Protein AF-A9G7A7-F1 (afdb_monomer)

Sequence (532 aa):
MKRAGTRGVRSRGRRFSVGLVAALFGLILPATGWAEDPDTDLDGVVDPLDNCVQTQNPDQADADGDKVGDACDDCSSVRNQDQRDSDSDGVGDACDNCPVAMNPDQSDAEADGTGDACDDDDDNDGVLDADDDCPFTANADQVDSDGDGTGDVCEAGDDDGDGIDNDVDNCRDVPNSLQQDRDDDKIGDLCDNCPATRNPNQEDSDGNGIGDFCEPDIDTDGDGLRNGEDNCPVDQNPGQENADGDSLGDACDPDSDDDGVVDVEDNCAVVSNLFQEDTDGDGTGDACEDDDDNDGVVDAEDNCPHVPNQDQTDGDGDGRGDACDLGADVDGDRDGIPDESDNCPHVPNPDQTDADDNGVGNACEDVDGDGLSDAADNCDEQYNPDQADSDGDGQGDACEEDDDNDGVPDEQDNCTSVPNADQADNDEDDQGDACDVDDADDDNDGVPDGDDNCPLAANADQGDGDADGVGDACDDSGGAGSSGGGSTEPEVSSGLVCAMQRGERGGALVGLVALLAGALGLGARRRRDHAA

Foldseek 3Di:
DDDDDDDDDDDDDDDDDDDDDDDDDDDDDDDDDDPDAPQQCPLPDHCVRALDSNFRDVPQDQPCPLSRGPRLALDSNFRDVPSDQQCPLSHHCRQALDSNFRDVPNDQLCPPSRHPRPDQQSNPLPDGCVQALDSSFRDVVQDQLCPPSHHQRRDPQQRNPLPDGVVQQLDSSHNDVVSDQQCPLSRHCRRALDRNFRDVPQDDPVPPSHGLRPDQQHQQCPLPHGNVRALDSNFRDVPQDQLCPDSHHLRPDQQRNPLPQGLVRALDRRFRDVVQDQLCPPSHGPRPDQQRNPLPAGCVRALDSRFRDVVNDDPPPPSHGPRPPPFPVQQQCPLPAGCVRALDSNFRDVPSDDPPPPSHGQRADQQCPLPDRLVGALDSNFRDVPQDQLCPPSRGPRPDQQRNPLPQGCVRALDRRFRDVVQDQQCPPSHHPRPPPPQQQRNPLPAGLVRALDSRFRDVVNDDPPPPSHHPRPDPPPDDDDDDDDDDDDDDDDDDDDDDDDDDDDDDDDDDDDDDDDDDDDDDDDDDDDDD

Secondary structure (DSSP, 8-state):
---------------------------------PPPPP-SS-SSS-TTT-TTTTS--TT---SSSSSS-TTT-TTTTS--TT---SS-SSS-TTT-SSTTS--TT---SS-SSS-TTT-SSTT-SSS-TTT-SSTTS--TT---SS-SSS-TTTSSS-TT-SSS-TTT-TTTTS--TT---SSSSSS-TTT-SSTTS--TT---SS-SSS-GGG-TTS-SS-SSS-TTT-SSTTS--TT---SS-SSS-TTT-SSTT-SSS-TTT-TTTTS--TT---SS-SSS-TTT-S-TT-SSS-TTT-SSTTS--TT---SSSSSS-TTT-SSTT--SS-SSS-TTT-SSTTS--TT---SS-SSS-TTT--SS-SSS-GGG-TTTTS--TT---SS-SSS-GGG-SSTT-SSS-GGG-TTTTS--TT---SS-SSS-TTT--S-S-TT-SSS-TTT-SSTTS--TT---SS-SSS-TTT-TT------------------PPPPP--------------------------------

InterPro domains:
  IPR003367 Thrombospondin, type 3-like repeat [PF02412] (37-60)
  IPR003367 Thrombospondin, type 3-like repeat [PF02412] (61-106)
  IPR003367 Thrombospondin, type 3-like repeat [PF02412] (108-142)
  IPR003367 Thrombospondin, type 3-like repeat [PF02412] (144-177)
  IPR003367 Thrombospondin, type 3-like repeat [PF02412] (203-240)
  IPR003367 Thrombospondin, type 3-like repeat [PF02412] (243-276)
  IPR003367 Thrombospondin, type 3-like repeat [PF02412] (277-312)
  IPR003367 Thrombospondin, type 3-like repeat [PF02412] (313-352)
  IPR003367 Thrombospondin, type 3-like repeat [PF02412] (353-387)
  IPR003367 Thrombospondin, type 3-like repeat [PF02412] (388-423)
  IPR003367 Thrombospondin, type 3-like repeat [PF02412] (424-462)
  IPR017897 Thrombospondin, type 3 repeat [PS51234] (107-142)
  IPR017897 Thrombospondin, type 3 repeat [PS51234] (143-179)
  IPR017897 Thrombospondin, type 3 repeat [PS51234] (277-312)
  IPR017897 Thrombospondin, type 3 repeat [PS51234] (313-352)
  IPR017897 Thrombospondin, type 3 repeat [PS51234] (388-423)
  IPR017897 Thrombospondin, type 3 repeat [PS51234] (424-462)
  IPR028974 TSP type-3 repeat [G3DSA:4.10.1080.10] (31-78)
  IPR028974 TSP type-3 repeat [G3DSA:4.10.1080.10] (79-156)
  IPR028974 TSP type-3 repeat [G3DSA:4.10.1080.10] (157-217)

Solvent-accessible surface area (backbone atoms only — not comparable to full-atom values): 33281 Å² total; per-residue (Å²): 132,92,83,86,90,84,87,87,86,88,84,88,88,84,88,88,87,85,87,86,88,84,87,87,84,89,77,92,83,79,91,76,87,68,78,78,72,60,47,78,51,71,45,84,50,37,46,96,78,37,42,34,58,78,40,71,48,74,81,63,50,44,79,52,68,53,66,48,12,50,78,70,36,42,33,54,76,37,72,50,80,79,68,49,48,76,54,70,50,68,46,12,47,77,67,36,45,34,53,74,36,72,49,74,82,65,52,38,73,66,68,83,65,54,12,51,73,68,46,68,36,35,38,70,51,81,51,39,44,92,80,37,38,32,45,69,48,68,54,75,80,65,55,43,55,55,68,83,66,52,12,45,89,69,39,93,50,37,33,21,68,53,84,52,46,44,94,76,37,38,34,46,66,45,71,51,80,79,68,49,50,76,50,76,42,67,46,12,52,90,67,35,43,35,58,73,42,70,50,75,79,65,53,45,91,84,71,80,73,54,14,43,82,65,34,48,88,37,48,65,51,68,52,81,51,30,31,69,78,37,50,36,46,75,38,73,47,80,79,66,52,45,66,61,67,68,80,50,13,47,76,66,35,66,40,23,31,70,51,83,53,40,40,94,78,34,40,34,42,66,40,70,50,76,81,64,54,43,69,62,68,84,63,57,14,44,77,70,52,63,38,36,31,70,52,82,50,42,40,95,77,35,43,35,44,77,37,71,45,76,80,64,51,47,89,87,70,85,70,53,13,58,77,65,51,85,46,79,90,47,44,71,52,73,45,85,51,35,41,93,78,33,41,35,49,76,42,70,48,76,78,64,52,47,92,82,73,80,70,53,13,60,77,61,34,42,79,48,68,49,83,49,31,41,91,75,37,47,34,42,82,38,69,46,76,79,64,51,43,58,62,68,84,63,58,12,44,79,68,50,66,38,30,29,70,49,83,50,41,42,96,76,34,44,33,48,62,41,69,48,70,81,64,54,43,69,61,70,81,74,51,12,62,79,62,47,80,84,64,60,32,49,30,64,49,83,48,41,38,95,79,35,44,36,40,83,36,68,46,72,81,64,50,46,89,85,69,82,70,50,13,61,75,66,46,92,78,79,82,84,88,88,85,87,82,88,78,91,84,84,88,86,84,84,80,85,85,84,79,91,79,92,84,87,83,84,84,84,86,89,86,84,88,83,89,80,81,88,83,92,78,92,79,85,90,77,89,78,90,80,91,131

Radius of gyration: 64.4 Å; Cα contacts (8 Å, |Δi|>4): 773; chains: 1; bounding box: 176×83×149 Å

Mean predicted aligned error: 20.49 Å

Structure (mmCIF, N/CA/C/O backbone):
data_AF-A9G7A7-F1
#
_entry.id   AF-A9G7A7-F1
#
loop_
_atom_site.group_PDB
_atom_site.id
_atom_site.type_symbol
_atom_site.label_atom_id
_atom_site.label_alt_id
_atom_site.label_comp_id
_atom_site.label_asym_id
_atom_site.label_entity_id
_atom_site.label_seq_id
_atom_site.pdbx_PDB_ins_code
_atom_site.Cartn_x
_atom_site.Cartn_y
_atom_site.Cartn_z
_atom_site.occupancy
_atom_site.B_iso_or_equiv
_atom_site.auth_seq_id
_atom_site.auth_comp_id
_atom_site.auth_asym_id
_atom_site.auth_atom_id
_atom_site.pdbx_PDB_model_num
ATOM 1 N N . MET A 1 1 ? 37.923 11.122 10.919 1.00 37.16 1 MET A N 1
ATOM 2 C CA . MET A 1 1 ? 39.212 10.827 11.597 1.00 37.16 1 MET A CA 1
ATOM 3 C C . MET A 1 1 ? 40.303 10.598 10.545 1.00 37.16 1 MET A C 1
ATOM 5 O O . MET A 1 1 ? 40.044 9.805 9.665 1.00 37.16 1 MET A O 1
ATOM 9 N N . LYS A 1 2 ? 41.458 11.297 10.661 1.00 37.88 2 LYS A N 1
ATOM 10 C CA . LYS A 1 2 ? 42.868 10.945 10.280 1.00 37.88 2 LYS A CA 1
ATOM 11 C C . LYS A 1 2 ? 43.111 10.127 8.979 1.00 37.88 2 LYS A C 1
ATOM 13 O O . LYS A 1 2 ? 42.539 9.068 8.843 1.00 37.88 2 LYS A O 1
ATOM 18 N N . ARG A 1 3 ? 44.073 10.385 8.073 1.00 36.00 3 ARG A N 1
ATOM 19 C CA . ARG A 1 3 ? 45.387 11.090 8.043 1.00 36.00 3 ARG A CA 1
ATOM 20 C C . ARG A 1 3 ? 45.903 11.003 6.577 1.00 36.00 3 ARG A C 1
ATOM 22 O O . ARG A 1 3 ? 45.710 9.973 5.958 1.00 36.00 3 ARG A O 1
ATOM 29 N N . ALA A 1 4 ? 46.412 12.060 5.937 1.00 41.25 4 ALA A N 1
ATOM 30 C CA . ALA A 1 4 ? 47.794 12.590 5.934 1.00 41.25 4 ALA A CA 1
ATOM 31 C C . ALA A 1 4 ? 48.849 11.854 5.052 1.00 41.25 4 ALA A C 1
ATOM 33 O O . ALA A 1 4 ? 49.384 10.832 5.456 1.00 41.25 4 ALA A O 1
ATOM 34 N N . GLY A 1 5 ? 49.173 12.496 3.911 1.00 40.12 5 GLY A N 1
ATOM 35 C CA . GLY A 1 5 ? 50.436 12.690 3.150 1.00 40.12 5 GLY A CA 1
ATOM 36 C C . GLY A 1 5 ? 51.686 11.792 3.264 1.00 40.12 5 GLY A C 1
ATOM 37 O O . GLY A 1 5 ? 52.027 11.305 4.332 1.00 40.12 5 GLY A O 1
ATOM 38 N N . THR A 1 6 ? 52.511 11.762 2.195 1.00 41.09 6 THR A N 1
ATOM 39 C CA . THR A 1 6 ? 53.853 12.417 2.140 1.00 41.09 6 THR A CA 1
ATOM 40 C C . THR A 1 6 ? 54.710 12.123 0.880 1.00 41.09 6 THR A C 1
ATOM 42 O O . THR A 1 6 ? 54.843 10.987 0.460 1.00 41.09 6 THR A O 1
ATOM 45 N N . ARG A 1 7 ? 55.423 13.185 0.442 1.00 38.09 7 ARG A N 1
ATOM 46 C CA . ARG A 1 7 ? 56.841 13.297 -0.017 1.00 38.09 7 ARG A CA 1
ATOM 47 C C . ARG A 1 7 ? 57.323 12.720 -1.363 1.00 38.09 7 ARG A C 1
ATOM 49 O O . ARG A 1 7 ? 57.300 11.527 -1.610 1.00 38.09 7 ARG A O 1
ATOM 56 N N . GLY A 1 8 ? 57.973 13.607 -2.133 1.00 38.53 8 GLY A N 1
ATOM 57 C CA . GLY A 1 8 ? 58.814 13.287 -3.293 1.00 38.53 8 GLY A CA 1
ATOM 58 C C . GLY A 1 8 ? 60.313 13.133 -2.999 1.00 38.53 8 GLY A C 1
ATOM 59 O O . GLY A 1 8 ? 60.751 13.310 -1.863 1.00 38.53 8 GLY A O 1
ATOM 60 N N . VAL A 1 9 ? 61.105 12.866 -4.050 1.00 39.09 9 VAL A N 1
ATOM 61 C CA . VAL A 1 9 ? 62.584 12.887 -4.058 1.00 39.09 9 VAL A CA 1
ATOM 62 C C . VAL A 1 9 ? 63.126 13.282 -5.448 1.00 39.09 9 VAL A C 1
ATOM 64 O O . VAL A 1 9 ? 62.677 12.782 -6.472 1.00 39.09 9 VAL A O 1
ATOM 67 N N . ARG A 1 10 ? 64.133 14.171 -5.457 1.00 43.34 10 ARG A N 1
ATOM 68 C CA . ARG A 1 10 ? 65.015 14.560 -6.582 1.00 43.34 10 ARG A CA 1
ATOM 69 C C . ARG A 1 10 ? 66.198 13.594 -6.747 1.00 43.34 10 ARG A C 1
ATOM 71 O O . ARG A 1 10 ? 66.772 13.192 -5.740 1.00 43.34 10 ARG A O 1
ATOM 78 N N . SER A 1 11 ? 66.741 13.452 -7.962 1.00 37.03 11 SER A N 1
ATOM 79 C CA . SER A 1 11 ? 68.189 13.228 -8.202 1.00 37.03 11 SER A CA 1
ATOM 80 C C . SER A 1 11 ? 68.502 13.394 -9.706 1.00 37.03 11 SER A C 1
ATOM 82 O O . SER A 1 11 ? 67.853 12.760 -10.520 1.00 37.03 11 SER A O 1
ATOM 84 N N . ARG A 1 12 ? 69.266 14.411 -10.140 1.00 39.00 12 ARG A N 1
ATOM 85 C CA . ARG A 1 12 ? 70.746 14.552 -10.247 1.00 39.00 12 ARG A CA 1
ATOM 86 C C . ARG A 1 12 ? 71.280 14.163 -11.636 1.00 39.00 12 ARG A C 1
ATOM 88 O O . ARG A 1 12 ? 71.160 13.028 -12.064 1.00 39.00 12 ARG A O 1
ATOM 95 N N . GLY A 1 13 ? 71.912 15.135 -12.301 1.00 37.91 13 GLY A N 1
ATOM 96 C CA . GLY A 1 13 ? 72.458 15.006 -13.653 1.00 37.91 13 GLY A CA 1
ATOM 97 C C . GLY A 1 13 ? 73.910 14.542 -13.736 1.00 37.91 13 GLY A C 1
ATOM 98 O O . GLY A 1 13 ? 74.531 14.196 -12.731 1.00 37.91 13 GLY A O 1
ATOM 99 N N . ARG A 1 14 ? 74.475 14.624 -14.948 1.00 41.78 14 ARG A N 1
ATOM 100 C CA . ARG A 1 14 ? 75.923 14.652 -15.196 1.00 41.78 14 ARG A CA 1
ATOM 101 C C . ARG A 1 14 ? 76.238 15.201 -16.592 1.00 41.78 14 ARG A C 1
ATOM 103 O O . ARG A 1 14 ? 75.685 14.754 -17.584 1.00 41.78 14 ARG A O 1
ATOM 110 N N . ARG A 1 15 ? 77.149 16.176 -16.623 1.00 47.66 15 ARG A N 1
ATOM 111 C CA . ARG A 1 15 ? 77.821 16.723 -17.809 1.00 47.66 15 ARG A CA 1
ATOM 112 C C . ARG A 1 15 ? 79.039 15.861 -18.153 1.00 47.66 15 ARG A C 1
ATOM 114 O O . ARG A 1 15 ? 79.706 15.399 -17.229 1.00 47.66 15 ARG A O 1
ATOM 121 N N . PHE A 1 16 ? 79.410 15.797 -19.430 1.00 37.59 16 PHE A N 1
ATOM 122 C CA . PHE A 1 16 ? 80.803 15.642 -19.858 1.00 37.59 16 PHE A CA 1
ATOM 123 C C . PHE A 1 16 ? 81.076 16.538 -21.071 1.00 37.59 16 PHE A C 1
ATOM 125 O O . PHE A 1 16 ? 80.348 16.510 -22.056 1.00 37.59 16 PHE A O 1
ATOM 132 N N . SER A 1 17 ? 82.131 17.344 -20.960 1.00 44.31 17 SER A N 1
ATOM 133 C CA . SER A 1 17 ? 82.772 18.081 -22.049 1.00 44.31 17 SER A CA 1
ATOM 134 C C . SER A 1 17 ? 84.096 17.397 -22.370 1.00 44.31 17 SER A C 1
ATOM 136 O O . SER A 1 17 ? 84.823 17.054 -21.440 1.00 44.31 17 SER A O 1
ATOM 138 N N . VAL A 1 18 ? 84.458 17.304 -23.649 1.00 40.56 18 VAL A N 1
ATOM 139 C CA . VAL A 1 18 ? 85.856 17.244 -24.102 1.00 40.56 18 VAL A CA 1
ATOM 140 C C . VAL A 1 18 ? 85.944 18.050 -25.396 1.00 40.56 18 VAL A C 1
ATOM 142 O O . VAL A 1 18 ? 85.195 17.799 -26.332 1.00 40.56 18 VAL A O 1
ATOM 145 N N . GLY A 1 19 ? 86.839 19.034 -25.429 1.00 41.56 19 GLY A N 1
ATOM 146 C CA . GLY A 1 19 ? 87.266 19.697 -26.658 1.00 41.56 19 GLY A CA 1
ATOM 147 C C . GLY A 1 19 ? 88.646 19.202 -27.085 1.00 41.56 19 GLY A C 1
ATOM 148 O O . GLY A 1 19 ? 89.433 18.784 -26.236 1.00 41.56 19 GLY A O 1
ATOM 149 N N . LEU A 1 20 ? 88.970 19.318 -28.374 1.00 37.56 20 LEU A N 1
ATOM 150 C CA . LEU A 1 20 ? 90.342 19.542 -28.830 1.00 37.56 20 LEU A CA 1
ATOM 151 C C . LEU A 1 20 ? 90.365 20.179 -30.232 1.00 37.56 20 LEU A C 1
ATOM 153 O O . LEU A 1 20 ? 89.534 19.908 -31.089 1.00 37.56 20 LEU A O 1
ATOM 157 N N . VAL A 1 21 ? 91.352 21.050 -30.392 1.00 39.84 21 VAL A N 1
ATOM 158 C CA . VAL A 1 21 ? 91.722 21.951 -31.488 1.00 39.84 21 VAL A CA 1
ATOM 159 C C . VAL A 1 21 ? 92.526 21.225 -32.582 1.00 39.84 21 VAL A C 1
ATOM 161 O O . VAL A 1 21 ? 93.357 20.401 -32.217 1.00 39.84 21 VAL A O 1
ATOM 164 N N . ALA A 1 22 ? 92.382 21.601 -33.870 1.00 36.06 22 ALA A N 1
ATOM 165 C CA . ALA A 1 22 ? 93.492 22.009 -34.771 1.00 36.06 22 ALA A CA 1
ATOM 166 C C . ALA A 1 22 ? 93.123 22.087 -36.277 1.00 36.06 22 ALA A C 1
ATOM 168 O O . ALA A 1 22 ? 92.940 21.084 -36.950 1.00 36.06 22 ALA A O 1
ATOM 169 N N . ALA A 1 23 ? 93.082 23.327 -36.773 1.00 41.34 23 ALA A N 1
ATOM 170 C CA . ALA A 1 23 ? 93.715 23.895 -37.973 1.00 41.34 23 ALA A CA 1
ATOM 171 C C . ALA A 1 23 ? 94.016 23.079 -39.269 1.00 41.34 23 ALA A C 1
ATOM 173 O O . ALA A 1 23 ? 94.855 22.186 -39.281 1.00 41.34 23 ALA A O 1
ATOM 174 N N . LEU A 1 24 ? 93.568 23.705 -40.375 1.00 42.84 24 LEU A N 1
ATOM 175 C CA . LEU A 1 24 ? 94.319 24.136 -41.579 1.00 42.84 24 LEU A CA 1
ATOM 176 C C . LEU A 1 24 ? 94.363 23.276 -42.868 1.00 42.84 24 LEU A C 1
ATOM 178 O O . LEU A 1 24 ? 94.696 22.100 -42.875 1.00 42.84 24 LEU A O 1
ATOM 182 N N . PHE A 1 25 ? 94.222 24.043 -43.962 1.00 37.62 25 PHE A N 1
ATOM 183 C CA . PHE A 1 25 ? 94.523 23.829 -45.386 1.00 37.62 25 PHE A CA 1
ATOM 184 C C . PHE A 1 25 ? 93.470 23.174 -46.286 1.00 37.62 25 PHE A C 1
ATOM 186 O O . PHE A 1 25 ? 93.179 21.987 -46.221 1.00 37.62 25 PHE A O 1
ATOM 193 N N . GLY A 1 26 ? 92.958 24.009 -47.196 1.00 51.47 26 GLY A N 1
ATOM 194 C CA . GLY A 1 26 ? 92.097 23.612 -48.292 1.00 51.47 26 GLY A CA 1
ATOM 195 C C . GLY A 1 26 ? 92.834 22.890 -49.414 1.00 51.47 26 GLY A C 1
ATOM 196 O O . GLY A 1 26 ? 94.027 23.084 -49.644 1.00 51.47 26 GLY A O 1
ATOM 197 N N . LEU A 1 27 ? 92.046 22.121 -50.154 1.00 42.12 27 LEU A N 1
ATOM 198 C CA . LEU A 1 27 ? 92.321 21.666 -51.504 1.00 42.12 27 LEU A CA 1
ATOM 199 C C . LEU A 1 27 ? 90.985 21.692 -52.248 1.00 42.12 27 LEU A C 1
ATOM 201 O O . LEU A 1 27 ? 90.073 20.926 -51.961 1.00 42.12 27 LEU A O 1
ATOM 205 N N . ILE A 1 28 ? 90.876 22.645 -53.167 1.00 56.97 28 ILE A N 1
ATOM 206 C CA . ILE A 1 28 ? 89.882 22.654 -54.236 1.00 56.97 28 ILE A CA 1
ATOM 207 C C . ILE A 1 28 ? 90.177 21.451 -55.138 1.00 56.97 28 ILE A C 1
ATOM 209 O O . ILE A 1 28 ? 91.345 21.278 -55.488 1.00 56.97 28 ILE A O 1
ATOM 213 N N . LEU A 1 29 ? 89.139 20.677 -55.494 1.00 47.09 29 LEU A N 1
ATOM 214 C CA . LEU A 1 29 ? 88.867 19.974 -56.773 1.00 47.09 29 LEU A CA 1
ATOM 215 C C . LEU A 1 29 ? 87.827 18.845 -56.544 1.00 47.09 29 LEU A C 1
ATOM 217 O O . LEU A 1 29 ? 87.878 18.200 -55.503 1.00 47.09 29 LEU A O 1
ATOM 221 N N . PRO A 1 30 ? 87.031 18.445 -57.553 1.00 47.94 30 PRO A N 1
ATOM 222 C CA . PRO A 1 30 ? 86.064 19.204 -58.339 1.00 47.94 30 PRO A CA 1
ATOM 223 C C . PRO A 1 30 ? 84.618 18.717 -58.076 1.00 47.94 30 PRO A C 1
ATOM 225 O O . PRO A 1 30 ? 84.386 17.642 -57.530 1.00 47.94 30 PRO A O 1
ATOM 228 N N . ALA A 1 31 ? 83.644 19.513 -58.516 1.00 50.88 31 ALA A N 1
ATOM 229 C CA . ALA A 1 31 ? 82.236 19.141 -58.567 1.00 50.88 31 ALA A CA 1
ATOM 230 C C . ALA A 1 31 ? 82.031 17.811 -59.317 1.00 50.88 31 ALA A C 1
ATOM 232 O O . ALA A 1 31 ? 82.325 17.711 -60.509 1.00 50.88 31 ALA A O 1
ATOM 233 N N . THR A 1 32 ? 81.487 16.815 -58.620 1.00 51.06 32 THR A N 1
ATOM 234 C CA . THR A 1 32 ? 80.625 15.817 -59.256 1.00 51.06 32 THR A CA 1
ATOM 235 C C . THR A 1 32 ? 79.211 16.270 -58.942 1.00 51.06 32 THR A C 1
ATOM 237 O O . THR A 1 32 ? 78.838 16.359 -57.777 1.00 51.06 32 THR A O 1
ATOM 240 N N . GLY A 1 33 ? 78.494 16.714 -59.973 1.00 49.09 33 GLY A N 1
ATOM 241 C CA . GLY A 1 33 ? 77.092 17.074 -59.849 1.00 49.09 33 GLY A CA 1
ATOM 242 C C . GLY A 1 33 ? 76.301 15.819 -59.522 1.00 49.09 33 GLY A C 1
ATOM 243 O O . GLY A 1 33 ? 76.188 14.932 -60.362 1.00 49.09 33 GLY A O 1
ATOM 244 N N . TRP A 1 34 ? 75.798 15.760 -58.301 1.00 52.44 34 TRP A N 1
ATOM 245 C CA . TRP A 1 34 ? 74.571 15.051 -57.996 1.00 52.44 34 TRP A CA 1
ATOM 246 C C . TRP A 1 34 ? 73.518 16.151 -58.051 1.00 52.44 34 TRP A C 1
ATOM 248 O O . TRP A 1 34 ? 73.702 17.195 -57.422 1.00 52.44 34 TRP A O 1
ATOM 258 N N . ALA A 1 35 ? 72.518 16.004 -58.918 1.00 61.16 35 ALA A N 1
ATOM 259 C CA . ALA A 1 35 ? 71.314 16.802 -58.754 1.00 61.16 35 ALA A CA 1
ATOM 260 C C . ALA A 1 35 ? 70.812 16.515 -57.332 1.00 61.16 35 ALA A C 1
ATOM 262 O O . ALA A 1 35 ? 70.832 15.355 -56.927 1.00 61.16 35 ALA A O 1
ATOM 263 N N . GLU A 1 36 ? 70.490 17.548 -56.558 1.00 75.19 36 GLU A N 1
ATOM 264 C CA . GLU A 1 36 ? 69.713 17.329 -55.338 1.00 75.19 36 GLU A CA 1
ATOM 265 C C . GLU A 1 36 ? 68.404 16.678 -55.795 1.00 75.19 36 GLU A C 1
ATOM 267 O O . GLU A 1 36 ? 67.795 17.160 -56.759 1.00 75.19 36 GLU A O 1
ATOM 272 N N . ASP A 1 37 ? 68.069 15.522 -55.215 1.00 87.31 37 ASP A N 1
ATOM 273 C CA . ASP A 1 37 ? 66.802 14.862 -55.515 1.00 87.31 37 ASP A CA 1
ATOM 274 C C . ASP A 1 37 ? 65.674 15.853 -55.165 1.00 87.31 37 ASP A C 1
ATOM 276 O O . ASP A 1 37 ? 65.782 16.544 -54.146 1.00 87.31 37 ASP A O 1
ATOM 280 N N . PRO A 1 38 ? 64.669 16.022 -56.043 1.00 92.69 38 PRO A N 1
ATOM 281 C CA . PRO A 1 38 ? 63.567 16.943 -55.794 1.00 92.69 38 PRO A CA 1
ATOM 282 C C . PRO A 1 38 ? 62.806 16.553 -54.522 1.00 92.69 38 PRO A C 1
ATOM 284 O O . PRO A 1 38 ? 62.767 15.384 -54.157 1.00 92.69 38 PRO A O 1
ATOM 287 N N . ASP A 1 39 ? 62.247 17.564 -53.870 1.00 93.62 39 ASP A N 1
ATOM 288 C CA . ASP A 1 39 ? 61.327 17.476 -52.737 1.00 93.62 39 ASP A CA 1
ATOM 289 C C . ASP A 1 39 ? 60.124 18.329 -53.165 1.00 93.62 39 ASP A C 1
ATOM 291 O O . ASP A 1 39 ? 60.232 19.558 -53.304 1.00 93.62 39 ASP A O 1
ATOM 295 N N . THR A 1 40 ? 59.060 17.654 -53.598 1.00 96.19 40 THR A N 1
ATOM 296 C CA . THR A 1 40 ? 57.941 18.279 -54.309 1.00 96.19 40 THR A CA 1
ATOM 297 C C . THR A 1 40 ? 57.012 19.048 -53.376 1.00 96.19 40 THR A C 1
ATOM 299 O O . THR A 1 40 ? 56.524 20.119 -53.759 1.00 96.19 40 THR A O 1
ATOM 302 N N . ASP A 1 41 ? 56.789 18.555 -52.164 1.00 94.00 41 ASP A N 1
ATOM 303 C CA . ASP A 1 41 ? 55.855 19.132 -51.199 1.00 94.00 41 ASP A CA 1
ATOM 304 C C . ASP A 1 41 ? 56.541 19.946 -50.083 1.00 94.00 41 ASP A C 1
ATOM 306 O O . ASP A 1 41 ? 55.871 20.717 -49.387 1.00 94.00 41 ASP A O 1
ATOM 310 N N . LEU A 1 42 ? 57.876 19.914 -50.019 1.00 95.38 42 LEU A N 1
ATOM 311 C CA . LEU A 1 42 ? 58.745 20.675 -49.119 1.00 95.38 42 LEU A CA 1
ATOM 312 C C . LEU A 1 42 ? 58.633 20.264 -47.649 1.00 95.38 42 LEU A C 1
ATOM 314 O O . LEU A 1 42 ? 58.745 21.119 -46.756 1.00 95.38 42 LEU A O 1
ATOM 318 N N . ASP A 1 43 ? 58.425 18.978 -47.392 1.00 95.50 43 ASP A N 1
ATOM 319 C CA . ASP A 1 43 ? 58.319 18.414 -46.048 1.00 95.50 43 ASP A CA 1
ATOM 320 C C . ASP A 1 43 ? 59.687 18.031 -45.430 1.00 95.50 43 ASP A C 1
ATOM 322 O O . ASP A 1 43 ? 59.822 17.894 -44.207 1.00 95.50 43 ASP A O 1
ATOM 326 N N . GLY A 1 44 ? 60.744 17.989 -46.250 1.00 94.50 44 GLY A N 1
ATOM 327 C CA . GLY A 1 44 ? 62.108 17.647 -45.850 1.00 94.50 44 GLY A CA 1
ATOM 328 C C . GLY A 1 44 ? 62.556 16.227 -46.214 1.00 94.50 44 GLY A C 1
ATOM 329 O O . GLY A 1 44 ? 63.690 15.862 -45.863 1.00 94.50 44 GLY A O 1
ATOM 330 N N . VAL A 1 45 ? 61.730 15.455 -46.919 1.00 94.75 45 VAL A N 1
ATOM 331 C CA . VAL A 1 45 ? 62.024 14.142 -47.502 1.00 94.75 45 VAL A CA 1
ATOM 332 C C . VAL A 1 45 ? 62.034 14.272 -49.030 1.00 94.75 45 VAL A C 1
ATOM 334 O O . VAL A 1 45 ? 61.287 15.027 -49.625 1.00 94.75 45 VAL A O 1
ATOM 337 N N . VAL A 1 46 ? 62.981 13.611 -49.699 1.00 95.31 46 VAL A N 1
ATOM 338 C CA . VAL A 1 46 ? 63.115 13.716 -51.166 1.00 95.31 46 VAL A CA 1
ATOM 339 C C . VAL A 1 46 ? 62.184 12.728 -51.864 1.00 95.31 46 VAL A C 1
ATOM 341 O O . VAL A 1 46 ? 62.085 11.595 -51.399 1.00 95.31 46 VAL A O 1
ATOM 344 N N . ASP A 1 47 ? 61.628 13.086 -53.029 1.00 94.12 47 ASP A N 1
ATOM 345 C CA . ASP A 1 47 ? 60.620 12.304 -53.771 1.00 94.12 47 ASP A CA 1
ATOM 346 C C . ASP A 1 47 ? 60.915 10.781 -53.856 1.00 94.12 47 ASP A C 1
ATOM 348 O O . ASP A 1 47 ? 59.988 9.983 -53.755 1.00 94.12 47 ASP A O 1
ATOM 352 N N . PRO A 1 48 ? 62.167 10.291 -54.054 1.00 94.38 48 PRO A N 1
ATOM 353 C CA . PRO A 1 48 ? 62.436 8.846 -54.117 1.00 94.38 48 PRO A CA 1
ATOM 354 C C . PRO A 1 48 ? 62.346 8.094 -52.777 1.00 94.38 48 PRO A C 1
ATOM 356 O O . PRO A 1 48 ? 62.396 6.861 -52.777 1.00 94.38 48 PRO A O 1
ATOM 359 N N . LEU A 1 49 ? 62.346 8.816 -51.656 1.00 94.25 49 LEU A N 1
ATOM 360 C CA . LEU A 1 49 ? 62.236 8.296 -50.290 1.00 94.25 49 LEU A CA 1
ATOM 361 C C . LEU A 1 49 ? 60.930 8.719 -49.608 1.00 94.25 49 LEU A C 1
ATOM 363 O O . LEU A 1 49 ? 60.711 8.281 -48.484 1.00 94.25 49 LEU A O 1
ATOM 367 N N . ASP A 1 50 ? 60.133 9.547 -50.277 1.00 96.00 50 ASP A N 1
ATOM 368 C CA . ASP A 1 50 ? 58.896 10.126 -49.779 1.00 96.00 50 ASP A CA 1
ATOM 369 C C . ASP A 1 50 ? 57.702 9.207 -50.090 1.00 96.00 50 ASP A C 1
ATOM 371 O O . ASP A 1 50 ? 57.440 8.886 -51.255 1.00 96.00 50 ASP A O 1
ATOM 375 N N . ASN A 1 51 ? 57.008 8.738 -49.051 1.00 95.56 51 ASN A N 1
ATOM 376 C CA . ASN A 1 51 ? 55.812 7.903 -49.173 1.00 95.56 51 ASN A CA 1
ATOM 377 C C . ASN A 1 51 ? 54.524 8.711 -49.436 1.00 95.56 51 ASN A C 1
ATOM 379 O O . ASN A 1 51 ? 53.493 8.099 -49.708 1.00 95.56 51 ASN A O 1
ATOM 383 N N . CYS A 1 52 ? 54.599 10.048 -49.459 1.00 96.12 52 CYS A N 1
ATOM 384 C CA . CYS A 1 52 ? 53.530 10.963 -49.856 1.00 96.12 52 CYS A CA 1
ATOM 385 C C . CYS A 1 52 ? 54.050 12.163 -50.667 1.00 96.12 52 CYS A C 1
ATOM 387 O O . CYS A 1 52 ? 53.844 13.305 -50.293 1.00 96.12 52 CYS A O 1
ATOM 389 N N . VAL A 1 53 ? 54.575 11.918 -51.874 1.00 95.62 53 VAL A N 1
ATOM 390 C CA . VAL A 1 53 ? 55.227 12.905 -52.782 1.00 95.62 53 VAL A CA 1
ATOM 391 C C . VAL A 1 53 ? 54.478 14.241 -53.026 1.00 95.62 53 VAL A C 1
ATOM 393 O O . VAL A 1 53 ? 55.025 15.167 -53.625 1.00 95.62 53 VAL A O 1
ATOM 396 N N . GLN A 1 54 ? 53.194 14.357 -52.682 1.00 95.94 54 GLN A N 1
ATOM 397 C CA . GLN A 1 54 ? 52.398 15.584 -52.848 1.00 95.94 54 GLN A CA 1
ATOM 398 C C . GLN A 1 54 ? 51.845 16.155 -51.530 1.00 95.94 54 GLN A C 1
ATOM 400 O O . GLN A 1 54 ? 51.229 17.227 -51.568 1.00 95.94 54 GLN A O 1
ATOM 405 N N . THR A 1 55 ? 52.027 15.473 -50.397 1.00 95.94 55 THR A N 1
ATOM 406 C CA . THR A 1 55 ? 51.365 15.778 -49.125 1.00 95.94 55 THR A CA 1
ATOM 407 C C . THR A 1 55 ? 52.360 15.736 -47.976 1.00 95.94 55 THR A C 1
ATOM 409 O O . THR A 1 55 ? 52.772 14.663 -47.558 1.00 95.94 55 THR A O 1
ATOM 412 N N . GLN A 1 56 ? 52.621 16.908 -47.388 1.00 96.94 56 GLN A N 1
ATOM 413 C CA . GLN A 1 56 ? 53.665 17.064 -46.377 1.00 96.94 56 GLN A CA 1
ATOM 414 C C . GLN A 1 56 ? 53.491 16.120 -45.186 1.00 96.94 56 GLN A C 1
ATOM 416 O O . GLN A 1 56 ? 52.572 16.303 -44.379 1.00 96.94 56 GLN A O 1
ATOM 421 N N . ASN A 1 57 ? 54.437 15.204 -45.002 1.00 96.38 57 ASN A N 1
ATOM 422 C CA . ASN A 1 57 ? 54.488 14.278 -43.876 1.00 96.38 57 ASN A CA 1
ATOM 423 C C . ASN A 1 57 ? 55.947 13.997 -43.448 1.00 96.38 57 ASN A C 1
ATOM 425 O O . ASN A 1 57 ? 56.472 12.895 -43.626 1.00 96.38 57 ASN A O 1
ATOM 429 N N . PRO A 1 58 ? 56.612 14.963 -42.777 1.00 96.56 58 PRO A N 1
ATOM 430 C CA . PRO A 1 58 ? 58.045 14.877 -42.469 1.00 96.56 58 PRO A CA 1
ATOM 431 C C . PRO A 1 58 ? 58.470 13.673 -41.609 1.00 96.56 58 PRO A C 1
ATOM 433 O O . PRO A 1 58 ? 59.664 13.397 -41.460 1.00 96.56 58 PRO A O 1
ATOM 436 N N . ASP A 1 59 ? 57.520 13.021 -40.938 1.00 96.62 59 ASP A N 1
ATOM 437 C CA . ASP A 1 59 ? 57.732 11.825 -40.125 1.00 96.62 59 ASP A CA 1
ATOM 438 C C . ASP A 1 59 ? 57.600 10.514 -40.910 1.00 96.62 59 ASP A C 1
ATOM 440 O O . ASP A 1 59 ? 58.075 9.489 -40.412 1.00 96.62 59 ASP A O 1
ATOM 444 N N . GLN A 1 60 ? 57.041 10.564 -42.125 1.00 96.19 60 GLN A N 1
ATOM 445 C CA . GLN A 1 60 ? 56.895 9.444 -43.056 1.00 96.19 60 GLN A CA 1
ATOM 446 C C . GLN A 1 60 ? 56.223 8.240 -42.392 1.00 96.19 60 GLN A C 1
ATOM 448 O O . GLN A 1 60 ? 56.657 7.096 -42.555 1.00 96.19 60 GLN A O 1
ATOM 453 N N . ALA A 1 61 ? 55.203 8.511 -41.573 1.00 97.19 61 ALA A N 1
ATOM 454 C CA . ALA A 1 61 ? 54.393 7.466 -40.966 1.00 97.19 61 ALA A CA 1
ATOM 455 C C . ALA A 1 61 ? 53.713 6.621 -42.063 1.00 97.19 61 ALA A C 1
ATOM 457 O O . ALA A 1 61 ? 53.333 7.153 -43.101 1.00 97.19 61 ALA A O 1
ATOM 458 N N . ASP A 1 62 ? 53.671 5.308 -41.846 1.00 95.69 62 ASP A N 1
ATOM 459 C CA . ASP A 1 62 ? 53.114 4.267 -42.726 1.00 95.69 62 ASP A CA 1
ATOM 460 C C . ASP A 1 62 ? 52.738 3.108 -41.791 1.00 95.69 62 ASP A C 1
ATOM 462 O O . ASP A 1 62 ? 53.577 2.266 -41.424 1.00 95.69 62 ASP A O 1
ATOM 466 N N . ALA A 1 63 ? 51.533 3.186 -41.234 1.00 96.56 63 ALA A N 1
ATOM 467 C CA . ALA A 1 63 ? 51.092 2.340 -40.134 1.00 96.56 63 ALA A CA 1
ATOM 468 C C . ALA A 1 63 ? 50.869 0.887 -40.571 1.00 96.56 63 ALA A C 1
ATOM 470 O O . ALA A 1 63 ? 51.178 -0.043 -39.810 1.00 96.56 63 ALA A O 1
ATOM 471 N N . ASP A 1 64 ? 50.385 0.672 -41.790 1.00 94.94 64 ASP A N 1
ATOM 472 C CA . ASP A 1 64 ? 50.052 -0.651 -42.303 1.00 94.94 64 ASP A CA 1
ATOM 473 C C . ASP A 1 64 ? 51.200 -1.309 -43.101 1.00 94.94 64 ASP A C 1
ATOM 475 O O . ASP A 1 64 ? 51.240 -2.543 -43.248 1.00 94.94 64 ASP A O 1
ATOM 479 N N . GLY A 1 65 ? 52.211 -0.534 -43.504 1.00 95.06 65 GLY A N 1
ATOM 480 C CA . GLY A 1 65 ? 53.431 -0.951 -44.181 1.00 95.06 65 GLY A CA 1
ATOM 481 C C . GLY A 1 65 ? 53.247 -1.250 -45.667 1.00 95.06 65 GLY A C 1
ATOM 482 O O . GLY A 1 65 ? 53.902 -2.188 -46.173 1.00 95.06 65 GLY A O 1
ATOM 483 N N . ASP A 1 66 ? 52.333 -0.566 -46.344 1.00 95.12 66 ASP A N 1
ATOM 484 C CA . ASP A 1 66 ? 52.060 -0.730 -47.767 1.00 95.12 66 ASP A CA 1
ATOM 485 C C . ASP A 1 66 ? 52.916 0.171 -48.678 1.00 95.12 66 ASP A C 1
ATOM 487 O O . ASP A 1 66 ? 53.103 -0.196 -49.846 1.00 95.12 66 ASP A O 1
ATOM 491 N N . LYS A 1 67 ? 53.601 1.174 -48.101 1.00 93.94 67 LYS A N 1
ATOM 492 C CA . LYS A 1 67 ? 54.475 2.197 -48.721 1.00 93.94 67 LYS A CA 1
ATOM 493 C C . LYS A 1 67 ? 53.776 3.469 -49.209 1.00 93.94 67 LYS A C 1
ATOM 495 O O . LYS A 1 67 ? 54.445 4.272 -49.869 1.00 93.94 67 LYS A O 1
ATOM 500 N N . VAL A 1 68 ? 52.504 3.653 -48.914 1.00 96.12 68 VAL A N 1
ATOM 501 C CA . VAL A 1 68 ? 51.821 4.943 -48.936 1.00 96.12 68 VAL A CA 1
ATOM 502 C C . VAL A 1 68 ? 51.867 5.491 -47.508 1.00 96.12 68 VAL A C 1
ATOM 504 O O . VAL A 1 68 ? 51.883 4.732 -46.545 1.00 96.12 68 VAL A O 1
ATOM 507 N N . GLY A 1 69 ? 52.082 6.795 -47.343 1.00 96.44 69 GLY A N 1
ATOM 508 C CA . GLY A 1 69 ? 52.162 7.377 -46.003 1.00 96.44 69 GLY A CA 1
ATOM 509 C C . GLY A 1 69 ? 50.787 7.711 -45.437 1.00 96.44 69 GLY A C 1
ATOM 510 O O . GLY A 1 69 ? 49.936 8.185 -46.179 1.00 96.44 69 GLY A O 1
ATOM 511 N N . ASP A 1 70 ? 50.611 7.606 -44.115 1.00 95.38 70 ASP A N 1
ATOM 512 C CA . ASP A 1 70 ? 49.333 7.856 -43.411 1.00 95.38 70 ASP A CA 1
ATOM 513 C C . ASP A 1 70 ? 48.671 9.204 -43.786 1.00 95.38 70 ASP A C 1
ATOM 515 O O . ASP A 1 70 ? 47.466 9.384 -43.654 1.00 95.38 70 ASP A O 1
ATOM 519 N N . ALA A 1 71 ? 49.462 10.193 -44.222 1.00 95.44 71 ALA A N 1
ATOM 520 C CA . ALA A 1 71 ? 48.986 11.523 -44.606 1.00 95.44 71 ALA A CA 1
ATOM 521 C C . ALA A 1 71 ? 48.297 11.580 -45.981 1.00 95.44 71 ALA A C 1
ATOM 523 O O . ALA A 1 71 ? 47.613 12.561 -46.279 1.00 95.44 71 ALA A O 1
ATOM 524 N N . CYS A 1 72 ? 48.523 10.585 -46.832 1.00 94.81 72 CYS A N 1
ATOM 525 C CA . CYS A 1 72 ? 47.962 10.479 -48.174 1.00 94.81 72 CYS A CA 1
ATOM 526 C C . CYS A 1 72 ? 47.371 9.092 -48.459 1.00 94.81 72 CYS A C 1
ATOM 528 O O . CYS A 1 72 ? 47.113 8.798 -49.623 1.00 94.81 72 CYS A O 1
ATOM 530 N N . ASP A 1 73 ? 47.198 8.284 -47.414 1.00 96.56 73 ASP A N 1
ATOM 531 C CA . ASP A 1 73 ? 46.662 6.932 -47.466 1.00 96.56 73 ASP A CA 1
ATOM 532 C C . ASP A 1 73 ? 45.146 6.953 -47.224 1.00 96.56 73 ASP A C 1
ATOM 534 O O . ASP A 1 73 ? 44.691 7.387 -46.159 1.00 96.56 73 ASP A O 1
ATOM 538 N N . ASP A 1 74 ? 44.374 6.510 -48.215 1.00 95.62 74 ASP A N 1
ATOM 539 C CA . ASP A 1 74 ? 42.914 6.356 -48.138 1.00 95.62 74 ASP A CA 1
ATOM 540 C C . ASP A 1 74 ? 42.486 5.137 -47.291 1.00 95.62 74 ASP A C 1
ATOM 542 O O . ASP A 1 74 ? 41.322 5.032 -46.906 1.00 95.62 74 ASP A O 1
ATOM 546 N N . CYS A 1 75 ? 43.431 4.269 -46.906 1.00 95.56 75 CYS A N 1
ATOM 547 C CA . CYS A 1 75 ? 43.237 3.156 -45.982 1.00 95.56 75 CYS A CA 1
ATOM 548 C C . CYS A 1 75 ? 44.409 2.991 -45.006 1.00 95.56 75 CYS A C 1
ATOM 550 O O . CYS A 1 75 ? 45.012 1.928 -44.922 1.00 95.56 75 CYS A O 1
ATOM 552 N N . SER A 1 76 ? 44.628 3.978 -44.130 1.00 94.00 76 SER A N 1
ATOM 553 C CA . SER A 1 76 ? 45.730 4.013 -43.135 1.00 94.00 76 SER A CA 1
ATOM 554 C C . SER A 1 76 ? 45.954 2.774 -42.236 1.00 94.00 76 SER A C 1
ATOM 556 O O . SER A 1 76 ? 46.923 2.714 -41.477 1.00 94.00 76 SER A O 1
ATOM 558 N N . SER A 1 77 ? 45.054 1.786 -42.245 1.00 93.88 77 SER A N 1
ATOM 559 C CA . SER A 1 77 ? 45.193 0.531 -41.495 1.00 93.88 77 SER A CA 1
ATOM 560 C C . SER A 1 77 ? 45.125 -0.742 -42.352 1.00 93.88 77 SER A C 1
ATOM 562 O O . SER A 1 77 ? 45.353 -1.838 -41.821 1.00 93.88 77 SER A O 1
ATOM 564 N N . VAL A 1 78 ? 44.847 -0.629 -43.657 1.00 95.56 78 VAL A N 1
ATOM 565 C CA . VAL A 1 78 ? 44.622 -1.753 -44.573 1.00 95.56 78 VAL A CA 1
ATOM 566 C C . VAL A 1 78 ? 45.387 -1.555 -45.879 1.00 95.56 78 VAL A C 1
ATOM 568 O O . VAL A 1 78 ? 45.000 -0.777 -46.736 1.00 95.56 78 VAL A O 1
ATOM 571 N N . ARG A 1 79 ? 46.398 -2.408 -46.081 1.00 95.81 79 ARG A N 1
ATOM 572 C CA . ARG A 1 79 ? 47.353 -2.279 -47.191 1.00 95.81 79 ARG A CA 1
ATOM 573 C C . ARG A 1 79 ? 46.688 -2.213 -48.564 1.00 95.81 79 ARG A C 1
ATOM 575 O O . ARG A 1 79 ? 46.197 -3.244 -49.044 1.00 95.81 79 ARG A O 1
ATOM 582 N N . ASN A 1 80 ? 46.845 -1.097 -49.267 1.00 94.69 80 ASN A N 1
ATOM 583 C CA . ASN A 1 80 ? 46.283 -0.866 -50.595 1.00 94.69 80 ASN A CA 1
ATOM 584 C C . ASN A 1 80 ? 47.138 0.099 -51.451 1.00 94.69 80 ASN A C 1
ATOM 586 O O . ASN A 1 80 ? 46.768 1.215 -51.797 1.00 94.69 80 ASN A O 1
ATOM 590 N N . GLN A 1 81 ? 48.268 -0.408 -51.946 1.00 93.69 81 GLN A N 1
ATOM 591 C CA . GLN A 1 81 ? 49.206 0.368 -52.776 1.00 93.69 81 GLN A CA 1
ATOM 592 C C . GLN A 1 81 ? 48.610 1.045 -54.021 1.00 93.69 81 GLN A C 1
ATOM 594 O O . GLN A 1 81 ? 49.273 1.903 -54.608 1.00 93.69 81 GLN A O 1
ATOM 599 N N . ASP A 1 82 ? 47.456 0.592 -54.521 1.00 94.25 82 ASP A N 1
ATOM 600 C CA . ASP A 1 82 ? 46.802 1.216 -55.668 1.00 94.25 82 ASP A CA 1
ATOM 601 C C . ASP A 1 82 ? 45.912 2.408 -55.307 1.00 94.25 82 ASP A C 1
ATOM 603 O O . ASP A 1 82 ? 45.539 3.108 -56.252 1.00 94.25 82 ASP A O 1
ATOM 607 N N . GLN A 1 83 ? 45.660 2.658 -54.010 1.00 95.12 83 GLN A N 1
ATOM 608 C CA . GLN A 1 83 ? 44.933 3.823 -53.471 1.00 95.12 83 GLN A CA 1
ATOM 609 C C . GLN A 1 83 ? 43.670 4.088 -54.288 1.00 95.12 83 GLN A C 1
ATOM 611 O O . GLN A 1 83 ? 43.482 5.139 -54.912 1.00 95.12 83 GLN A O 1
ATOM 616 N N . ARG A 1 84 ? 42.925 2.997 -54.492 1.00 97.00 84 ARG A N 1
ATOM 617 C CA . ARG A 1 84 ? 41.711 3.022 -55.284 1.00 97.00 84 ARG A CA 1
ATOM 618 C C . ARG A 1 84 ? 40.580 3.418 -54.363 1.00 97.00 84 ARG A C 1
ATOM 620 O O . ARG A 1 84 ? 40.319 2.708 -53.407 1.00 97.00 84 ARG A O 1
ATOM 627 N N . ASP A 1 85 ? 39.892 4.458 -54.787 1.00 96.44 85 ASP A N 1
ATOM 628 C CA . ASP A 1 85 ? 38.675 4.984 -54.196 1.00 96.44 85 ASP A CA 1
ATOM 629 C C . ASP A 1 85 ? 37.674 5.163 -55.358 1.00 96.44 85 ASP A C 1
ATOM 631 O O . ASP A 1 85 ? 37.818 6.042 -56.225 1.00 96.44 85 ASP A O 1
ATOM 635 N N . SER A 1 86 ? 36.775 4.189 -55.503 1.00 97.06 86 SER A N 1
ATOM 636 C CA . SER A 1 86 ? 35.907 4.011 -56.672 1.00 97.06 86 SER A CA 1
ATOM 637 C C . SER A 1 86 ? 34.737 4.990 -56.708 1.00 97.06 86 SER A C 1
ATOM 639 O O . SER A 1 86 ? 34.266 5.318 -57.809 1.00 97.06 86 SER A O 1
ATOM 641 N N . ASP A 1 87 ? 34.288 5.480 -55.559 1.00 96.31 87 ASP A N 1
ATOM 642 C CA . ASP A 1 87 ? 33.193 6.439 -55.442 1.00 96.31 87 ASP A CA 1
ATOM 643 C C . ASP A 1 87 ? 33.639 7.836 -54.988 1.00 96.31 87 ASP A C 1
ATOM 645 O O . ASP A 1 87 ? 32.878 8.787 -55.161 1.00 96.31 87 ASP A O 1
ATOM 649 N N . SER A 1 88 ? 34.910 8.012 -54.625 1.00 96.69 88 SER A N 1
ATOM 650 C CA . SER A 1 88 ? 35.537 9.287 -54.266 1.00 96.69 88 SER A CA 1
ATOM 651 C C . SER A 1 88 ? 35.019 9.894 -52.964 1.00 96.69 88 SER A C 1
ATOM 653 O O . SER A 1 88 ? 34.846 11.121 -52.886 1.00 96.69 88 SER A O 1
ATOM 655 N N . ASP A 1 89 ? 34.756 9.058 -51.968 1.00 96.12 89 ASP A N 1
ATOM 656 C CA . ASP A 1 89 ? 34.273 9.466 -50.651 1.00 96.12 89 ASP A CA 1
ATOM 657 C C . ASP A 1 89 ? 35.413 9.731 -49.635 1.00 96.12 89 ASP A C 1
ATOM 659 O O . ASP A 1 89 ? 35.224 10.461 -48.653 1.00 96.12 89 ASP A O 1
ATOM 663 N N . GLY A 1 90 ? 36.633 9.286 -49.957 1.00 94.81 90 GLY A N 1
ATOM 664 C CA . GLY A 1 90 ? 37.843 9.458 -49.155 1.00 94.81 90 GLY A CA 1
ATOM 665 C C . GLY A 1 90 ? 38.265 8.230 -48.343 1.00 94.81 90 GLY A C 1
ATOM 666 O O . GLY A 1 90 ? 39.295 8.319 -47.667 1.00 94.81 90 GLY A O 1
ATOM 667 N N . VAL A 1 91 ? 37.521 7.126 -48.415 1.00 96.75 91 VAL A N 1
ATOM 668 C CA . VAL A 1 91 ? 37.872 5.800 -47.898 1.00 96.75 91 VAL A CA 1
ATOM 669 C C . VAL A 1 91 ? 38.249 4.910 -49.087 1.00 96.75 91 VAL A C 1
ATOM 671 O O . VAL A 1 91 ? 37.567 4.871 -50.103 1.00 96.75 91 VAL A O 1
ATOM 674 N N . GLY A 1 92 ? 39.386 4.219 -49.021 1.00 97.06 92 GLY A N 1
ATOM 675 C CA . GLY A 1 92 ? 39.810 3.367 -50.136 1.00 97.06 92 GLY A CA 1
ATOM 676 C C . GLY A 1 92 ? 39.000 2.066 -50.223 1.00 97.06 92 GLY A C 1
ATOM 677 O O . GLY A 1 92 ? 38.725 1.439 -49.203 1.00 97.06 92 GLY A O 1
ATOM 678 N N . ASP A 1 93 ? 38.767 1.547 -51.437 1.00 96.44 93 ASP A N 1
ATOM 679 C CA . ASP A 1 93 ? 38.042 0.293 -51.747 1.00 96.44 93 ASP A CA 1
ATOM 680 C C . ASP A 1 93 ? 38.485 -0.925 -50.898 1.00 96.44 93 ASP A C 1
ATOM 682 O O . ASP A 1 93 ? 37.806 -1.949 -50.848 1.00 96.44 93 ASP A O 1
ATOM 686 N N . ALA A 1 94 ? 39.698 -0.894 -50.333 1.00 95.44 94 ALA A N 1
ATOM 687 C CA . ALA A 1 94 ? 40.259 -1.980 -49.531 1.00 95.44 94 ALA A CA 1
ATOM 688 C C . ALA A 1 94 ? 39.773 -1.993 -48.075 1.00 95.44 94 ALA A C 1
ATOM 690 O O . ALA A 1 94 ? 39.827 -3.049 -47.438 1.00 95.44 94 ALA A O 1
ATOM 691 N N . CYS A 1 95 ? 39.365 -0.839 -47.554 1.00 95.50 95 CYS A N 1
ATOM 692 C CA . CYS A 1 95 ? 38.839 -0.649 -46.207 1.00 95.50 95 CYS A CA 1
ATOM 693 C C . CYS A 1 95 ? 37.414 -0.085 -46.197 1.00 95.50 95 CYS A C 1
ATOM 695 O O . CYS A 1 95 ? 36.875 0.093 -45.112 1.00 95.50 95 CYS A O 1
ATOM 697 N N . ASP A 1 96 ? 36.844 0.152 -47.376 1.00 97.12 96 ASP A N 1
ATOM 698 C CA . ASP A 1 96 ? 35.486 0.621 -47.582 1.00 97.12 96 ASP A CA 1
ATOM 699 C C . ASP A 1 96 ? 34.471 -0.538 -47.510 1.00 97.12 96 ASP A C 1
ATOM 701 O O . ASP A 1 96 ? 34.577 -1.516 -48.264 1.00 97.12 96 ASP A O 1
ATOM 705 N N . ASN A 1 97 ? 33.506 -0.450 -46.591 1.00 96.38 97 ASN A N 1
ATOM 706 C CA . ASN A 1 97 ? 32.389 -1.395 -46.472 1.00 96.38 97 ASN A CA 1
ATOM 707 C C . ASN A 1 97 ? 31.284 -1.163 -47.525 1.00 96.38 97 ASN A C 1
ATOM 709 O O . ASN A 1 97 ? 30.463 -2.055 -47.741 1.00 96.38 97 ASN A O 1
ATOM 713 N N . CYS A 1 98 ? 31.339 -0.056 -48.273 1.00 97.38 98 CYS A N 1
ATOM 714 C CA . CYS A 1 98 ? 30.518 0.217 -49.449 1.00 97.38 98 CYS A CA 1
ATOM 715 C C . CYS A 1 98 ? 31.324 0.753 -50.651 1.00 97.38 98 CYS A C 1
ATOM 717 O O . CYS A 1 98 ? 31.045 1.846 -51.131 1.00 97.38 98 CYS A O 1
ATOM 719 N N . PRO A 1 99 ? 32.170 -0.078 -51.309 1.00 96.38 99 PRO A N 1
ATOM 720 C CA . PRO A 1 99 ? 33.146 0.330 -52.344 1.00 96.38 99 PRO A CA 1
ATOM 721 C C . PRO A 1 99 ? 32.636 1.071 -53.593 1.00 96.38 99 PRO A C 1
ATOM 723 O O . PRO A 1 99 ? 33.386 1.290 -54.545 1.00 96.38 99 PRO A O 1
ATOM 726 N N . VAL A 1 100 ? 31.332 1.291 -53.725 1.00 96.44 100 VAL A N 1
ATOM 727 C CA . VAL A 1 100 ? 30.707 1.964 -54.870 1.00 96.44 100 VAL A CA 1
ATOM 728 C C . VAL A 1 100 ? 29.614 2.954 -54.451 1.00 96.44 100 VAL A C 1
ATOM 730 O O . VAL A 1 100 ? 28.915 3.468 -55.337 1.00 96.44 100 VAL A O 1
ATOM 733 N N . ALA A 1 101 ? 29.430 3.194 -53.153 1.00 96.50 101 ALA A N 1
ATOM 734 C CA . ALA A 1 101 ? 28.411 4.065 -52.590 1.00 96.50 101 ALA A CA 1
ATOM 735 C C . ALA A 1 101 ? 29.005 4.915 -51.457 1.00 96.50 101 ALA A C 1
ATOM 737 O O . ALA A 1 101 ? 29.261 4.405 -50.381 1.00 96.50 101 ALA A O 1
ATOM 738 N N . MET A 1 102 ? 29.130 6.226 -51.708 1.00 97.38 102 MET A N 1
ATOM 739 C CA . MET A 1 102 ? 29.826 7.152 -50.810 1.00 97.38 102 MET A CA 1
ATOM 740 C C . MET A 1 102 ? 29.295 7.090 -49.368 1.00 97.38 102 MET A C 1
ATOM 742 O O . MET A 1 102 ? 28.174 7.550 -49.118 1.00 97.38 102 MET A O 1
ATOM 746 N N . ASN A 1 103 ? 30.130 6.658 -48.427 1.00 96.06 103 ASN A N 1
ATOM 747 C CA . ASN A 1 103 ? 29.857 6.617 -46.992 1.00 96.06 103 ASN A CA 1
ATOM 748 C C . ASN A 1 103 ? 31.141 6.857 -46.166 1.00 96.06 103 ASN A C 1
ATOM 750 O O . ASN A 1 103 ? 31.658 5.965 -45.487 1.00 96.06 103 ASN A O 1
ATOM 754 N N . PRO A 1 104 ? 31.646 8.108 -46.127 1.00 96.44 104 PRO A N 1
ATOM 755 C CA . PRO A 1 104 ? 32.899 8.420 -45.434 1.00 96.44 104 PRO A CA 1
ATOM 756 C C . PRO A 1 104 ? 32.896 8.120 -43.925 1.00 96.44 104 PRO A C 1
ATOM 758 O O . PRO A 1 104 ? 33.943 8.171 -43.278 1.00 96.44 104 PRO A O 1
ATOM 761 N N . ASP A 1 105 ? 31.718 7.926 -43.334 1.00 96.31 105 ASP A N 1
ATOM 762 C CA . ASP A 1 105 ? 31.503 7.559 -41.937 1.00 96.31 105 ASP A CA 1
ATOM 763 C C . ASP A 1 105 ? 31.603 6.051 -41.673 1.00 96.31 105 ASP A C 1
ATOM 765 O O . ASP A 1 105 ? 31.870 5.686 -40.527 1.00 96.31 105 ASP A O 1
ATOM 769 N N . GLN A 1 106 ? 31.478 5.215 -42.713 1.00 95.69 106 GLN A N 1
ATOM 770 C CA . GLN A 1 106 ? 31.624 3.755 -42.655 1.00 95.69 106 GLN A CA 1
ATOM 771 C C . GLN A 1 106 ? 30.711 3.117 -41.598 1.00 95.69 106 GLN A C 1
ATOM 773 O O . GLN A 1 106 ? 31.136 2.240 -40.842 1.00 95.69 106 GLN A O 1
ATOM 778 N N . SER A 1 107 ? 29.473 3.611 -41.513 1.00 95.81 107 SER A N 1
ATOM 779 C CA . SER A 1 107 ? 28.432 3.035 -40.657 1.00 95.81 107 SER A CA 1
ATOM 780 C C . SER A 1 107 ? 28.071 1.617 -41.142 1.00 95.81 107 SER A C 1
ATOM 782 O O . SER A 1 107 ? 28.225 1.322 -42.331 1.00 95.81 107 SER A O 1
ATOM 784 N N . ASP A 1 108 ? 27.763 0.740 -40.185 1.00 93.19 108 ASP A N 1
ATOM 785 C CA . ASP A 1 108 ? 27.558 -0.720 -40.302 1.00 93.19 108 ASP A CA 1
ATOM 786 C C . ASP A 1 108 ? 26.858 -1.145 -38.996 1.00 93.19 108 ASP A C 1
ATOM 788 O O . ASP A 1 108 ? 27.527 -1.440 -37.990 1.00 93.19 108 ASP A O 1
ATOM 792 N N . ALA A 1 109 ? 25.537 -0.956 -38.933 1.00 89.69 109 ALA A N 1
ATOM 793 C CA . ALA A 1 109 ? 24.752 -0.995 -37.692 1.00 89.69 109 ALA A CA 1
ATOM 794 C C . ALA A 1 109 ? 24.827 -2.357 -36.969 1.00 89.69 109 ALA A C 1
ATOM 796 O O . ALA A 1 109 ? 24.879 -2.426 -35.732 1.00 89.69 109 ALA A O 1
ATOM 797 N N . GLU A 1 110 ? 24.938 -3.435 -37.725 1.00 89.19 110 GLU A N 1
ATOM 798 C CA . GLU A 1 110 ? 24.988 -4.830 -37.302 1.00 89.19 110 GLU A CA 1
ATOM 799 C C . GLU A 1 110 ? 26.398 -5.460 -37.375 1.00 89.19 110 GLU A C 1
ATOM 801 O O . GLU A 1 110 ? 26.623 -6.566 -36.855 1.00 89.19 110 GLU A O 1
ATOM 806 N N . ALA A 1 111 ? 27.382 -4.728 -37.906 1.00 91.31 111 ALA A N 1
ATOM 807 C CA . ALA A 1 111 ? 28.798 -5.096 -37.986 1.00 91.31 111 ALA A CA 1
ATOM 808 C C . ALA A 1 111 ? 29.075 -6.358 -38.829 1.00 91.31 111 ALA A C 1
ATOM 810 O O . ALA A 1 111 ? 29.944 -7.176 -38.468 1.00 91.31 111 ALA A O 1
ATOM 811 N N . ASP A 1 112 ? 28.340 -6.545 -39.927 1.00 90.69 112 ASP A N 1
ATOM 812 C CA . ASP A 1 112 ? 28.483 -7.699 -40.826 1.00 90.69 112 ASP A CA 1
ATOM 813 C C . ASP A 1 112 ? 29.564 -7.496 -41.909 1.00 90.69 112 ASP A C 1
ATOM 815 O O . ASP A 1 112 ? 30.092 -8.474 -42.471 1.00 90.69 112 ASP A O 1
ATOM 819 N N . GLY A 1 113 ? 29.993 -6.244 -42.094 1.00 91.50 113 GLY A N 1
ATOM 820 C CA . GLY A 1 113 ? 31.001 -5.817 -43.057 1.00 91.50 113 GLY A CA 1
ATOM 821 C C . GLY A 1 113 ? 30.439 -5.264 -44.369 1.00 91.50 113 GLY A C 1
ATOM 822 O O . GLY A 1 113 ? 31.244 -4.893 -45.232 1.00 91.50 113 GLY A O 1
ATOM 823 N N . THR A 1 114 ? 29.121 -5.221 -44.527 1.00 94.94 114 THR A N 1
ATOM 824 C CA . THR A 1 114 ? 28.379 -4.390 -45.482 1.00 94.94 114 THR A CA 1
ATOM 825 C C . THR A 1 114 ? 28.006 -3.097 -44.759 1.00 94.94 114 THR A C 1
ATOM 827 O O . THR A 1 114 ? 27.710 -3.127 -43.577 1.00 94.94 114 THR A O 1
ATOM 830 N N . GLY A 1 115 ? 28.148 -1.938 -45.400 1.00 95.50 115 GLY A N 1
ATOM 831 C CA . GLY A 1 115 ? 27.780 -0.676 -44.751 1.00 95.50 115 GLY A CA 1
ATOM 832 C C . GLY A 1 115 ? 26.338 -0.271 -45.025 1.00 95.50 115 GLY A C 1
ATOM 833 O O . GLY A 1 115 ? 25.832 -0.545 -46.113 1.00 95.50 115 GLY A O 1
ATOM 834 N N . ASP A 1 116 ? 25.763 0.524 -44.123 1.00 94.69 116 ASP A N 1
ATOM 835 C CA . ASP A 1 116 ? 24.382 1.036 -44.201 1.00 94.69 116 ASP A CA 1
ATOM 836 C C . ASP A 1 116 ? 24.068 1.759 -45.537 1.00 94.69 116 ASP A C 1
ATOM 838 O O . ASP A 1 116 ? 22.948 1.896 -46.009 1.00 94.69 116 ASP A O 1
ATOM 842 N N . ALA A 1 117 ? 25.090 2.293 -46.214 1.00 94.81 117 ALA A N 1
ATOM 843 C CA . ALA A 1 117 ? 24.900 2.987 -47.490 1.00 94.81 117 ALA A CA 1
ATOM 844 C C . ALA A 1 117 ? 24.662 2.048 -48.689 1.00 94.81 117 ALA A C 1
ATOM 846 O O . ALA A 1 117 ? 24.358 2.520 -49.796 1.00 94.81 117 ALA A O 1
ATOM 847 N N . CYS A 1 118 ? 24.892 0.749 -48.511 1.00 94.56 118 CYS A N 1
ATOM 848 C CA . CYS A 1 118 ? 24.803 -0.265 -49.551 1.00 94.56 118 CYS A CA 1
ATOM 849 C C . CYS A 1 118 ? 24.197 -1.595 -49.084 1.00 94.56 118 CYS A C 1
ATOM 851 O O . CYS A 1 118 ? 24.213 -2.545 -49.882 1.00 94.56 118 CYS A O 1
ATOM 853 N N . ASP A 1 119 ? 23.666 -1.644 -47.866 1.00 94.81 119 ASP A N 1
ATOM 854 C CA . ASP A 1 119 ? 22.692 -2.640 -47.441 1.00 94.81 119 ASP A CA 1
ATOM 855 C C . ASP A 1 119 ? 21.261 -2.163 -47.776 1.00 94.81 119 ASP A C 1
ATOM 857 O O . ASP A 1 119 ? 21.048 -0.995 -48.098 1.00 94.81 119 ASP A O 1
ATOM 861 N N . ASP A 1 120 ? 20.318 -3.101 -47.879 1.00 94.75 120 ASP A N 1
ATOM 862 C CA . ASP A 1 120 ? 18.879 -2.814 -48.051 1.00 94.75 120 ASP A CA 1
ATOM 863 C C . ASP A 1 120 ? 18.080 -3.177 -46.763 1.00 94.75 120 ASP A C 1
ATOM 865 O O . ASP A 1 120 ? 16.845 -3.082 -46.771 1.00 94.75 120 ASP A O 1
ATOM 869 N N . ASP A 1 121 ? 18.768 -3.711 -45.746 1.00 94.62 121 ASP A N 1
ATOM 870 C CA . ASP A 1 121 ? 18.278 -4.202 -44.447 1.00 94.62 121 ASP A CA 1
ATOM 871 C C . ASP A 1 121 ? 19.405 -3.993 -43.417 1.00 94.62 121 ASP A C 1
ATOM 873 O O . ASP A 1 121 ? 20.154 -4.920 -43.089 1.00 94.62 121 ASP A O 1
ATOM 877 N N . ASP A 1 122 ? 19.573 -2.739 -42.994 1.00 94.75 122 ASP A N 1
ATOM 878 C CA . ASP A 1 122 ? 20.734 -2.261 -42.229 1.00 94.75 122 ASP A CA 1
ATOM 879 C C . ASP A 1 122 ? 20.863 -2.929 -40.839 1.00 94.75 122 ASP A C 1
ATOM 881 O O . ASP A 1 122 ? 21.931 -2.902 -40.231 1.00 94.75 122 ASP A O 1
ATOM 885 N N . ASP A 1 123 ? 19.814 -3.557 -40.297 1.00 93.44 123 ASP A N 1
ATOM 886 C CA . ASP A 1 123 ? 19.873 -4.269 -39.011 1.00 93.44 123 ASP A CA 1
ATOM 887 C C . ASP A 1 123 ? 19.632 -5.788 -39.091 1.00 93.44 123 ASP A C 1
ATOM 889 O O . ASP A 1 123 ? 19.787 -6.507 -38.087 1.00 93.44 123 ASP A O 1
ATOM 893 N N . ASN A 1 124 ? 19.364 -6.295 -40.298 1.00 93.62 1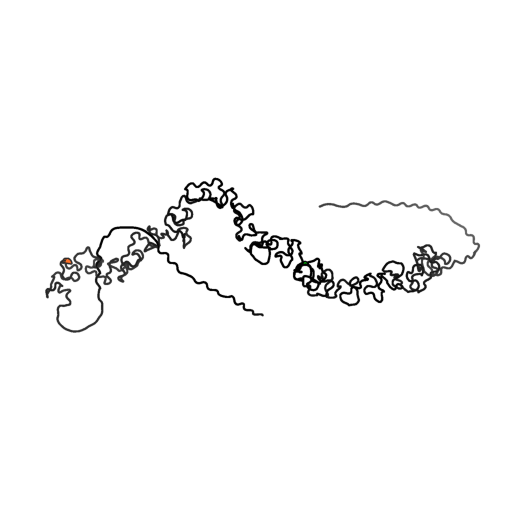24 ASN A N 1
ATOM 894 C CA . ASN A 1 124 ? 19.199 -7.704 -40.631 1.00 93.62 124 ASN A CA 1
ATOM 895 C C . ASN A 1 124 ? 18.084 -8.420 -39.841 1.00 93.62 124 ASN A C 1
ATOM 897 O O . ASN A 1 124 ? 18.167 -9.637 -39.574 1.00 93.62 124 ASN A O 1
ATOM 901 N N . ASP A 1 125 ? 17.025 -7.711 -39.456 1.00 94.31 125 ASP A N 1
ATOM 902 C CA . ASP A 1 125 ? 15.877 -8.289 -38.756 1.00 94.31 125 ASP A CA 1
ATOM 903 C C . ASP A 1 125 ? 14.865 -8.987 -39.691 1.00 94.31 125 ASP A C 1
ATOM 905 O O . ASP A 1 125 ? 14.048 -9.815 -39.252 1.00 94.31 125 ASP A O 1
ATOM 909 N N . GLY A 1 126 ? 15.008 -8.758 -41.000 1.00 94.81 126 GLY A N 1
ATOM 910 C CA . GLY A 1 126 ? 14.188 -9.326 -42.062 1.00 94.81 126 GLY A CA 1
ATOM 911 C C . GLY A 1 126 ? 13.105 -8.395 -42.615 1.00 94.81 126 GLY A C 1
ATOM 912 O O . GLY A 1 126 ? 12.332 -8.847 -43.480 1.00 94.81 126 GLY A O 1
ATOM 913 N N . VAL A 1 127 ? 13.041 -7.151 -42.150 1.00 95.75 127 VAL A N 1
ATOM 914 C CA . VAL A 1 127 ? 12.321 -6.020 -42.739 1.00 95.75 127 VAL A CA 1
ATOM 915 C C . VAL A 1 127 ? 13.326 -5.187 -43.550 1.00 95.75 127 VAL A C 1
ATOM 917 O O . VAL A 1 127 ? 14.502 -5.156 -43.255 1.00 95.75 127 VAL A O 1
ATOM 920 N N . LEU A 1 128 ? 12.909 -4.625 -44.689 1.00 96.06 128 LEU A N 1
ATOM 921 C CA . LEU A 1 128 ? 13.812 -3.796 -45.508 1.00 96.06 128 LEU A CA 1
ATOM 922 C C . LEU A 1 128 ? 13.676 -2.342 -45.065 1.00 96.06 128 LEU A C 1
ATOM 924 O O . LEU A 1 128 ? 12.532 -1.928 -44.883 1.00 96.06 128 LEU A O 1
ATOM 928 N N . ASP A 1 129 ? 14.739 -1.532 -45.095 1.00 94.19 129 ASP A N 1
ATOM 929 C CA . ASP A 1 129 ? 14.744 -0.140 -44.584 1.00 94.19 129 ASP A CA 1
ATOM 930 C C . ASP A 1 129 ? 13.602 0.742 -45.125 1.00 94.19 129 ASP A C 1
ATOM 932 O O . ASP A 1 129 ? 13.185 1.733 -44.532 1.00 94.19 129 ASP A O 1
ATOM 936 N N . ALA A 1 130 ? 13.109 0.433 -46.329 1.00 94.75 130 ALA A N 1
ATOM 937 C CA . ALA A 1 130 ? 12.021 1.168 -46.970 1.00 94.75 130 ALA A CA 1
ATOM 938 C C . ALA A 1 130 ? 10.635 0.911 -46.349 1.00 94.75 130 ALA A C 1
ATOM 940 O O . ALA A 1 130 ? 9.723 1.717 -46.566 1.00 94.75 130 ALA A O 1
ATOM 941 N N . ASP A 1 131 ? 10.476 -0.226 -45.678 1.00 96.25 131 ASP A N 1
ATOM 942 C CA . ASP A 1 131 ? 9.273 -0.680 -44.985 1.00 96.25 131 ASP A CA 1
ATOM 943 C C . ASP A 1 131 ? 9.510 -0.796 -43.460 1.00 96.25 131 ASP A C 1
ATOM 945 O O . ASP A 1 131 ? 8.587 -1.226 -42.774 1.00 96.25 131 ASP A O 1
ATOM 949 N N . ASP A 1 132 ? 10.701 -0.421 -42.974 1.00 96.50 132 ASP A N 1
ATOM 950 C CA . ASP A 1 132 ? 11.148 -0.535 -41.583 1.00 96.50 132 ASP A CA 1
ATOM 951 C C . ASP A 1 132 ? 10.894 0.757 -40.786 1.00 96.50 132 ASP A C 1
ATOM 953 O O . ASP A 1 132 ? 11.303 1.848 -41.205 1.00 96.50 132 ASP A O 1
ATOM 957 N N . ASP A 1 133 ? 10.197 0.642 -39.657 1.00 96.25 133 ASP A N 1
ATOM 958 C CA . ASP A 1 133 ? 9.948 1.733 -38.709 1.00 96.25 133 ASP A CA 1
ATOM 959 C C . ASP A 1 133 ? 11.144 2.008 -37.770 1.00 96.25 133 ASP A C 1
ATOM 961 O O . ASP A 1 133 ? 11.223 3.091 -37.178 1.00 96.25 133 ASP A O 1
ATOM 965 N N . CYS A 1 134 ? 12.126 1.103 -37.722 1.00 95.81 134 CYS A N 1
ATOM 966 C CA . CYS A 1 134 ? 13.401 1.235 -37.026 1.00 95.81 134 CYS A CA 1
ATOM 967 C C . CYS A 1 134 ? 14.592 0.709 -37.850 1.00 95.81 134 CYS A C 1
ATOM 969 O O . CYS A 1 134 ? 15.299 -0.173 -37.377 1.00 95.81 134 CYS A O 1
ATOM 971 N N . PRO A 1 135 ? 14.970 1.355 -38.974 1.00 95.00 135 PRO A N 1
ATOM 972 C CA . PRO A 1 135 ? 15.948 0.813 -39.934 1.00 95.00 135 PRO A CA 1
ATOM 973 C C . PRO A 1 135 ? 17.334 0.430 -39.390 1.00 95.00 135 PRO A C 1
ATOM 975 O O . PRO A 1 135 ? 18.102 -0.218 -40.072 1.00 95.00 135 PRO A O 1
ATOM 978 N N . PHE A 1 136 ? 17.713 0.887 -38.196 1.00 93.12 136 PHE A N 1
ATOM 979 C CA . PHE A 1 136 ? 19.025 0.605 -37.602 1.00 93.12 136 PHE A CA 1
ATOM 980 C C . PHE A 1 136 ? 18.913 -0.192 -36.295 1.00 93.12 136 PHE A C 1
ATOM 982 O O . PHE A 1 136 ? 19.860 -0.212 -35.496 1.00 93.12 136 PHE A O 1
ATOM 989 N N . THR A 1 137 ? 17.738 -0.720 -35.948 1.00 93.88 137 THR A N 1
ATOM 990 C CA . THR A 1 137 ? 17.487 -1.395 -34.670 1.00 93.88 137 THR A CA 1
ATOM 991 C C . THR A 1 137 ? 16.418 -2.475 -34.800 1.00 93.88 137 THR A C 1
ATOM 993 O O . THR A 1 137 ? 15.236 -2.205 -34.636 1.00 93.88 137 THR A O 1
ATOM 996 N N . ALA A 1 138 ? 16.897 -3.717 -34.896 1.00 94.69 138 ALA A N 1
ATOM 997 C CA . ALA A 1 138 ? 16.078 -4.891 -35.161 1.00 94.69 138 ALA A CA 1
ATOM 998 C C . ALA A 1 138 ? 14.804 -5.006 -34.301 1.00 94.69 138 ALA A C 1
ATOM 1000 O O . ALA A 1 138 ? 14.877 -5.211 -33.078 1.00 94.69 138 ALA A O 1
ATOM 1001 N N . ASN A 1 139 ? 13.651 -4.995 -34.963 1.00 94.44 139 ASN A N 1
ATOM 1002 C CA . ASN A 1 139 ? 12.297 -5.114 -34.428 1.00 94.44 139 ASN A CA 1
ATOM 1003 C C . ASN A 1 139 ? 11.324 -5.707 -35.481 1.00 94.44 139 ASN A C 1
ATOM 1005 O O . ASN A 1 139 ? 10.336 -5.103 -35.887 1.00 94.44 139 ASN A O 1
ATOM 1009 N N . ALA A 1 140 ? 11.554 -6.961 -35.880 1.00 96.19 140 ALA A N 1
ATOM 1010 C CA . ALA A 1 140 ? 10.799 -7.624 -36.953 1.00 96.19 140 ALA A CA 1
ATOM 1011 C C . ALA A 1 140 ? 9.259 -7.711 -36.770 1.00 96.19 140 ALA A C 1
ATOM 1013 O O . ALA A 1 140 ? 8.548 -8.183 -37.666 1.00 96.19 140 ALA A O 1
ATOM 1014 N N . ASP A 1 141 ? 8.731 -7.364 -35.595 1.00 96.12 141 ASP A N 1
ATOM 1015 C CA . ASP A 1 141 ? 7.303 -7.227 -35.310 1.00 96.12 141 ASP A CA 1
ATOM 1016 C C . ASP A 1 141 ? 6.713 -5.851 -35.664 1.00 96.12 141 ASP A C 1
ATOM 1018 O O . ASP A 1 141 ? 5.492 -5.793 -35.835 1.00 96.12 141 ASP A O 1
ATOM 1022 N N . GLN A 1 142 ? 7.552 -4.827 -35.867 1.00 96.25 142 GLN A N 1
ATOM 1023 C CA . GLN A 1 142 ? 7.207 -3.488 -36.372 1.00 96.25 142 GLN A CA 1
ATOM 1024 C C . GLN A 1 142 ? 6.056 -2.874 -35.568 1.00 96.25 142 GLN A C 1
ATOM 1026 O O . GLN A 1 142 ? 4.977 -2.561 -36.091 1.00 96.25 142 GLN A O 1
ATOM 1031 N N . VAL A 1 143 ? 6.238 -2.886 -34.244 1.00 96.56 143 VAL A N 1
ATOM 1032 C CA . VAL A 1 143 ? 5.301 -2.272 -33.306 1.00 96.56 143 VAL A CA 1
ATOM 1033 C C . VAL A 1 143 ? 5.562 -0.767 -33.300 1.00 96.56 143 VAL A C 1
ATOM 1035 O O . VAL A 1 143 ? 6.678 -0.339 -33.027 1.00 96.56 143 VAL A O 1
ATOM 1038 N N . ASP A 1 144 ? 4.505 -0.023 -33.615 1.00 95.69 144 ASP A N 1
ATOM 1039 C CA . ASP A 1 144 ? 4.424 1.437 -33.692 1.00 95.69 144 ASP A CA 1
ATOM 1040 C C . ASP A 1 144 ? 3.104 1.823 -33.002 1.00 95.69 144 ASP A C 1
ATOM 1042 O O . ASP A 1 144 ? 2.010 1.703 -33.585 1.00 95.69 144 ASP A O 1
ATOM 1046 N N . SER A 1 145 ? 3.193 2.117 -31.705 1.00 95.31 145 SER A N 1
ATOM 1047 C CA . SER A 1 145 ? 2.044 2.260 -30.806 1.00 95.31 145 SER A CA 1
ATOM 1048 C C . SER A 1 145 ? 1.275 3.569 -31.036 1.00 95.31 145 SER A C 1
ATOM 1050 O O . SER A 1 145 ? 0.036 3.582 -30.940 1.00 95.31 145 SER A O 1
ATOM 1052 N N . ASP A 1 146 ? 1.953 4.644 -31.443 1.00 94.50 146 ASP A N 1
ATOM 1053 C CA . ASP A 1 146 ? 1.345 5.947 -31.743 1.00 94.50 146 ASP A CA 1
ATOM 1054 C C . ASP A 1 146 ? 0.986 6.146 -33.239 1.00 94.50 146 ASP A C 1
ATOM 1056 O O . ASP A 1 146 ? 0.115 6.964 -33.594 1.00 94.50 146 ASP A O 1
ATOM 1060 N N . GLY A 1 147 ? 1.554 5.324 -34.122 1.00 94.69 147 GLY A N 1
ATOM 1061 C CA . GLY A 1 147 ? 1.310 5.320 -35.559 1.00 94.69 147 GLY A CA 1
ATOM 1062 C C . GLY A 1 147 ? 2.008 6.452 -36.316 1.00 94.69 147 GLY A C 1
ATOM 1063 O O . GLY A 1 147 ? 1.495 6.861 -37.378 1.00 94.69 147 GLY A O 1
ATOM 1064 N N . ASP A 1 148 ? 3.087 7.029 -35.782 1.00 94.25 148 ASP A N 1
ATOM 1065 C CA . ASP A 1 148 ? 3.833 8.124 -36.407 1.00 94.25 148 ASP A CA 1
ATOM 1066 C C . ASP A 1 148 ? 4.829 7.664 -37.486 1.00 94.25 148 ASP A C 1
ATOM 1068 O O . ASP A 1 148 ? 5.217 8.470 -38.353 1.00 94.25 148 ASP A O 1
ATOM 1072 N N . GLY A 1 149 ? 5.100 6.355 -37.533 1.00 93.50 149 GLY A N 1
ATOM 1073 C CA . GLY A 1 149 ? 6.016 5.702 -38.462 1.00 93.50 149 GLY A CA 1
ATOM 1074 C C . GLY A 1 149 ? 7.440 5.522 -37.930 1.00 93.50 149 GLY A C 1
ATOM 1075 O O . GLY A 1 149 ? 8.309 5.170 -38.731 1.00 93.50 149 GLY A O 1
ATOM 1076 N N . THR A 1 150 ? 7.675 5.788 -36.646 1.00 95.25 150 THR A N 1
ATOM 1077 C CA . THR A 1 150 ? 8.851 5.375 -35.867 1.00 95.25 150 THR A CA 1
ATOM 1078 C C . THR A 1 150 ? 8.447 4.196 -34.983 1.00 95.25 150 THR A C 1
ATOM 1080 O O . THR A 1 150 ? 7.421 4.269 -34.325 1.00 95.25 150 THR A O 1
ATOM 1083 N N . GLY A 1 151 ? 9.210 3.104 -34.960 1.00 95.94 151 GLY A N 1
ATOM 1084 C CA . GLY A 1 151 ? 8.852 1.954 -34.123 1.00 95.94 151 GLY A CA 1
ATOM 1085 C C . GLY A 1 151 ? 9.212 2.154 -32.647 1.00 95.94 151 GLY A C 1
ATOM 1086 O O . GLY A 1 151 ? 10.222 2.787 -32.323 1.00 95.94 151 GLY A O 1
ATOM 1087 N N . ASP A 1 152 ? 8.465 1.514 -31.744 1.00 95.75 152 ASP A N 1
ATOM 1088 C CA . ASP A 1 152 ? 8.606 1.623 -30.278 1.00 95.75 152 ASP A CA 1
ATOM 1089 C C . ASP A 1 152 ? 10.040 1.321 -29.790 1.00 95.75 152 ASP A C 1
ATOM 1091 O O . ASP A 1 152 ? 10.526 1.826 -28.777 1.00 95.75 152 ASP A O 1
ATOM 1095 N N . VAL A 1 153 ? 10.768 0.460 -30.509 1.00 94.44 153 VAL A N 1
ATOM 1096 C CA . VAL A 1 153 ? 12.130 0.044 -30.134 1.00 94.44 153 VAL A CA 1
ATOM 1097 C C . VAL A 1 153 ? 13.165 1.154 -30.372 1.00 94.44 153 VAL A C 1
ATOM 1099 O O . VAL A 1 153 ? 14.178 1.206 -29.661 1.00 94.44 153 VAL A O 1
ATOM 1102 N N . CYS A 1 154 ? 12.930 2.040 -31.342 1.00 93.19 154 CYS A N 1
ATOM 1103 C CA . CYS A 1 154 ? 13.812 3.158 -31.692 1.00 93.19 154 CYS A CA 1
ATOM 1104 C C . CYS A 1 154 ? 13.198 4.542 -31.411 1.00 93.19 154 CYS A C 1
ATOM 1106 O O . CYS A 1 154 ? 13.878 5.561 -31.595 1.00 93.19 154 CYS A O 1
ATOM 1108 N N . GLU A 1 155 ? 11.964 4.574 -30.914 1.00 92.88 155 GLU A N 1
ATOM 1109 C CA . GLU A 1 155 ? 11.273 5.736 -30.368 1.00 92.88 155 GLU A CA 1
ATOM 1110 C C . GLU A 1 155 ? 12.051 6.364 -29.200 1.00 92.88 155 GLU A C 1
ATOM 1112 O O . GLU A 1 155 ? 12.722 5.706 -28.393 1.00 92.88 155 GLU A O 1
ATOM 1117 N N . ALA A 1 156 ? 11.948 7.687 -29.071 1.00 84.75 156 ALA A N 1
ATOM 1118 C CA . ALA A 1 156 ? 12.584 8.430 -27.991 1.00 84.75 156 ALA A CA 1
ATOM 1119 C C . ALA A 1 156 ? 11.790 8.390 -26.667 1.00 84.75 156 ALA A C 1
ATOM 1121 O O . ALA A 1 156 ? 11.600 9.433 -26.042 1.00 84.75 156 ALA A O 1
ATOM 1122 N N . GLY A 1 157 ? 11.444 7.193 -26.190 1.00 89.50 157 GLY A N 1
ATOM 1123 C CA . GLY A 1 157 ? 11.004 6.941 -24.814 1.00 89.50 157 GLY A CA 1
ATOM 1124 C C . GLY A 1 157 ? 9.575 7.366 -24.464 1.00 89.50 157 GLY A C 1
ATOM 1125 O O . GLY A 1 157 ? 9.339 7.605 -23.282 1.00 89.50 157 GLY A O 1
ATOM 1126 N N . ASP A 1 158 ? 8.689 7.478 -25.451 1.00 94.75 158 ASP A N 1
ATOM 1127 C CA . ASP A 1 158 ? 7.250 7.789 -25.345 1.00 94.75 158 ASP A CA 1
ATOM 1128 C C . ASP A 1 158 ? 6.552 7.035 -26.491 1.00 94.75 158 ASP A C 1
ATOM 1130 O O . ASP A 1 158 ? 6.302 7.617 -27.542 1.00 94.75 158 ASP A O 1
ATOM 1134 N N . ASP A 1 159 ? 6.383 5.717 -26.326 1.00 95.62 159 ASP A N 1
ATOM 1135 C CA . ASP A 1 159 ? 6.008 4.781 -27.408 1.00 95.62 159 ASP A CA 1
ATOM 1136 C C . ASP A 1 159 ? 4.590 5.039 -27.942 1.00 95.62 159 ASP A C 1
ATOM 1138 O O . ASP A 1 159 ? 4.297 4.795 -29.109 1.00 95.62 159 ASP A O 1
ATOM 1142 N N . ASP A 1 160 ? 3.693 5.567 -27.109 1.00 95.31 160 ASP A N 1
ATOM 1143 C CA . ASP A 1 160 ? 2.300 5.815 -27.477 1.00 95.31 160 ASP A CA 1
ATOM 1144 C C . ASP A 1 160 ? 1.977 7.295 -27.787 1.00 95.31 160 ASP A C 1
ATOM 1146 O O . ASP A 1 160 ? 0.842 7.643 -28.152 1.00 95.31 160 ASP A O 1
ATOM 1150 N N . GLY A 1 161 ? 2.978 8.174 -27.691 1.00 94.75 161 GLY A N 1
ATOM 1151 C CA . GLY A 1 161 ? 2.898 9.579 -28.080 1.00 94.75 161 GLY A CA 1
ATOM 1152 C C . GLY A 1 161 ? 1.892 10.397 -27.265 1.00 94.75 161 GLY A C 1
ATOM 1153 O O . GLY A 1 161 ? 1.395 11.441 -27.731 1.00 94.75 161 GLY A O 1
ATOM 1154 N N . ASP A 1 162 ? 1.536 9.949 -26.061 1.00 95.81 162 ASP A N 1
ATOM 1155 C CA . ASP A 1 162 ? 0.555 10.617 -25.212 1.00 95.81 162 ASP A CA 1
ATOM 1156 C C . ASP A 1 162 ? 1.151 11.787 -24.396 1.00 95.81 162 ASP A C 1
ATOM 1158 O O . ASP A 1 162 ? 0.408 12.628 -23.849 1.00 95.81 162 ASP A O 1
ATOM 1162 N N . GLY A 1 163 ? 2.486 11.888 -24.399 1.00 94.69 163 GLY A N 1
ATOM 1163 C CA . GLY A 1 163 ? 3.283 12.902 -23.722 1.00 94.69 163 GLY A CA 1
ATOM 1164 C C . GLY A 1 163 ? 3.788 12.503 -22.334 1.00 94.69 163 GLY A C 1
ATOM 1165 O O . GLY A 1 163 ? 4.162 13.410 -21.568 1.00 94.69 163 GLY A O 1
ATOM 1166 N N . ILE A 1 164 ? 3.775 11.214 -21.994 1.00 95.69 164 ILE A N 1
ATOM 1167 C CA . ILE A 1 164 ? 4.289 10.638 -20.752 1.00 95.69 164 ILE A CA 1
ATOM 1168 C C . ILE A 1 164 ? 5.441 9.670 -21.078 1.00 95.69 164 ILE A C 1
ATOM 1170 O O . ILE A 1 164 ? 5.298 8.735 -21.841 1.00 95.69 164 ILE A O 1
ATOM 1174 N N . ASP A 1 165 ? 6.621 9.888 -20.481 1.00 95.62 165 ASP A N 1
ATOM 1175 C CA . ASP A 1 165 ? 7.783 9.030 -20.763 1.00 95.62 165 ASP A CA 1
ATOM 1176 C C . ASP A 1 165 ? 7.533 7.566 -20.304 1.00 95.62 165 ASP A C 1
ATOM 1178 O O . ASP A 1 165 ? 7.082 7.343 -19.176 1.00 95.62 165 ASP A O 1
ATOM 1182 N N . ASN A 1 166 ? 7.973 6.568 -21.080 1.00 94.62 166 ASN A N 1
ATOM 1183 C CA . ASN A 1 166 ? 7.805 5.120 -20.834 1.00 94.62 166 ASN A CA 1
ATOM 1184 C C . ASN A 1 166 ? 8.171 4.649 -19.412 1.00 94.62 166 ASN A C 1
ATOM 1186 O O . ASN A 1 166 ? 7.606 3.692 -18.892 1.00 94.62 166 ASN A O 1
ATOM 1190 N N . ASP A 1 167 ? 9.164 5.282 -18.776 1.00 94.50 167 ASP A N 1
ATOM 1191 C CA . ASP A 1 167 ? 9.624 4.924 -17.423 1.00 94.50 167 ASP A CA 1
ATOM 1192 C C . ASP A 1 167 ? 8.609 5.296 -16.323 1.00 94.50 167 ASP A C 1
ATOM 1194 O O . ASP A 1 167 ? 8.722 4.830 -15.181 1.00 94.50 167 ASP A O 1
ATOM 1198 N N . VAL A 1 168 ? 7.675 6.198 -16.630 1.00 95.75 168 VAL A N 1
ATOM 1199 C CA . VAL A 1 168 ? 6.626 6.670 -15.717 1.00 95.75 168 VAL A CA 1
ATOM 1200 C C . VAL A 1 168 ? 5.218 6.364 -16.216 1.00 95.75 168 VAL A C 1
ATOM 1202 O O . VAL A 1 168 ? 4.291 6.514 -15.421 1.00 95.75 168 VAL A O 1
ATOM 1205 N N . ASP A 1 169 ? 5.075 5.935 -17.468 1.00 97.06 169 ASP A N 1
ATOM 1206 C CA . ASP A 1 169 ? 3.805 5.566 -18.070 1.00 97.06 169 ASP A CA 1
ATOM 1207 C C . ASP A 1 169 ? 3.265 4.235 -17.516 1.00 97.06 169 ASP A C 1
ATOM 1209 O O . ASP A 1 169 ? 3.926 3.195 -17.587 1.00 97.06 169 ASP A O 1
ATOM 1213 N N . ASN A 1 170 ? 2.056 4.254 -16.949 1.00 97.06 170 ASN A N 1
ATOM 1214 C CA . ASN A 1 170 ? 1.366 3.047 -16.490 1.00 97.06 170 ASN A CA 1
ATOM 1215 C C . ASN A 1 170 ? 0.606 2.293 -17.603 1.00 97.06 170 ASN A C 1
ATOM 1217 O O . ASN A 1 170 ? 0.083 1.212 -17.343 1.00 97.06 170 ASN A O 1
ATOM 1221 N N . CYS A 1 171 ? 0.569 2.819 -18.825 1.00 96.88 171 CYS A N 1
ATOM 1222 C CA . CYS A 1 171 ? 0.116 2.173 -20.053 1.00 96.88 171 CYS A CA 1
ATOM 1223 C C . CYS A 1 171 ? 1.034 2.503 -21.235 1.00 96.88 171 CYS A C 1
ATOM 1225 O O . CYS A 1 171 ? 0.567 2.992 -22.248 1.00 96.88 171 CYS A O 1
ATOM 1227 N N . ARG A 1 172 ? 2.311 2.135 -21.127 1.00 95.12 172 ARG A N 1
ATOM 1228 C CA . ARG A 1 172 ? 3.370 2.384 -22.121 1.00 95.12 172 ARG A CA 1
ATOM 1229 C C . ARG A 1 172 ? 2.970 2.363 -23.611 1.00 95.12 172 ARG A C 1
ATOM 1231 O O . ARG A 1 172 ? 3.469 3.182 -24.364 1.00 95.12 172 ARG A O 1
ATOM 1238 N N . ASP A 1 173 ? 2.128 1.414 -24.020 1.00 94.81 173 ASP A N 1
ATOM 1239 C CA . ASP A 1 173 ? 1.774 1.182 -25.428 1.00 94.81 173 ASP A CA 1
ATOM 1240 C C . ASP A 1 173 ? 0.330 1.655 -25.759 1.00 94.81 173 ASP A C 1
ATOM 1242 O O . ASP A 1 173 ? -0.225 1.335 -26.816 1.00 94.81 173 ASP A O 1
ATOM 1246 N N . VAL A 1 174 ? -0.365 2.319 -24.823 1.00 95.88 174 VAL A N 1
ATOM 1247 C CA . VAL A 1 174 ? -1.787 2.690 -24.938 1.00 95.88 174 VAL A CA 1
ATOM 1248 C C . VAL A 1 174 ? -2.024 4.120 -24.433 1.00 95.88 174 VAL A C 1
ATOM 1250 O O . VAL A 1 174 ? -2.164 4.305 -23.221 1.00 95.88 174 VAL A O 1
ATOM 1253 N N . PRO A 1 175 ? -2.312 5.085 -25.338 1.00 96.75 175 PRO A N 1
ATOM 1254 C CA . PRO A 1 175 ? -2.368 6.504 -24.990 1.00 96.75 175 PRO A CA 1
ATOM 1255 C C . PRO A 1 175 ? -3.350 6.807 -23.863 1.00 96.75 175 PRO A C 1
ATOM 1257 O O . PRO A 1 175 ? -4.577 6.693 -24.035 1.00 96.75 175 PRO A O 1
ATOM 1260 N N . ASN A 1 176 ? -2.845 7.253 -22.717 1.00 96.31 176 ASN A N 1
ATOM 1261 C CA . ASN A 1 176 ? -3.627 7.421 -21.504 1.00 96.31 176 ASN A CA 1
ATOM 1262 C C . ASN A 1 176 ? -3.205 8.637 -20.659 1.00 96.31 176 ASN A C 1
ATOM 1264 O O . ASN A 1 176 ? -3.183 8.539 -19.438 1.00 96.31 176 ASN A O 1
ATOM 1268 N N . SER A 1 177 ? -3.062 9.831 -21.251 1.00 96.06 177 SER A N 1
ATOM 1269 C CA . SER A 1 177 ? -2.418 11.028 -20.647 1.00 96.06 177 SER A CA 1
ATOM 1270 C C . SER A 1 177 ? -2.928 11.510 -19.271 1.00 96.06 177 SER A C 1
ATOM 1272 O O . SER A 1 177 ? -2.426 12.484 -18.704 1.00 96.06 177 SER A O 1
ATOM 1274 N N . LEU A 1 178 ? -4.007 10.920 -18.752 1.00 96.38 178 LEU A N 1
ATOM 1275 C CA . LEU A 1 178 ? -4.500 11.109 -17.389 1.00 96.38 178 LEU A CA 1
ATOM 1276 C C . LEU A 1 178 ? -3.867 10.165 -16.355 1.00 96.38 178 LEU A C 1
ATOM 1278 O O . LEU A 1 178 ? -4.088 10.415 -15.170 1.00 96.38 178 LEU A O 1
ATOM 1282 N N . GLN A 1 179 ? -3.140 9.127 -16.781 1.00 97.06 179 GLN A N 1
ATOM 1283 C CA . GLN A 1 179 ? -2.435 8.140 -15.957 1.00 97.06 179 GLN A CA 1
ATOM 1284 C C . GLN A 1 179 ? -3.328 7.619 -14.822 1.00 97.06 179 GLN A C 1
ATOM 1286 O O . GLN A 1 179 ? -2.982 7.660 -13.643 1.00 97.06 179 GLN A O 1
ATOM 1291 N N . GLN A 1 180 ? -4.564 7.250 -15.180 1.00 97.62 180 GLN A N 1
ATOM 1292 C CA . GLN A 1 180 ? -5.536 6.724 -14.222 1.00 97.62 180 GLN A CA 1
ATOM 1293 C C . GLN A 1 180 ? -5.155 5.288 -13.873 1.00 97.62 180 GLN A C 1
ATOM 1295 O O . GLN A 1 180 ? -4.883 4.511 -14.779 1.00 97.62 180 GLN A O 1
ATOM 1300 N N . ASP A 1 181 ? -5.138 4.984 -12.582 1.00 97.38 181 ASP A N 1
ATOM 1301 C CA . ASP A 1 181 ? -4.861 3.673 -11.994 1.00 97.38 181 ASP A CA 1
ATOM 1302 C C . ASP A 1 181 ? -5.805 3.548 -10.794 1.00 97.38 181 ASP A C 1
ATOM 1304 O O . ASP A 1 181 ? -5.662 4.270 -9.801 1.00 97.38 181 ASP A O 1
ATOM 1308 N N . ARG A 1 182 ? -6.898 2.799 -10.948 1.00 96.69 182 ARG A N 1
ATOM 1309 C CA . ARG A 1 182 ? -7.977 2.768 -9.951 1.00 96.69 182 ARG A CA 1
ATOM 1310 C C . ARG A 1 182 ? -7.645 1.912 -8.739 1.00 96.69 182 ARG A C 1
ATOM 1312 O O . ARG A 1 182 ? -8.153 2.215 -7.656 1.00 96.69 182 ARG A O 1
ATOM 1319 N N . ASP A 1 183 ? -6.909 0.831 -8.931 1.00 94.19 183 ASP A N 1
ATOM 1320 C CA . ASP A 1 183 ? -6.628 -0.179 -7.912 1.00 94.19 183 ASP A CA 1
ATOM 1321 C C . ASP A 1 183 ? -5.153 -0.211 -7.472 1.00 94.19 183 ASP A C 1
ATOM 1323 O O . ASP A 1 183 ? -4.776 -1.033 -6.629 1.00 94.19 183 ASP A O 1
ATOM 1327 N N . ASP A 1 184 ? -4.350 0.744 -7.954 1.00 95.94 184 ASP A N 1
ATOM 1328 C CA . ASP A 1 184 ? -2.949 0.960 -7.594 1.00 95.94 184 ASP A CA 1
ATOM 1329 C C . ASP A 1 184 ? -2.084 -0.301 -7.840 1.00 95.94 184 ASP A C 1
ATOM 1331 O O . ASP A 1 184 ? -1.196 -0.684 -7.043 1.00 95.94 184 ASP A O 1
ATOM 1335 N N . ASP A 1 185 ? -2.349 -0.986 -8.953 1.00 95.50 185 ASP A N 1
ATOM 1336 C CA . ASP A 1 185 ? -1.602 -2.154 -9.422 1.00 95.50 185 ASP A CA 1
ATOM 1337 C C . ASP A 1 185 ? -0.427 -1.800 -10.354 1.00 95.50 185 ASP A C 1
ATOM 1339 O O . ASP A 1 185 ? 0.480 -2.625 -10.530 1.00 95.50 185 ASP A O 1
ATOM 1343 N N . LYS A 1 186 ? -0.350 -0.521 -10.760 1.00 95.94 186 LYS A N 1
ATOM 1344 C CA . LYS A 1 186 ? 0.632 0.108 -11.665 1.00 95.94 186 LYS A CA 1
ATOM 1345 C C . LYS A 1 186 ? 0.389 -0.130 -13.152 1.00 95.94 186 LYS A C 1
ATOM 1347 O O . LYS A 1 186 ? 1.251 0.249 -13.946 1.00 95.94 186 LYS A O 1
ATOM 1352 N N . ILE A 1 187 ? -0.736 -0.720 -13.517 1.00 97.56 187 ILE A N 1
ATOM 1353 C CA . ILE A 1 187 ? -1.238 -0.827 -14.878 1.00 97.56 187 ILE A CA 1
ATOM 1354 C C . ILE A 1 187 ? -2.409 0.153 -14.989 1.00 97.56 187 ILE A C 1
ATOM 1356 O O . ILE A 1 187 ? -3.298 0.199 -14.147 1.00 97.56 187 ILE A O 1
ATOM 1360 N N . GLY A 1 188 ? -2.388 1.038 -15.980 1.00 97.56 188 GLY A N 1
ATOM 1361 C CA . GLY A 1 188 ? -3.415 2.071 -16.082 1.00 97.56 188 GLY A CA 1
ATOM 1362 C C . GLY A 1 188 ? -4.766 1.529 -16.551 1.00 97.56 188 GLY A C 1
ATOM 1363 O O . GLY A 1 188 ? -4.835 0.613 -17.365 1.00 97.56 188 GLY A O 1
ATOM 1364 N N . ASP A 1 189 ? -5.858 2.190 -16.150 1.00 97.06 189 ASP A N 1
ATOM 1365 C CA . ASP A 1 189 ? -7.253 1.800 -16.440 1.00 97.06 189 ASP A CA 1
ATOM 1366 C C . ASP A 1 189 ? -7.537 1.497 -17.935 1.00 97.06 189 ASP A C 1
ATOM 1368 O O . ASP A 1 189 ? -8.532 0.840 -18.251 1.00 97.06 189 ASP A O 1
ATOM 1372 N N . LEU A 1 190 ? -6.748 2.046 -18.872 1.00 96.88 190 LEU A N 1
ATOM 1373 C CA . LEU A 1 190 ? -6.935 1.853 -20.318 1.00 96.88 190 LEU A CA 1
ATOM 1374 C C . LEU A 1 190 ? -6.268 0.590 -20.874 1.00 96.88 190 LEU A C 1
ATOM 1376 O O . LEU A 1 190 ? -6.720 0.095 -21.909 1.00 96.88 190 LEU A O 1
ATOM 1380 N N . CYS A 1 191 ? -5.227 0.095 -20.212 1.00 96.50 191 CYS A N 1
ATOM 1381 C CA . CYS A 1 191 ? -4.476 -1.100 -20.592 1.00 96.50 191 CYS A CA 1
ATOM 1382 C C . CYS A 1 191 ? -4.624 -2.241 -19.573 1.00 96.50 191 CYS A C 1
ATOM 1384 O O . CYS A 1 191 ? -4.114 -3.331 -19.811 1.00 96.50 191 CYS A O 1
ATOM 1386 N N . ASP A 1 192 ? -5.350 -2.003 -18.482 1.00 97.50 192 ASP A N 1
ATOM 1387 C CA . ASP A 1 192 ? -5.645 -2.980 -17.449 1.00 97.50 192 ASP A CA 1
ATOM 1388 C C . ASP A 1 192 ? -6.834 -3.884 -17.836 1.00 97.50 192 ASP A C 1
ATOM 1390 O O . ASP A 1 192 ? -7.940 -3.424 -18.150 1.00 97.50 192 ASP A O 1
ATOM 1394 N N . ASN A 1 193 ? -6.612 -5.198 -17.821 1.00 95.81 193 ASN A N 1
ATOM 1395 C CA . ASN A 1 193 ? -7.631 -6.217 -18.059 1.00 95.81 193 ASN A CA 1
ATOM 1396 C C . ASN A 1 193 ? -8.503 -6.522 -16.822 1.00 95.81 193 ASN A C 1
ATOM 1398 O O . ASN A 1 193 ? -9.501 -7.240 -16.956 1.00 95.81 193 ASN A O 1
ATOM 1402 N N . CYS A 1 194 ? -8.194 -5.927 -15.665 1.00 95.00 194 CYS A N 1
ATOM 1403 C CA . CYS A 1 194 ? -9.017 -5.866 -14.460 1.00 95.00 194 CYS A CA 1
ATOM 1404 C C . CYS A 1 194 ? -8.986 -4.477 -13.768 1.00 95.00 194 CYS A C 1
ATOM 1406 O O . CYS A 1 194 ? -8.607 -4.415 -12.608 1.00 95.00 194 CYS A O 1
ATOM 1408 N N . PRO A 1 195 ? -9.581 -3.407 -14.360 1.00 95.56 195 PRO A N 1
ATOM 1409 C CA . PRO A 1 195 ? -9.498 -1.989 -13.915 1.00 95.56 195 PRO A CA 1
ATOM 1410 C C . PRO A 1 195 ? -9.996 -1.614 -12.508 1.00 95.56 195 PRO A C 1
ATOM 1412 O O . PRO A 1 195 ? -10.322 -0.452 -12.245 1.00 95.56 195 PRO A O 1
ATOM 1415 N N . ALA A 1 196 ? -10.300 -2.581 -11.659 1.00 92.62 196 ALA A N 1
ATOM 1416 C CA . ALA A 1 196 ? -10.776 -2.390 -10.298 1.00 92.62 196 ALA A CA 1
ATOM 1417 C C . ALA A 1 196 ? -10.283 -3.501 -9.359 1.00 92.62 196 ALA A C 1
ATOM 1419 O O . ALA A 1 196 ? -10.781 -3.598 -8.235 1.00 92.62 196 ALA A O 1
ATOM 1420 N N . THR A 1 197 ? -9.407 -4.391 -9.818 1.00 90.62 197 THR A N 1
ATOM 1421 C CA . THR A 1 197 ? -8.924 -5.541 -9.063 1.00 90.62 197 THR A CA 1
ATOM 1422 C C . THR A 1 197 ? -7.450 -5.752 -9.350 1.00 90.62 197 THR A C 1
ATOM 1424 O O . THR A 1 197 ? -7.088 -6.309 -10.378 1.00 90.62 197 THR A O 1
ATOM 1427 N N . ARG A 1 198 ? -6.635 -5.402 -8.353 1.00 92.75 198 ARG A N 1
ATOM 1428 C CA . ARG A 1 198 ? -5.182 -5.373 -8.435 1.00 92.75 198 ARG A CA 1
ATOM 1429 C C . ARG A 1 198 ? -4.586 -6.659 -9.017 1.00 92.75 198 ARG A C 1
ATOM 1431 O O . ARG A 1 198 ? -4.552 -7.680 -8.325 1.00 92.75 198 ARG A O 1
ATOM 1438 N N . ASN A 1 199 ? -4.014 -6.600 -10.216 1.00 92.31 199 ASN A N 1
ATOM 1439 C CA . ASN A 1 199 ? -3.415 -7.754 -10.883 1.00 92.31 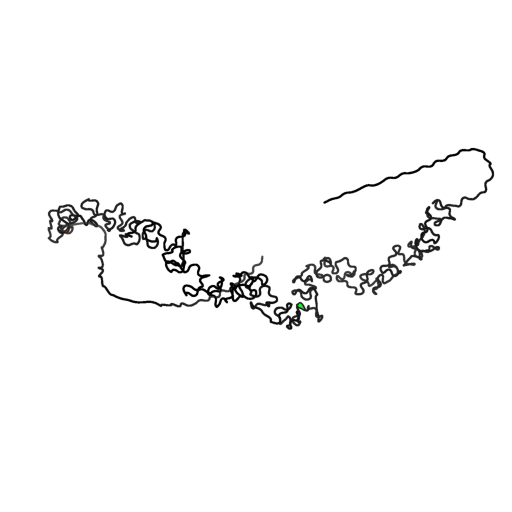199 ASN A CA 1
ATOM 1440 C C . ASN A 1 199 ? -2.195 -7.364 -11.751 1.00 92.31 199 ASN A C 1
ATOM 1442 O O . ASN A 1 199 ? -2.204 -7.547 -12.970 1.00 92.31 199 ASN A O 1
ATOM 1446 N N . PRO A 1 200 ? -1.048 -6.996 -11.138 1.00 94.50 200 PRO A N 1
ATOM 1447 C CA . PRO A 1 200 ? 0.098 -6.412 -11.853 1.00 94.50 200 PRO A CA 1
ATOM 1448 C C . PRO A 1 200 ? 0.736 -7.296 -12.940 1.00 94.50 200 PRO A C 1
ATOM 1450 O O . PRO A 1 200 ? 1.575 -6.834 -13.709 1.00 94.50 200 PRO A O 1
ATOM 1453 N N . ASN A 1 201 ? 0.409 -8.592 -12.963 1.00 94.19 201 ASN A N 1
ATOM 1454 C CA . ASN A 1 201 ? 0.903 -9.546 -13.956 1.00 94.19 201 ASN A CA 1
ATOM 1455 C C . ASN A 1 201 ? -0.025 -9.688 -15.177 1.00 94.19 201 ASN A C 1
ATOM 1457 O O . ASN A 1 201 ? 0.371 -10.357 -16.131 1.00 94.19 201 ASN A O 1
ATOM 1461 N N . GLN A 1 202 ? -1.233 -9.108 -15.135 1.00 95.06 202 GLN A N 1
ATOM 1462 C CA . GLN A 1 202 ? -2.213 -9.089 -16.228 1.00 95.06 202 GLN A CA 1
ATOM 1463 C C . GLN A 1 202 ? -2.500 -10.488 -16.813 1.00 95.06 202 GLN A C 1
ATOM 1465 O O . GLN A 1 202 ? -2.675 -10.659 -18.019 1.00 95.06 202 GLN A O 1
ATOM 1470 N N . GLU A 1 203 ? -2.523 -11.516 -15.956 1.00 94.25 203 GLU A N 1
ATOM 1471 C CA . GLU A 1 203 ? -2.783 -12.903 -16.359 1.00 94.25 203 GLU A CA 1
ATOM 1472 C C . GLU A 1 203 ? -4.205 -13.038 -16.935 1.00 94.25 203 GLU A C 1
ATOM 1474 O O . GLU A 1 203 ? -5.166 -12.576 -16.327 1.00 94.25 203 GLU A O 1
ATOM 1479 N N . ASP A 1 204 ? -4.318 -13.649 -18.118 1.00 92.62 204 ASP A N 1
ATOM 1480 C CA . ASP A 1 204 ? -5.571 -13.951 -18.828 1.00 92.62 204 ASP A CA 1
ATOM 1481 C C . ASP A 1 204 ? -5.425 -15.346 -19.460 1.00 92.62 204 ASP A C 1
ATOM 1483 O O . ASP A 1 204 ? -4.824 -15.534 -20.528 1.00 92.62 204 ASP A O 1
ATOM 1487 N N . SER A 1 205 ? -5.895 -16.362 -18.740 1.00 89.44 205 SER A N 1
ATOM 1488 C CA . SER A 1 205 ? -5.674 -17.772 -19.060 1.00 89.44 205 SER A CA 1
ATOM 1489 C C . SER A 1 205 ? -6.446 -18.251 -20.294 1.00 89.44 205 SER A C 1
ATOM 1491 O O . SER A 1 205 ? -6.025 -19.223 -20.942 1.00 89.44 205 SER A O 1
ATOM 1493 N N . ASP A 1 206 ? -7.572 -17.621 -20.633 1.00 87.12 206 ASP A N 1
ATOM 1494 C CA . ASP A 1 206 ? -8.416 -18.012 -21.768 1.00 87.12 206 ASP A CA 1
ATOM 1495 C C . ASP A 1 206 ? -8.312 -17.061 -22.981 1.00 87.12 206 ASP A C 1
ATOM 1497 O O . ASP A 1 206 ? -8.750 -17.422 -24.086 1.00 87.12 206 ASP A O 1
ATOM 1501 N N . GLY A 1 207 ? -7.631 -15.923 -22.809 1.00 90.50 207 GLY A N 1
ATOM 1502 C CA . GLY A 1 207 ? -7.318 -14.932 -23.833 1.00 90.50 207 GLY A CA 1
ATOM 1503 C C . GLY A 1 207 ? -8.530 -14.111 -24.266 1.00 90.50 207 GLY A C 1
ATOM 1504 O O . GLY A 1 207 ? -8.604 -13.715 -25.439 1.00 90.50 207 GLY A O 1
ATOM 1505 N N . ASN A 1 208 ? -9.531 -13.949 -23.397 1.00 90.81 208 ASN A N 1
ATOM 1506 C CA . ASN A 1 208 ? -10.771 -13.246 -23.718 1.00 90.81 208 ASN A CA 1
ATOM 1507 C C . ASN A 1 208 ? -10.708 -11.724 -23.460 1.00 90.81 208 ASN A C 1
ATOM 1509 O O . ASN A 1 208 ? -11.622 -11.010 -23.898 1.00 90.81 208 ASN A O 1
ATOM 1513 N N . GLY A 1 209 ? -9.624 -11.233 -22.848 1.00 90.94 209 GLY A N 1
ATOM 1514 C CA . GLY A 1 209 ? -9.383 -9.826 -22.524 1.00 90.94 209 GLY A CA 1
ATOM 1515 C C . GLY A 1 209 ? -9.915 -9.381 -21.157 1.00 90.94 209 GLY A C 1
ATOM 1516 O O . GLY A 1 209 ? -9.915 -8.181 -20.890 1.00 90.94 209 GLY A O 1
ATOM 1517 N N . ILE A 1 210 ? -10.396 -10.305 -20.324 1.00 92.12 210 ILE A N 1
ATOM 1518 C CA . ILE A 1 210 ? -10.721 -10.102 -18.906 1.00 92.12 210 ILE A CA 1
ATOM 1519 C C . ILE A 1 210 ? -9.662 -10.862 -18.108 1.00 92.12 210 ILE A C 1
ATOM 1521 O O . ILE A 1 210 ? -9.445 -12.040 -18.370 1.00 92.12 210 ILE A O 1
ATOM 1525 N N . GLY A 1 211 ? -8.992 -10.204 -17.163 1.00 93.31 211 GLY A N 1
ATOM 1526 C CA . GLY A 1 211 ? -7.950 -10.860 -16.374 1.00 93.31 211 GLY A CA 1
ATOM 1527 C C . GLY A 1 211 ? -8.503 -11.904 -15.399 1.00 93.31 211 GLY A C 1
ATOM 1528 O O . GLY A 1 211 ? -9.619 -11.779 -14.888 1.00 93.31 211 GLY A O 1
ATOM 1529 N N . ASP A 1 212 ? -7.681 -12.905 -15.083 1.00 89.62 212 ASP A N 1
ATOM 1530 C CA . ASP A 1 212 ? -8.038 -14.043 -14.224 1.00 89.62 212 ASP A CA 1
ATOM 1531 C C . ASP A 1 212 ? -8.549 -13.583 -12.839 1.00 89.62 212 ASP A C 1
ATOM 1533 O O . ASP A 1 212 ? -9.473 -14.168 -12.280 1.00 89.62 212 ASP A O 1
ATOM 1537 N N . PHE A 1 213 ? -8.000 -12.485 -12.304 1.00 88.69 213 PHE A N 1
ATOM 1538 C CA . PHE A 1 213 ? -8.345 -11.927 -10.986 1.00 88.69 213 PHE A CA 1
ATOM 1539 C C . PHE A 1 213 ? -9.766 -11.362 -10.884 1.00 88.69 213 PHE A C 1
ATOM 1541 O O . PHE A 1 213 ? -10.371 -11.412 -9.817 1.00 88.69 213 PHE A O 1
ATOM 1548 N N . CYS A 1 214 ? -10.311 -10.821 -11.971 1.00 88.38 214 CYS A N 1
ATOM 1549 C CA . CYS A 1 214 ? -11.662 -10.261 -12.002 1.00 88.38 214 CYS A CA 1
ATOM 1550 C C . CYS A 1 214 ? -12.646 -11.157 -12.765 1.00 88.38 214 CYS A C 1
ATOM 1552 O O . CYS A 1 214 ? -13.817 -10.796 -12.947 1.00 88.38 214 CYS A O 1
ATOM 1554 N N . GLU A 1 215 ? -12.199 -12.337 -13.201 1.00 91.25 215 GLU A N 1
ATOM 1555 C CA . GLU A 1 215 ? -13.043 -13.311 -13.868 1.00 91.25 215 GLU A CA 1
ATOM 1556 C C . GLU A 1 215 ? -13.787 -14.188 -12.839 1.00 91.25 215 GLU A C 1
ATOM 1558 O O . GLU A 1 215 ? -13.164 -14.888 -12.043 1.00 91.25 215 GLU A O 1
ATOM 1563 N N . PRO A 1 216 ? -15.135 -14.213 -12.836 1.00 88.56 216 PRO A N 1
ATOM 1564 C CA . PRO A 1 216 ? -15.909 -14.884 -11.784 1.00 88.56 216 PRO A CA 1
ATOM 1565 C C . PRO A 1 216 ? -15.898 -16.419 -11.860 1.00 88.56 216 PRO A C 1
ATOM 1567 O O . PRO A 1 216 ? -16.306 -17.080 -10.906 1.00 88.56 216 PRO A O 1
ATOM 1570 N N . ASP A 1 217 ? -15.524 -16.998 -13.003 1.00 89.44 217 ASP A N 1
ATOM 1571 C CA . ASP A 1 217 ? -15.566 -18.448 -13.242 1.00 89.44 217 ASP A CA 1
ATOM 1572 C C . ASP A 1 217 ? -14.220 -19.156 -12.983 1.00 89.44 217 ASP A C 1
ATOM 1574 O O . ASP A 1 217 ? -14.167 -20.394 -13.044 1.00 89.44 217 ASP A O 1
ATOM 1578 N N . ILE A 1 218 ? -13.170 -18.384 -12.687 1.00 86.88 218 ILE A N 1
ATOM 1579 C CA . ILE A 1 218 ? -11.832 -18.841 -12.293 1.00 86.88 218 ILE A CA 1
ATOM 1580 C C . ILE A 1 218 ? -11.757 -18.958 -10.765 1.00 86.88 218 ILE A C 1
ATOM 1582 O O . ILE A 1 218 ? -12.574 -18.387 -10.054 1.00 86.88 218 ILE A O 1
ATOM 1586 N N . ASP A 1 219 ? -10.843 -19.797 -10.293 1.00 90.00 219 ASP A N 1
ATOM 1587 C CA . ASP A 1 219 ? -10.490 -20.025 -8.887 1.00 90.00 219 ASP A CA 1
ATOM 1588 C C . ASP A 1 219 ? -9.056 -19.501 -8.743 1.00 90.00 219 ASP A C 1
ATOM 1590 O O . ASP A 1 219 ? -8.103 -20.193 -9.127 1.00 90.00 219 ASP A O 1
ATOM 1594 N N . THR A 1 220 ? -8.929 -18.220 -8.389 1.00 89.12 220 THR A N 1
ATOM 1595 C CA . THR A 1 220 ? -7.657 -17.489 -8.482 1.00 89.12 220 THR A CA 1
ATOM 1596 C C . THR A 1 220 ? -6.680 -17.899 -7.386 1.00 89.12 220 THR A C 1
ATOM 1598 O O . THR A 1 220 ? -5.479 -18.022 -7.648 1.00 89.12 220 THR A O 1
ATOM 1601 N N . ASP A 1 221 ? -7.164 -18.163 -6.177 1.00 89.25 221 ASP A N 1
ATOM 1602 C CA . ASP A 1 221 ? -6.327 -18.541 -5.041 1.00 89.25 221 ASP A CA 1
ATOM 1603 C C . ASP A 1 221 ? -6.146 -20.066 -4.890 1.00 89.25 221 ASP A C 1
ATOM 1605 O O . ASP A 1 221 ? -5.216 -20.523 -4.213 1.00 89.25 221 ASP A O 1
ATOM 1609 N N . GLY A 1 222 ? -6.946 -20.874 -5.589 1.00 92.81 222 GLY A N 1
ATOM 1610 C CA . GLY A 1 222 ? -6.861 -22.329 -5.610 1.00 92.81 222 GLY A CA 1
ATOM 1611 C C . GLY A 1 222 ? -7.433 -23.004 -4.364 1.00 92.81 222 GLY A C 1
ATOM 1612 O O . GLY A 1 222 ? -7.011 -24.131 -4.050 1.00 92.81 222 GLY A O 1
ATOM 1613 N N . ASP A 1 223 ? -8.327 -22.346 -3.631 1.00 95.00 223 ASP A N 1
ATOM 1614 C CA . ASP A 1 223 ? -8.932 -22.865 -2.402 1.00 95.00 223 ASP A CA 1
ATOM 1615 C C . ASP A 1 223 ? -10.046 -23.910 -2.674 1.00 95.00 223 ASP A C 1
ATOM 1617 O O . ASP A 1 223 ? -10.373 -24.751 -1.820 1.00 95.00 223 ASP A O 1
ATOM 1621 N N . GLY A 1 224 ? -10.526 -23.958 -3.923 1.00 94.31 224 GLY A N 1
ATOM 1622 C CA . GLY A 1 224 ? -11.551 -24.872 -4.418 1.00 94.31 224 GLY A CA 1
ATOM 1623 C C . GLY A 1 224 ? -12.921 -24.237 -4.665 1.00 94.31 224 GLY A C 1
ATOM 1624 O O . GLY A 1 224 ? -13.836 -24.963 -5.091 1.00 94.31 224 GLY A O 1
ATOM 1625 N N . LEU A 1 225 ? -13.069 -22.937 -4.424 1.00 93.69 225 LEU A N 1
ATOM 1626 C CA . LEU A 1 225 ? -14.206 -22.101 -4.788 1.00 93.69 225 LEU A CA 1
ATOM 1627 C C . LEU A 1 225 ? -13.834 -21.216 -5.982 1.00 93.69 225 LEU A C 1
ATOM 1629 O O . LEU A 1 225 ? -12.677 -20.984 -6.288 1.00 93.69 225 LEU A O 1
ATOM 1633 N N . ARG A 1 226 ? -14.830 -20.806 -6.766 1.00 92.75 226 ARG A N 1
ATOM 1634 C CA . ARG A 1 226 ? -14.592 -19.852 -7.862 1.00 92.75 226 ARG A CA 1
ATOM 1635 C C . ARG A 1 226 ? -14.738 -18.450 -7.307 1.00 92.75 226 ARG A C 1
ATOM 1637 O O . ARG A 1 226 ? -15.617 -18.259 -6.477 1.00 92.75 226 ARG A O 1
ATOM 1644 N N . ASN A 1 227 ? -14.058 -17.471 -7.889 1.00 89.19 227 ASN A N 1
ATOM 1645 C CA . ASN A 1 227 ? -14.118 -16.060 -7.504 1.00 89.19 227 ASN A CA 1
ATOM 1646 C C . ASN A 1 227 ? -15.563 -15.538 -7.343 1.00 89.19 227 ASN A C 1
ATOM 1648 O O . ASN A 1 227 ? -15.852 -14.730 -6.473 1.00 89.19 227 ASN A O 1
ATOM 1652 N N . GLY A 1 228 ? -16.514 -15.995 -8.170 1.00 89.88 228 GLY A N 1
ATOM 1653 C CA . GLY A 1 228 ? -17.929 -15.607 -8.059 1.00 89.88 228 GLY A CA 1
ATOM 1654 C C . GLY A 1 228 ? -18.736 -16.284 -6.935 1.00 89.88 228 GLY A C 1
ATOM 1655 O O . GLY A 1 228 ? -19.895 -15.919 -6.725 1.00 89.88 228 GLY A O 1
ATOM 1656 N N . GLU A 1 229 ? -18.178 -17.293 -6.270 1.00 94.38 229 GLU A N 1
ATOM 1657 C CA . GLU A 1 229 ? -18.752 -18.054 -5.145 1.00 94.38 229 GLU A CA 1
ATOM 1658 C C . GLU A 1 229 ? -17.936 -17.899 -3.847 1.00 94.38 229 GLU A C 1
ATOM 1660 O O . GLU A 1 229 ? -18.333 -18.473 -2.835 1.00 94.38 229 GLU A O 1
ATOM 1665 N N . ASP A 1 230 ? -16.842 -17.142 -3.896 1.00 95.25 230 ASP A N 1
ATOM 1666 C CA . ASP A 1 230 ? -15.821 -17.003 -2.864 1.00 95.25 230 ASP A CA 1
ATOM 1667 C C . ASP A 1 230 ? -15.873 -15.594 -2.242 1.00 95.25 230 ASP A C 1
ATOM 1669 O O . ASP A 1 230 ? -15.875 -14.594 -2.965 1.00 95.25 230 ASP A O 1
ATOM 1673 N N . ASN A 1 231 ? -15.978 -15.502 -0.912 1.00 95.31 231 ASN A N 1
ATOM 1674 C CA . ASN A 1 231 ? -15.955 -14.235 -0.175 1.00 95.31 231 ASN A CA 1
ATOM 1675 C C . ASN A 1 231 ? -14.538 -13.672 0.049 1.00 95.31 231 ASN A C 1
ATOM 1677 O O . ASN A 1 231 ? -14.432 -12.519 0.459 1.00 95.31 231 ASN A O 1
ATOM 1681 N N . CYS A 1 232 ? -13.485 -14.419 -0.299 1.00 95.00 232 CYS A N 1
ATOM 1682 C CA . CYS A 1 232 ? -12.104 -13.949 -0.390 1.00 95.00 232 CYS A CA 1
ATOM 1683 C C . CYS A 1 232 ? -11.394 -14.463 -1.659 1.00 95.00 232 CYS A C 1
ATOM 1685 O O . CYS A 1 232 ? -10.427 -15.207 -1.556 1.00 95.00 232 CYS A O 1
ATOM 1687 N N . PRO A 1 233 ? -11.757 -13.974 -2.865 1.00 91.56 233 PRO A N 1
ATOM 1688 C CA . PRO A 1 233 ? -11.298 -14.517 -4.159 1.00 91.56 233 PRO A CA 1
ATOM 1689 C C . PRO A 1 233 ? -9.781 -14.607 -4.412 1.00 91.56 233 PRO A C 1
ATOM 1691 O O . PRO A 1 233 ? -9.353 -15.105 -5.454 1.00 91.56 233 PRO A O 1
ATOM 1694 N N . VAL A 1 234 ? -8.957 -14.023 -3.542 1.00 88.75 234 VAL A N 1
ATOM 1695 C CA . VAL A 1 234 ? -7.494 -13.981 -3.664 1.00 88.75 234 VAL A CA 1
ATOM 1696 C C . VAL A 1 234 ? -6.768 -14.548 -2.437 1.00 88.75 234 VAL A C 1
ATOM 1698 O O . VAL A 1 234 ? -5.543 -14.691 -2.492 1.00 88.75 234 VAL A O 1
ATOM 1701 N N . ASP A 1 235 ? -7.489 -14.896 -1.367 1.00 92.94 235 ASP A N 1
ATOM 1702 C CA . ASP A 1 235 ? -6.942 -15.357 -0.090 1.00 92.94 235 ASP A CA 1
ATOM 1703 C C . ASP A 1 235 ? -7.624 -16.656 0.354 1.00 92.94 235 ASP A C 1
ATOM 1705 O O . ASP A 1 235 ? -8.760 -16.646 0.816 1.00 92.94 235 ASP A O 1
ATOM 1709 N N . GLN A 1 236 ? -6.872 -17.764 0.309 1.00 96.25 236 GLN A N 1
ATOM 1710 C CA . GLN A 1 236 ? -7.418 -19.109 0.524 1.00 96.25 236 GLN A CA 1
ATOM 1711 C C . GLN A 1 236 ? -8.214 -19.248 1.821 1.00 96.25 236 GLN A C 1
ATOM 1713 O O . GLN A 1 236 ? -7.630 -19.358 2.908 1.00 96.25 236 GLN A O 1
ATOM 1718 N N . ASN A 1 237 ? -9.529 -19.412 1.698 1.00 96.19 237 ASN A N 1
ATOM 1719 C CA . ASN A 1 237 ? -10.426 -19.642 2.821 1.00 96.19 237 ASN A CA 1
ATOM 1720 C C . ASN A 1 237 ? -11.546 -20.652 2.485 1.00 96.19 237 ASN A C 1
ATOM 1722 O O . ASN A 1 237 ? -12.737 -20.327 2.523 1.00 96.19 237 ASN A O 1
ATOM 1726 N N . PRO A 1 238 ? -11.216 -21.955 2.336 1.00 96.44 238 PRO A N 1
ATOM 1727 C CA . PRO A 1 238 ? -12.205 -22.974 1.963 1.00 96.44 238 PRO A CA 1
ATOM 1728 C C . PRO A 1 238 ? -13.385 -23.124 2.942 1.00 96.44 238 PRO A C 1
ATOM 1730 O O . PRO A 1 238 ? -14.352 -23.835 2.647 1.00 96.44 238 PRO A O 1
ATOM 1733 N N . GLY A 1 239 ? -13.258 -22.567 4.154 1.00 96.25 239 GLY A N 1
ATOM 1734 C CA . GLY A 1 239 ? -14.285 -22.529 5.193 1.00 96.25 239 GLY A CA 1
ATOM 1735 C C . GLY A 1 239 ? -15.295 -21.386 5.044 1.00 96.25 239 GLY A C 1
ATOM 1736 O O . GLY A 1 239 ? -16.419 -21.545 5.529 1.00 96.25 239 GLY A O 1
ATOM 1737 N N . GLN A 1 240 ? -14.948 -20.323 4.306 1.00 96.62 240 GLN A N 1
ATOM 1738 C CA . GLN A 1 240 ? -15.772 -19.131 4.063 1.00 96.62 240 GLN A CA 1
ATOM 1739 C C . GLN A 1 240 ? -16.319 -18.524 5.364 1.00 96.62 240 GLN A C 1
ATOM 1741 O O . GLN A 1 240 ? -17.487 -18.128 5.435 1.00 96.62 240 GLN A O 1
ATOM 1746 N N . GLU A 1 241 ? -15.504 -18.528 6.421 1.00 97.81 241 GLU A N 1
ATOM 1747 C CA . GLU A 1 241 ? -15.801 -17.805 7.652 1.00 97.81 241 GLU A CA 1
ATOM 1748 C C . GLU A 1 241 ? -15.999 -16.298 7.361 1.00 97.81 241 GLU A C 1
ATOM 1750 O O . GLU A 1 241 ? -15.439 -15.761 6.401 1.00 97.81 241 GLU A O 1
ATOM 1755 N N . ASN A 1 242 ? -16.918 -15.681 8.106 1.00 96.88 242 ASN A N 1
ATOM 1756 C CA . ASN A 1 242 ? -17.399 -14.303 7.953 1.00 96.88 242 ASN A CA 1
ATOM 1757 C C . ASN A 1 242 ? -18.178 -13.960 9.245 1.00 96.88 242 ASN A C 1
ATOM 1759 O O . ASN A 1 242 ? -19.357 -14.332 9.377 1.00 96.88 242 ASN A O 1
ATOM 1763 N N . ALA A 1 243 ? -17.488 -13.413 10.246 1.00 96.62 243 ALA A N 1
ATOM 1764 C CA . ALA A 1 243 ? -18.010 -13.234 11.600 1.00 96.62 243 ALA A CA 1
ATOM 1765 C C . ALA A 1 243 ? -19.036 -12.090 11.707 1.00 96.62 243 ALA A C 1
ATOM 1767 O O . ALA A 1 243 ? -20.055 -12.252 12.395 1.00 96.62 243 ALA A O 1
ATOM 1768 N N . ASP A 1 244 ? -18.844 -10.994 10.976 1.00 95.94 244 ASP A N 1
ATOM 1769 C CA . ASP A 1 244 ? -19.737 -9.828 10.954 1.00 95.94 244 ASP A CA 1
ATOM 1770 C C . ASP A 1 244 ? -20.938 -9.956 9.982 1.00 95.94 244 ASP A C 1
ATOM 1772 O O . ASP A 1 244 ? -21.990 -9.315 10.137 1.00 95.94 244 ASP A O 1
ATOM 1776 N N . GLY A 1 245 ? -20.851 -10.876 9.026 1.00 95.50 245 GLY A N 1
ATOM 1777 C CA . GLY A 1 245 ? -21.847 -11.136 7.994 1.00 95.50 245 GLY A CA 1
ATOM 1778 C C . GLY A 1 245 ? -21.801 -10.170 6.807 1.00 95.50 245 GLY A C 1
ATOM 1779 O O . GLY A 1 245 ? -22.841 -10.023 6.138 1.00 95.50 245 GLY A O 1
ATOM 1780 N N . ASP A 1 246 ? -20.681 -9.496 6.556 1.00 95.06 246 ASP A N 1
ATOM 1781 C CA . ASP A 1 246 ? -20.531 -8.513 5.487 1.00 95.06 246 ASP A CA 1
ATOM 1782 C C . ASP A 1 246 ? -20.244 -9.166 4.105 1.00 95.06 246 ASP A C 1
ATOM 1784 O O . ASP A 1 246 ? -20.708 -10.275 3.816 1.00 95.06 246 ASP A O 1
ATOM 1788 N N . SER A 1 247 ? -19.625 -8.438 3.169 1.00 92.88 247 SER A N 1
ATOM 1789 C CA . SER A 1 247 ? -19.263 -8.974 1.849 1.00 92.88 247 SER A CA 1
ATOM 1790 C C . SER A 1 247 ? -17.885 -9.630 1.760 1.00 92.88 247 SER A C 1
ATOM 1792 O O . SER A 1 247 ? -17.651 -10.328 0.770 1.00 92.88 247 SER A O 1
ATOM 1794 N N . LEU A 1 248 ? -17.002 -9.381 2.719 1.00 95.44 248 LEU A N 1
ATOM 1795 C CA . LEU A 1 248 ? -15.678 -9.973 2.831 1.00 95.44 248 LEU A CA 1
ATOM 1796 C C . LEU A 1 248 ? -15.759 -11.235 3.708 1.00 95.44 248 LEU A C 1
ATOM 1798 O O . LEU A 1 248 ? -16.792 -11.559 4.287 1.00 95.44 248 LEU A O 1
ATOM 1802 N N . GLY A 1 249 ? -14.732 -12.073 3.680 1.00 97.00 249 GLY A N 1
ATOM 1803 C CA . GLY A 1 249 ? -14.586 -13.169 4.639 1.00 97.00 249 GLY A CA 1
ATOM 1804 C C . GLY A 1 249 ? -13.445 -12.871 5.596 1.00 97.00 249 GLY A C 1
ATOM 1805 O O . GLY A 1 249 ? -12.529 -12.149 5.216 1.00 97.00 249 GLY A O 1
ATOM 1806 N N . ASP A 1 250 ? -13.428 -13.509 6.766 1.00 97.12 250 ASP A N 1
ATOM 1807 C CA . ASP A 1 250 ? -12.432 -13.255 7.828 1.00 97.12 250 ASP A CA 1
ATOM 1808 C C . ASP A 1 250 ? -10.969 -13.343 7.331 1.00 97.12 250 ASP A C 1
ATOM 1810 O O . ASP A 1 250 ? -10.047 -12.785 7.909 1.00 97.12 250 ASP A O 1
ATOM 1814 N N . ALA A 1 251 ? -10.705 -14.087 6.250 1.00 96.25 251 ALA A N 1
ATOM 1815 C CA . ALA A 1 251 ? -9.356 -14.228 5.699 1.00 96.25 251 ALA A CA 1
ATOM 1816 C C . ALA A 1 251 ? -8.841 -12.981 4.954 1.00 96.25 251 ALA A C 1
ATOM 1818 O O . ALA A 1 251 ? -7.627 -12.820 4.817 1.00 96.25 251 ALA A O 1
ATOM 1819 N N . CYS A 1 252 ? -9.747 -12.146 4.446 1.00 94.94 252 CYS A N 1
ATOM 1820 C CA . CYS A 1 252 ? -9.457 -10.968 3.631 1.00 94.94 252 CYS A CA 1
ATOM 1821 C C . CYS A 1 252 ? -10.158 -9.699 4.142 1.00 94.94 252 CYS A C 1
ATOM 1823 O O . CYS A 1 252 ? -10.030 -8.638 3.520 1.00 94.94 252 CYS A O 1
ATOM 1825 N N . ASP A 1 253 ? -10.884 -9.802 5.254 1.00 96.94 253 ASP A N 1
ATOM 1826 C CA . ASP A 1 253 ? -11.452 -8.676 5.975 1.00 96.94 253 ASP A CA 1
ATOM 1827 C C . ASP A 1 253 ? -10.389 -8.035 6.887 1.00 96.94 253 ASP A C 1
ATOM 1829 O O . ASP A 1 253 ? -9.695 -8.738 7.619 1.00 96.94 253 ASP A O 1
ATOM 1833 N N . PRO A 1 254 ? -10.168 -6.711 6.818 1.00 96.50 254 PRO A N 1
ATOM 1834 C CA . PRO A 1 254 ? -9.312 -6.011 7.771 1.00 96.50 254 PRO A CA 1
ATOM 1835 C C . PRO A 1 254 ? -9.885 -5.854 9.193 1.00 96.50 254 PRO A C 1
ATOM 1837 O O . PRO A 1 254 ? -9.114 -5.445 10.068 1.00 96.50 254 PRO A O 1
ATOM 1840 N N . ASP A 1 255 ? -11.193 -6.043 9.382 1.00 97.50 255 ASP A N 1
ATOM 1841 C CA . ASP A 1 255 ? -11.943 -5.856 10.637 1.00 97.50 255 ASP A CA 1
ATOM 1842 C C . ASP A 1 255 ? -13.071 -6.904 10.695 1.00 97.50 255 ASP A C 1
ATOM 1844 O O . ASP A 1 255 ? -14.224 -6.621 10.378 1.00 97.50 255 ASP A O 1
ATOM 1848 N N . SER A 1 256 ? -12.711 -8.149 11.015 1.00 97.62 256 SER A N 1
ATOM 1849 C CA . SER A 1 256 ? -13.560 -9.325 10.774 1.00 97.62 256 SER A CA 1
ATOM 1850 C C . SER A 1 256 ? -14.845 -9.365 11.620 1.00 97.62 256 SER A C 1
ATOM 1852 O O . SER A 1 256 ? -15.768 -10.118 11.293 1.00 97.62 256 SER A O 1
ATOM 1854 N N . ASP A 1 257 ? -14.936 -8.598 12.711 1.00 97.25 257 ASP A N 1
ATOM 1855 C CA . ASP A 1 257 ? -16.140 -8.496 13.549 1.00 97.25 257 ASP A CA 1
ATOM 1856 C C . ASP A 1 257 ? -16.822 -7.115 13.557 1.00 97.25 257 ASP A C 1
ATOM 1858 O O . ASP A 1 257 ? -17.871 -6.950 14.204 1.00 97.25 257 ASP A O 1
ATOM 1862 N N . ASP A 1 258 ? -16.291 -6.173 12.773 1.00 97.19 258 ASP A N 1
ATOM 1863 C CA . ASP A 1 258 ? -16.858 -4.855 12.475 1.00 97.19 258 ASP A CA 1
ATOM 1864 C C . ASP A 1 258 ? -17.071 -4.002 13.750 1.00 97.19 258 ASP A C 1
ATOM 1866 O O . ASP A 1 258 ? -18.004 -3.180 13.852 1.00 97.19 258 ASP A O 1
ATOM 1870 N N . ASP A 1 259 ? -16.226 -4.203 14.770 1.00 97.12 259 ASP A N 1
ATOM 1871 C CA . ASP A 1 259 ? -16.274 -3.467 16.034 1.00 97.12 259 ASP A CA 1
ATOM 1872 C C . ASP A 1 259 ? -15.530 -2.123 16.001 1.00 97.12 259 ASP A C 1
ATOM 1874 O O . ASP A 1 259 ? -15.783 -1.242 16.841 1.00 97.12 259 ASP A O 1
ATOM 1878 N N . GLY A 1 260 ? -14.701 -1.921 14.972 1.00 96.19 260 GLY A N 1
ATOM 1879 C CA . GLY A 1 260 ? -13.913 -0.722 14.719 1.00 96.19 260 GLY A CA 1
ATOM 1880 C C . GLY A 1 260 ? -12.443 -0.805 15.142 1.00 96.19 260 GLY A C 1
ATOM 1881 O O . GLY A 1 260 ? -11.733 0.203 14.988 1.00 96.19 260 GLY A O 1
ATOM 1882 N N . VAL A 1 261 ? -11.986 -1.940 15.669 1.00 97.06 261 VAL A N 1
ATOM 1883 C CA . VAL A 1 261 ? -10.583 -2.285 15.914 1.00 97.06 261 VAL A CA 1
ATOM 1884 C C . VAL A 1 261 ? -10.141 -3.265 14.827 1.00 97.06 261 VAL A C 1
ATOM 1886 O O . VAL A 1 261 ? -10.677 -4.343 14.681 1.00 97.06 261 VAL A O 1
ATOM 1889 N N . VAL A 1 262 ? -9.134 -2.890 14.035 1.00 97.75 262 VAL A N 1
ATOM 1890 C CA . VAL A 1 262 ? -8.646 -3.766 12.954 1.00 97.75 262 VAL A CA 1
ATOM 1891 C C . VAL A 1 262 ? -7.993 -5.029 13.518 1.00 97.75 262 VAL A C 1
ATOM 1893 O O . VAL A 1 262 ? -7.239 -4.926 14.485 1.00 97.75 262 VAL A O 1
ATOM 1896 N N . ASP A 1 263 ? -8.127 -6.169 12.838 1.00 96.69 263 ASP A N 1
ATOM 1897 C CA . ASP A 1 263 ? -7.659 -7.497 13.286 1.00 96.69 263 ASP A CA 1
ATOM 1898 C C . ASP A 1 263 ? -6.205 -7.531 13.787 1.00 96.69 263 ASP A C 1
ATOM 1900 O O . ASP A 1 263 ? -5.819 -8.313 14.652 1.00 96.69 263 ASP A O 1
ATOM 1904 N N . VAL A 1 264 ? -5.339 -6.691 13.212 1.00 96.00 264 VAL A N 1
ATOM 1905 C CA . VAL A 1 264 ? -3.915 -6.612 13.584 1.00 96.00 264 VAL A CA 1
ATOM 1906 C C . VAL A 1 264 ? -3.656 -5.895 14.915 1.00 96.00 264 VAL A C 1
ATOM 1908 O O . VAL A 1 264 ? -2.550 -6.000 15.454 1.00 96.00 264 VAL A O 1
ATOM 1911 N N . GLU A 1 265 ? -4.626 -5.127 15.399 1.00 97.06 265 GLU A N 1
ATOM 1912 C CA . GLU A 1 265 ? -4.631 -4.403 16.674 1.00 97.06 265 GLU A CA 1
ATOM 1913 C C . GLU A 1 265 ? -5.664 -4.972 17.662 1.00 97.06 265 GLU A C 1
ATOM 1915 O O . GLU A 1 265 ? -5.677 -4.521 18.806 1.00 97.06 265 GLU A O 1
ATOM 1920 N N . ASP A 1 266 ? -6.459 -5.955 17.233 1.00 98.00 266 ASP A N 1
ATOM 1921 C CA . ASP A 1 266 ? -7.555 -6.553 17.985 1.00 98.00 266 ASP A CA 1
ATOM 1922 C C . ASP A 1 266 ? -7.113 -7.805 18.767 1.00 98.00 266 ASP A C 1
ATOM 1924 O O . ASP A 1 266 ? -6.586 -8.771 18.202 1.00 98.00 266 ASP A O 1
ATOM 1928 N N . ASN A 1 267 ? -7.319 -7.800 20.084 1.00 97.31 267 ASN A N 1
ATOM 1929 C CA . ASN A 1 267 ? -7.072 -8.944 20.960 1.00 97.31 267 ASN A CA 1
ATOM 1930 C C . ASN A 1 267 ? -8.171 -10.028 20.883 1.00 97.31 267 ASN A C 1
ATOM 1932 O O . ASN A 1 267 ? -7.973 -11.121 21.420 1.00 97.31 267 ASN A O 1
ATOM 1936 N N . CYS A 1 268 ? -9.268 -9.769 20.165 1.00 97.56 268 CYS A N 1
ATOM 1937 C CA . CYS A 1 268 ? -10.375 -10.675 19.868 1.00 97.56 268 CYS A CA 1
ATOM 1938 C C . CYS A 1 268 ? -10.945 -10.508 18.447 1.00 97.56 268 CYS A C 1
ATOM 1940 O O . CYS A 1 268 ? -12.154 -10.499 18.290 1.00 97.56 268 CYS A O 1
ATOM 1942 N N . ALA A 1 269 ? -10.097 -10.555 17.415 1.00 97.00 269 ALA A N 1
ATOM 1943 C CA . ALA A 1 269 ? -10.404 -10.287 15.994 1.00 97.00 269 ALA A CA 1
ATOM 1944 C C . ALA A 1 269 ? -11.713 -10.825 15.354 1.00 97.00 269 ALA A C 1
ATOM 1946 O O . ALA A 1 269 ? -12.018 -10.454 14.234 1.00 97.00 269 ALA A O 1
ATOM 1947 N N . VAL A 1 270 ? -12.448 -11.763 15.958 1.00 96.81 270 VAL A N 1
ATOM 1948 C CA . VAL A 1 270 ? -13.730 -12.282 15.421 1.00 96.81 270 VAL A CA 1
ATOM 1949 C C . VAL A 1 270 ? -14.879 -12.195 16.438 1.00 96.81 270 VAL A C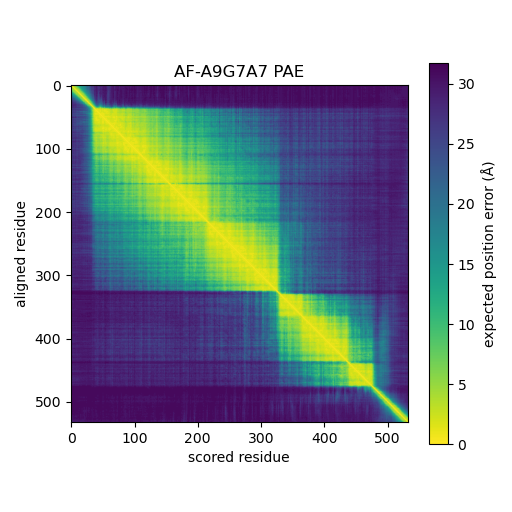 1
ATOM 1951 O O . VAL A 1 270 ? -15.928 -12.831 16.267 1.00 96.81 270 VAL A O 1
ATOM 1954 N N . VAL A 1 271 ? -14.672 -11.481 17.545 1.00 97.06 271 VAL A N 1
ATOM 1955 C CA . VAL A 1 271 ? -15.616 -11.293 18.649 1.00 97.06 271 VAL A CA 1
ATOM 1956 C C . VAL A 1 271 ? -15.567 -9.843 19.127 1.00 97.06 271 VAL A C 1
ATOM 1958 O O . VAL A 1 271 ? -14.787 -9.497 20.006 1.00 97.06 271 VAL A O 1
ATOM 1961 N N . SER A 1 272 ? -16.533 -9.061 18.641 1.00 96.75 272 SER A N 1
ATOM 1962 C CA . SER A 1 272 ? -16.631 -7.623 18.897 1.00 96.75 272 SER A CA 1
ATOM 1963 C C . SER A 1 272 ? -16.412 -7.232 20.365 1.00 96.75 272 SER A C 1
ATOM 1965 O O . SER A 1 272 ? -17.207 -7.584 21.250 1.00 96.75 272 SER A O 1
ATOM 1967 N N . ASN A 1 273 ? -15.367 -6.442 20.611 1.00 96.25 273 ASN A N 1
ATOM 1968 C CA . ASN A 1 273 ? -14.920 -5.971 21.915 1.00 96.25 273 ASN A CA 1
ATOM 1969 C C . ASN A 1 273 ? -14.146 -4.630 21.852 1.00 96.25 273 ASN A C 1
ATOM 1971 O O . ASN A 1 273 ? -13.077 -4.490 22.435 1.00 96.25 273 ASN A O 1
ATOM 1975 N N . LEU A 1 274 ? -14.749 -3.585 21.275 1.00 96.00 274 LEU A N 1
ATOM 1976 C CA . LEU A 1 274 ? -14.213 -2.216 21.096 1.00 96.00 274 LEU A CA 1
ATOM 1977 C C . LEU A 1 274 ? -13.302 -1.633 22.210 1.00 96.00 274 LEU A C 1
ATOM 1979 O O . LEU A 1 274 ? -12.489 -0.744 21.948 1.00 96.00 274 LEU A O 1
ATOM 1983 N N . PHE A 1 275 ? -13.474 -2.041 23.470 1.00 95.81 275 PHE A N 1
ATOM 1984 C CA . PHE A 1 275 ? -12.670 -1.559 24.600 1.00 95.81 275 PHE A CA 1
ATOM 1985 C C . PHE A 1 275 ? -11.385 -2.352 24.871 1.00 95.81 275 PHE A C 1
ATOM 1987 O O . PHE A 1 275 ? -10.576 -1.864 25.660 1.00 95.81 275 PHE A O 1
ATOM 1994 N N . GLN A 1 276 ? -11.172 -3.484 24.190 1.00 97.06 276 GLN A N 1
ATOM 1995 C CA . GLN A 1 276 ? -9.933 -4.269 24.195 1.00 97.06 276 GLN A CA 1
ATOM 1996 C C . GLN A 1 276 ? -9.464 -4.584 25.624 1.00 97.06 276 GLN A C 1
ATOM 1998 O O . GLN A 1 276 ? -8.310 -4.351 25.990 1.00 97.06 276 GLN A O 1
ATOM 2003 N N . GLU A 1 277 ? -10.408 -5.026 26.461 1.00 97.25 277 GLU A N 1
ATOM 2004 C CA . GLU A 1 277 ? -10.122 -5.504 27.816 1.00 97.25 277 GLU A CA 1
ATOM 2005 C C . GLU A 1 277 ? -9.265 -6.783 27.714 1.00 97.25 277 GLU A C 1
ATOM 2007 O O . GLU A 1 277 ? -9.487 -7.606 26.826 1.00 97.25 277 GLU A O 1
ATOM 2012 N N . ASP A 1 278 ? -8.218 -6.846 28.537 1.00 97.06 278 ASP A N 1
ATOM 2013 C CA . ASP A 1 278 ? -7.177 -7.888 28.593 1.00 97.06 278 ASP A CA 1
ATOM 2014 C C . ASP A 1 278 ? -6.650 -7.878 30.034 1.00 97.06 278 ASP A C 1
ATOM 2016 O O . ASP A 1 278 ? -5.755 -7.094 30.399 1.00 97.06 278 ASP A O 1
ATOM 2020 N N . THR A 1 279 ? -7.339 -8.615 30.899 1.00 95.81 279 THR A N 1
ATOM 2021 C CA . THR A 1 279 ? -7.182 -8.524 32.352 1.00 95.81 279 THR A CA 1
ATOM 2022 C C . THR A 1 279 ? -5.809 -9.021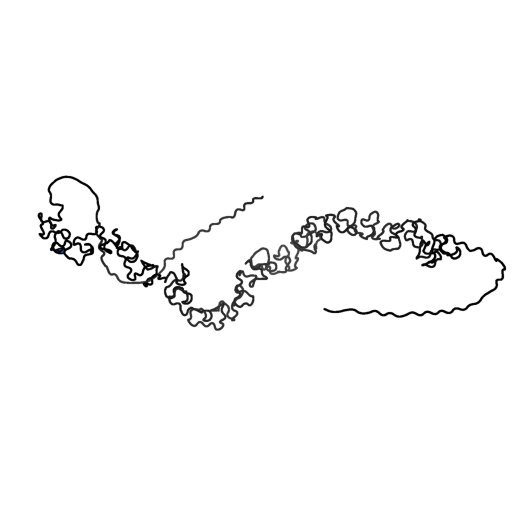 32.817 1.00 95.81 279 THR A C 1
ATOM 2024 O O . THR A 1 279 ? -5.200 -8.415 33.715 1.00 95.81 279 THR A O 1
ATOM 2027 N N . ASP A 1 280 ? -5.273 -10.071 32.200 1.00 94.81 280 ASP A N 1
ATOM 2028 C CA . ASP A 1 280 ? -3.983 -10.655 32.565 1.00 94.81 280 ASP A CA 1
ATOM 2029 C C . ASP A 1 280 ? -2.793 -10.123 31.730 1.00 94.81 280 ASP A C 1
ATOM 2031 O O . ASP A 1 280 ? -1.625 -10.224 32.150 1.00 94.81 280 ASP A O 1
ATOM 2035 N N . GLY A 1 281 ? -3.075 -9.455 30.610 1.00 95.94 281 GLY A N 1
ATOM 2036 C CA . GLY A 1 281 ? -2.098 -8.843 29.721 1.00 95.94 281 GLY A CA 1
ATOM 2037 C C . GLY A 1 281 ? -1.382 -9.837 28.805 1.00 95.94 281 GLY A C 1
ATOM 2038 O O . GLY A 1 281 ? -0.214 -9.579 28.457 1.00 95.94 281 GLY A O 1
ATOM 2039 N N . ASP A 1 282 ? -1.985 -10.984 28.482 1.00 95.19 282 ASP A N 1
ATOM 2040 C CA . ASP A 1 282 ? -1.381 -12.004 27.618 1.00 95.19 282 ASP A CA 1
ATOM 2041 C C . ASP A 1 282 ? -1.526 -11.721 26.113 1.00 95.19 282 ASP A C 1
ATOM 2043 O O . ASP A 1 282 ? -0.745 -12.253 25.303 1.00 95.19 282 ASP A O 1
ATOM 2047 N N . GLY A 1 283 ? -2.404 -10.777 25.765 1.00 95.06 283 GLY A N 1
ATOM 2048 C CA . GLY A 1 283 ? -2.686 -10.329 24.406 1.00 95.06 283 GLY A CA 1
ATOM 2049 C C . GLY A 1 283 ? -3.900 -10.990 23.751 1.00 95.06 283 GLY A C 1
ATOM 2050 O O . GLY A 1 283 ? -4.189 -10.643 22.606 1.00 95.06 283 GLY A O 1
ATOM 2051 N N . THR A 1 284 ? -4.578 -11.910 24.433 1.00 96.44 284 THR A N 1
ATOM 2052 C CA . THR A 1 284 ? -5.948 -12.357 24.139 1.00 96.44 284 THR A CA 1
ATOM 2053 C C . THR A 1 284 ? -6.910 -11.475 24.932 1.00 96.44 284 THR A C 1
ATOM 2055 O O . THR A 1 284 ? -6.579 -11.044 26.029 1.00 96.44 284 THR A O 1
ATOM 2058 N N . GLY A 1 285 ? -8.055 -11.107 24.364 1.00 97.00 285 GLY A N 1
ATOM 2059 C CA . GLY A 1 285 ? -9.021 -10.279 25.083 1.00 97.00 285 GLY A CA 1
ATOM 2060 C C . GLY A 1 285 ? -10.026 -11.082 25.896 1.00 97.00 285 GLY A C 1
ATOM 2061 O O . GLY A 1 285 ? -10.445 -12.166 25.488 1.00 97.00 285 GLY A O 1
ATOM 2062 N N . ASP A 1 286 ? -10.522 -10.459 26.963 1.00 97.19 286 ASP A N 1
ATOM 2063 C CA . ASP A 1 286 ? -11.530 -11.021 27.876 1.00 97.19 286 ASP A CA 1
ATOM 2064 C C . ASP A 1 286 ? -12.812 -11.463 27.121 1.00 97.19 286 ASP A C 1
ATOM 2066 O O . ASP A 1 286 ? -13.531 -12.385 27.490 1.00 97.19 286 ASP A O 1
ATOM 2070 N N . ALA A 1 287 ? -13.127 -10.831 25.984 1.00 96.44 287 ALA A N 1
ATOM 2071 C CA . ALA A 1 287 ? -14.323 -11.162 25.204 1.00 96.44 287 ALA A CA 1
ATOM 2072 C C . ALA A 1 287 ? -14.263 -12.527 24.490 1.00 96.44 287 ALA A C 1
ATOM 2074 O O . ALA A 1 287 ? -15.310 -13.076 24.123 1.00 96.44 287 ALA A O 1
ATOM 2075 N N . CYS A 1 288 ? -13.061 -13.051 24.249 1.00 95.94 288 CYS A N 1
ATOM 2076 C CA . CYS A 1 288 ? -12.814 -14.277 23.493 1.00 95.94 288 CYS A CA 1
ATOM 2077 C C . CYS A 1 288 ? -11.976 -15.307 24.268 1.00 95.94 288 CYS A C 1
ATOM 2079 O O . CYS A 1 288 ? -11.571 -16.327 23.694 1.00 95.94 288 CYS A O 1
ATOM 2081 N N . GLU A 1 289 ? -11.767 -15.064 25.558 1.00 95.50 289 GLU A N 1
ATOM 2082 C CA . GLU A 1 289 ? -11.169 -15.980 26.519 1.00 95.50 289 GLU A CA 1
ATOM 2083 C C . GLU A 1 289 ? -12.251 -16.588 27.441 1.00 95.50 289 GLU A C 1
ATOM 2085 O O . GLU A 1 289 ? -13.419 -16.207 27.394 1.00 95.50 289 GLU A O 1
ATOM 2090 N N . ASP A 1 290 ? -11.895 -17.648 28.173 1.00 95.62 290 ASP A N 1
ATOM 2091 C CA . ASP A 1 290 ? -12.778 -18.338 29.131 1.00 95.62 290 ASP A CA 1
ATOM 2092 C C . ASP A 1 290 ? -12.232 -18.236 30.589 1.00 95.62 290 ASP A C 1
ATOM 2094 O O . ASP A 1 290 ? -12.764 -18.913 31.477 1.00 95.62 290 ASP A O 1
ATOM 2098 N N . ASP A 1 291 ? -11.111 -17.533 30.809 1.00 96.62 291 ASP A N 1
ATOM 2099 C CA . ASP A 1 291 ? -10.319 -17.416 32.058 1.00 96.62 291 ASP A CA 1
ATOM 2100 C C . ASP A 1 291 ? -9.543 -16.077 32.037 1.00 96.62 291 ASP A C 1
ATOM 2102 O O . ASP A 1 291 ? -8.335 -16.058 31.790 1.00 96.62 291 ASP A O 1
ATOM 2106 N N . ASP A 1 292 ? -10.257 -14.961 32.225 1.00 96.81 292 ASP A N 1
ATOM 2107 C CA . ASP A 1 292 ? -9.771 -13.591 31.951 1.00 96.81 292 ASP A CA 1
ATOM 2108 C C . ASP A 1 292 ? -8.531 -13.198 32.780 1.00 96.81 292 ASP A C 1
ATOM 2110 O O . ASP A 1 292 ? -7.703 -12.385 32.363 1.00 96.81 292 ASP A O 1
ATOM 2114 N N . ASP A 1 293 ? -8.388 -13.739 33.992 1.00 95.94 293 ASP A N 1
ATOM 2115 C CA . ASP A 1 293 ? -7.274 -13.424 34.893 1.00 95.94 293 ASP A CA 1
ATOM 2116 C C . ASP A 1 293 ? -6.170 -14.497 34.944 1.00 95.94 293 ASP A C 1
ATOM 2118 O O . ASP A 1 293 ? -5.131 -14.320 35.610 1.00 95.94 293 ASP A O 1
ATOM 2122 N N . ASN A 1 294 ? -6.369 -15.582 34.190 1.00 96.00 294 ASN A N 1
ATOM 2123 C CA . ASN A 1 294 ? -5.435 -16.677 33.959 1.00 96.00 294 ASN A CA 1
ATOM 2124 C C . ASN A 1 294 ? -4.933 -17.336 35.261 1.00 96.00 294 ASN A C 1
ATOM 2126 O O . ASN A 1 294 ? -3.779 -17.800 35.376 1.00 96.00 294 ASN A O 1
ATOM 2130 N N . ASP A 1 295 ? -5.789 -17.392 36.285 1.00 96.25 295 ASP A N 1
ATOM 2131 C CA . ASP A 1 295 ? -5.496 -18.051 37.556 1.00 96.25 295 ASP A CA 1
ATOM 2132 C C . ASP A 1 295 ? -5.709 -19.582 37.519 1.00 96.25 295 ASP A C 1
ATOM 2134 O O . ASP A 1 295 ? -5.222 -20.329 38.397 1.00 96.25 295 ASP A O 1
ATOM 2138 N N . GLY A 1 296 ? -6.359 -20.063 36.452 1.00 95.75 296 GLY A N 1
ATOM 2139 C CA . GLY A 1 296 ? -6.682 -21.458 36.185 1.00 95.75 296 GLY A CA 1
ATOM 2140 C C . GLY A 1 296 ? -8.092 -21.891 36.596 1.00 95.75 296 GLY A C 1
ATOM 2141 O O . GLY A 1 296 ? -8.343 -23.111 36.627 1.00 95.75 296 GLY A O 1
ATOM 2142 N N . VAL A 1 297 ? -8.977 -20.957 36.939 1.00 97.00 297 VAL A N 1
ATOM 2143 C CA . VAL A 1 297 ? -10.410 -21.153 37.162 1.00 97.00 297 VAL A CA 1
ATOM 2144 C C . VAL A 1 297 ? -11.167 -20.404 36.065 1.00 97.00 297 VAL A C 1
ATOM 2146 O O . VAL A 1 297 ? -11.073 -19.203 35.941 1.00 97.00 297 VAL A O 1
ATOM 2149 N N . VAL A 1 298 ? -11.946 -21.128 35.257 1.00 97.19 298 VAL A N 1
ATOM 2150 C CA . VAL A 1 298 ? -12.723 -20.499 34.173 1.00 97.19 298 VAL A CA 1
ATOM 2151 C C . VAL A 1 298 ? -13.761 -19.520 34.729 1.00 97.19 298 VAL A C 1
ATOM 2153 O O . VAL A 1 298 ? -14.386 -19.842 35.744 1.00 97.19 298 VAL A O 1
ATOM 2156 N N . ASP A 1 299 ? -14.057 -18.423 34.029 1.00 95.44 299 ASP A N 1
ATOM 2157 C CA . ASP A 1 299 ? -14.891 -17.309 34.534 1.00 95.44 299 ASP A CA 1
ATOM 2158 C C . ASP A 1 299 ? -16.262 -17.767 35.045 1.00 95.44 299 ASP A C 1
ATOM 2160 O O . ASP A 1 299 ? -16.819 -17.259 36.017 1.00 95.44 299 ASP A O 1
ATOM 2164 N N . ALA A 1 300 ? -16.835 -18.786 34.396 1.00 95.50 300 ALA A N 1
ATOM 2165 C CA . ALA A 1 300 ? -18.126 -19.356 34.776 1.00 95.50 300 ALA A CA 1
ATOM 2166 C C . ALA A 1 300 ? -18.119 -20.059 36.152 1.00 95.50 300 ALA A C 1
ATOM 2168 O O . ALA A 1 300 ? -19.190 -20.342 36.706 1.00 95.50 300 ALA A O 1
ATOM 2169 N N . GLU A 1 301 ? -16.941 -20.407 36.666 1.00 96.44 301 GLU A N 1
ATOM 2170 C CA . GLU A 1 301 ? -16.699 -21.050 37.959 1.00 96.44 301 GLU A CA 1
ATOM 2171 C C . GLU A 1 301 ? -15.915 -20.151 38.934 1.00 96.44 301 GLU A C 1
ATOM 2173 O O . GLU A 1 301 ? -15.781 -20.543 40.096 1.00 96.44 301 GLU A O 1
ATOM 2178 N N . ASP A 1 302 ? -15.466 -18.973 38.489 1.00 96.75 302 ASP A N 1
ATOM 2179 C CA . ASP A 1 302 ? -14.644 -18.036 39.248 1.00 96.75 302 ASP A CA 1
ATOM 2180 C C . ASP A 1 302 ? -15.493 -17.026 40.047 1.00 96.75 302 ASP A C 1
ATOM 2182 O O . ASP A 1 302 ? -16.380 -16.352 39.519 1.00 96.75 302 ASP A O 1
ATOM 2186 N N . ASN A 1 303 ? -15.253 -16.923 41.357 1.00 94.06 303 ASN A N 1
ATOM 2187 C CA . ASN A 1 303 ? -15.886 -15.925 42.221 1.00 94.06 303 ASN A CA 1
ATOM 2188 C C . ASN A 1 303 ? -15.186 -14.549 42.221 1.00 94.06 303 ASN A C 1
ATOM 2190 O O . ASN A 1 303 ? -15.673 -13.628 42.887 1.00 94.06 303 ASN A O 1
ATOM 2194 N N . CYS A 1 304 ? -14.097 -14.405 41.468 1.00 94.50 304 CYS A N 1
ATOM 2195 C CA . CYS A 1 304 ? -13.389 -13.184 41.106 1.00 94.50 304 CYS A CA 1
ATOM 2196 C C . CYS A 1 304 ? -12.796 -13.256 39.678 1.00 94.50 304 CYS A C 1
ATOM 2198 O O . CYS A 1 304 ? -11.589 -13.115 39.551 1.00 94.50 304 CYS A O 1
ATOM 2200 N N . PRO A 1 305 ? -13.612 -13.315 38.606 1.00 95.00 305 PRO A N 1
ATOM 2201 C CA . PRO A 1 305 ? -13.137 -13.560 37.231 1.00 95.00 305 PRO A CA 1
ATOM 2202 C C . PRO A 1 305 ? -12.046 -12.621 36.692 1.00 95.00 305 PRO A C 1
ATOM 2204 O O . PRO A 1 305 ? -11.405 -12.932 35.706 1.00 95.00 305 PRO A O 1
ATOM 2207 N N . HIS A 1 306 ? -11.848 -11.454 37.312 1.00 94.19 306 HIS A N 1
ATOM 2208 C CA . HIS A 1 306 ? -10.856 -10.469 36.876 1.00 94.19 306 HIS A CA 1
ATOM 2209 C C . HIS A 1 306 ? -9.726 -10.233 37.901 1.00 94.19 306 HIS A C 1
ATOM 2211 O O . HIS A 1 306 ? -9.016 -9.221 37.834 1.00 94.19 306 HIS A O 1
ATOM 2217 N N . VAL A 1 307 ? -9.615 -11.063 38.944 1.00 93.88 307 VAL A N 1
ATOM 2218 C CA . VAL A 1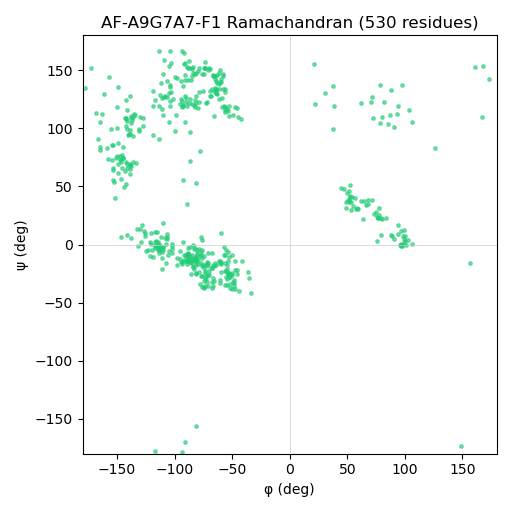 307 ? -8.632 -10.895 40.026 1.00 93.88 307 VAL A CA 1
ATOM 2219 C C . VAL A 1 307 ? -8.110 -12.259 40.487 1.00 93.88 307 VAL A C 1
ATOM 2221 O O . VAL A 1 307 ? -8.783 -12.904 41.294 1.00 93.88 307 VAL A O 1
ATOM 2224 N N . PRO A 1 308 ? -6.842 -12.605 40.174 1.00 95.44 308 PRO A N 1
ATOM 2225 C CA . PRO A 1 308 ? -6.354 -13.966 40.359 1.00 95.44 308 PRO A CA 1
ATOM 2226 C C . PRO A 1 308 ? -6.497 -14.479 41.792 1.00 95.44 308 PRO A C 1
ATOM 2228 O O . PRO A 1 308 ? -5.864 -13.960 42.729 1.00 95.44 308 PRO A O 1
ATOM 2231 N N . ASN A 1 309 ? -7.274 -15.541 41.970 1.00 93.88 309 ASN A N 1
ATOM 2232 C CA . ASN A 1 309 ? -7.634 -16.130 43.252 1.00 93.88 309 ASN A CA 1
ATOM 2233 C C . ASN A 1 309 ? -7.947 -17.640 43.172 1.00 93.88 309 ASN A C 1
ATOM 2235 O O . ASN A 1 309 ? -8.933 -18.121 43.722 1.00 93.88 309 ASN A O 1
ATOM 2239 N N . GLN A 1 310 ? -7.019 -18.426 42.623 1.00 95.75 310 GLN A N 1
ATOM 2240 C CA . GLN A 1 310 ? -7.116 -19.887 42.459 1.00 95.75 310 GLN A CA 1
ATOM 2241 C C . GLN A 1 310 ? -7.624 -20.691 43.685 1.00 95.75 310 GLN A C 1
ATOM 2243 O O . GLN A 1 310 ? -8.036 -21.850 43.561 1.00 95.75 310 GLN A O 1
ATOM 2248 N N . ASP A 1 311 ? -7.529 -20.152 44.905 1.00 94.69 311 ASP A N 1
ATOM 2249 C CA . ASP A 1 311 ? -8.061 -20.791 46.110 1.00 94.69 311 ASP A CA 1
ATOM 2250 C C . ASP A 1 311 ? -9.570 -20.592 46.336 1.00 94.69 311 ASP A C 1
ATOM 2252 O O . ASP A 1 311 ? -10.133 -21.322 47.163 1.00 94.69 311 ASP A O 1
ATOM 2256 N N . GLN A 1 312 ? -10.208 -19.690 45.582 1.00 95.56 312 GLN A N 1
ATOM 2257 C CA . GLN A 1 312 ? -11.648 -19.421 45.529 1.00 95.56 312 GLN A CA 1
ATOM 2258 C C . GLN A 1 312 ? -12.241 -19.246 46.933 1.00 95.56 312 GLN A C 1
ATOM 2260 O O . GLN A 1 312 ? -13.328 -19.736 47.257 1.00 95.56 312 GLN A O 1
ATOM 2265 N N . THR A 1 313 ? -11.472 -18.622 47.833 1.00 94.06 313 THR A N 1
ATOM 2266 C CA . THR A 1 313 ? -11.911 -18.393 49.209 1.00 94.06 313 THR A CA 1
ATOM 2267 C C . THR A 1 313 ? -13.027 -17.362 49.228 1.00 94.06 313 THR A C 1
ATOM 2269 O O . THR A 1 313 ? -12.871 -16.283 48.675 1.00 94.06 313 THR A O 1
ATOM 2272 N N . ASP A 1 314 ? -14.129 -17.720 49.878 1.00 88.50 314 ASP A N 1
ATOM 2273 C CA . ASP A 1 314 ? -15.309 -16.887 50.108 1.00 88.50 314 ASP A CA 1
ATOM 2274 C C . ASP A 1 314 ? -15.634 -17.001 51.606 1.00 88.50 314 ASP A C 1
ATOM 2276 O O . ASP A 1 314 ? -16.131 -18.029 52.099 1.00 88.50 314 ASP A O 1
ATOM 2280 N N . GLY A 1 315 ? -15.170 -16.013 52.366 1.00 86.06 315 GLY A N 1
ATOM 2281 C CA . GLY A 1 315 ? -15.181 -16.016 53.820 1.00 86.06 315 GLY A CA 1
ATOM 2282 C C . GLY A 1 315 ? -16.573 -15.847 54.423 1.00 86.06 315 GLY A C 1
ATOM 2283 O O . GLY A 1 315 ? -16.839 -16.405 55.502 1.00 86.06 315 GLY A O 1
ATOM 2284 N N . ASP A 1 316 ? -17.455 -15.111 53.752 1.00 77.00 316 ASP A N 1
ATOM 2285 C CA . ASP A 1 316 ? -18.775 -14.727 54.250 1.00 77.00 316 ASP A CA 1
ATOM 2286 C C . ASP A 1 316 ? -19.937 -15.479 53.561 1.00 77.00 316 ASP A C 1
ATOM 2288 O O . ASP A 1 316 ? -21.020 -15.621 54.150 1.00 77.00 316 ASP A O 1
ATOM 2292 N N . GLY A 1 317 ? -19.667 -16.119 52.423 1.00 86.81 317 GLY A N 1
ATOM 2293 C CA . GLY A 1 317 ? -20.565 -16.995 51.685 1.00 86.81 317 GLY A CA 1
ATOM 2294 C C . GLY A 1 317 ? -21.521 -16.260 50.750 1.00 86.81 317 GLY A C 1
ATOM 2295 O O . GLY A 1 317 ? -22.608 -16.804 50.493 1.00 86.81 317 GLY A O 1
ATOM 2296 N N . ASP A 1 318 ? -21.198 -15.040 50.322 1.00 82.06 318 ASP A N 1
ATOM 2297 C CA . ASP A 1 318 ? -22.054 -14.230 49.452 1.00 82.06 318 ASP A CA 1
ATOM 2298 C C . ASP A 1 318 ? -21.919 -14.575 47.951 1.00 82.06 318 ASP A C 1
ATOM 2300 O O . ASP A 1 318 ? -22.813 -14.250 47.159 1.00 82.06 318 ASP A O 1
ATOM 2304 N N . GLY A 1 319 ? -20.892 -15.355 47.589 1.00 87.38 319 GLY A N 1
ATOM 2305 C CA . GLY A 1 319 ? -20.601 -15.797 46.227 1.00 87.38 319 GLY A CA 1
ATOM 2306 C C . GLY A 1 319 ? -19.551 -14.964 45.490 1.00 87.38 319 GLY A C 1
ATOM 2307 O O . GLY A 1 319 ? -19.237 -15.323 44.355 1.00 87.38 319 GLY A O 1
ATOM 2308 N N . ARG A 1 320 ? -19.003 -13.910 46.104 1.00 87.81 320 ARG A N 1
ATOM 2309 C CA . ARG A 1 320 ? -17.823 -13.162 45.655 1.00 87.81 320 ARG A CA 1
ATOM 2310 C C . ARG A 1 320 ? -16.591 -13.635 46.435 1.00 87.81 320 ARG A C 1
ATOM 2312 O O . ARG A 1 320 ? -16.687 -14.013 47.597 1.00 87.81 320 ARG A O 1
ATOM 2319 N N . GLY A 1 321 ? -15.427 -13.693 45.794 1.00 90.75 321 GLY A N 1
ATOM 2320 C CA . GLY A 1 321 ? -14.203 -14.151 46.457 1.00 90.75 321 GLY A CA 1
ATOM 2321 C C . GLY A 1 321 ? -13.520 -13.068 47.290 1.00 90.75 321 GLY A C 1
ATOM 2322 O O . GLY A 1 321 ? -13.469 -11.906 46.893 1.00 90.75 321 GLY A O 1
ATOM 2323 N N . ASP A 1 322 ? -12.871 -13.475 48.384 1.00 87.56 322 ASP A N 1
ATOM 2324 C CA . ASP A 1 322 ? -12.113 -12.603 49.300 1.00 87.56 322 ASP A CA 1
ATOM 2325 C C . ASP A 1 322 ? -11.072 -11.719 48.569 1.00 87.56 322 ASP A C 1
ATOM 2327 O O . ASP A 1 322 ? -10.671 -10.668 49.067 1.00 87.56 322 ASP A O 1
ATOM 2331 N N . ALA A 1 323 ? -1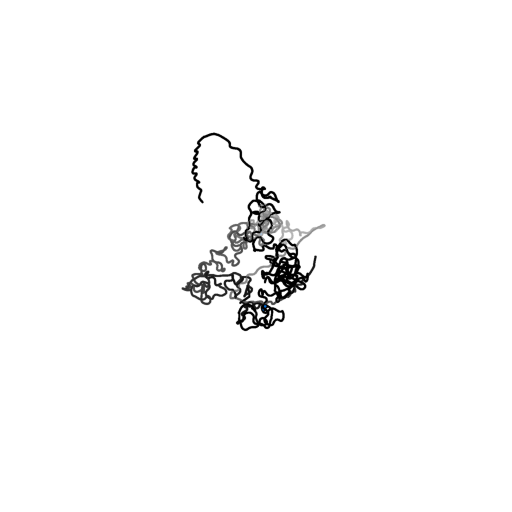0.578 -12.155 47.402 1.00 89.56 323 ALA A N 1
ATOM 2332 C CA . ALA A 1 323 ? -9.561 -11.449 46.620 1.00 89.56 323 ALA A CA 1
ATOM 2333 C C . ALA A 1 323 ? -10.093 -10.196 45.908 1.00 89.56 323 ALA A C 1
ATOM 2335 O O . ALA A 1 323 ? -9.378 -9.196 45.810 1.00 89.56 323 ALA A O 1
ATOM 2336 N N . CYS A 1 324 ? -11.338 -10.244 45.437 1.00 87.81 324 CYS A N 1
ATOM 2337 C CA . CYS A 1 324 ? -12.029 -9.139 44.778 1.00 87.81 324 CYS A CA 1
ATOM 2338 C C . CYS A 1 324 ? -13.113 -8.518 45.666 1.00 87.81 324 CYS A C 1
ATOM 2340 O O . CYS A 1 324 ? -13.769 -7.565 45.241 1.00 87.81 324 CYS A O 1
ATOM 2342 N N . ASP A 1 325 ? -13.285 -9.026 46.884 1.00 82.56 325 ASP A N 1
ATOM 2343 C CA . ASP A 1 325 ? -14.148 -8.490 47.929 1.00 82.56 325 ASP A CA 1
ATOM 2344 C C . ASP A 1 325 ? -13.386 -7.532 48.866 1.00 82.56 325 ASP A C 1
ATOM 2346 O O . ASP A 1 325 ? -13.288 -7.679 50.086 1.00 82.56 325 ASP A O 1
ATOM 2350 N N . LEU A 1 326 ? -12.772 -6.518 48.260 1.00 67.38 326 LEU A N 1
ATOM 2351 C CA . LEU A 1 326 ? -12.122 -5.430 48.980 1.00 67.38 326 LEU A CA 1
ATOM 2352 C C . LEU A 1 326 ? -13.168 -4.352 49.298 1.00 67.38 326 LEU A C 1
ATOM 2354 O O . LEU A 1 326 ? -13.166 -3.301 48.668 1.00 67.38 326 LEU A O 1
ATOM 2358 N N . GLY A 1 327 ? -14.087 -4.613 50.232 1.00 58.19 327 GLY A N 1
ATOM 2359 C CA . GLY A 1 327 ? -14.977 -3.557 50.738 1.00 58.19 327 GLY A CA 1
ATOM 2360 C C . GLY A 1 327 ? -16.309 -3.979 51.355 1.00 58.19 327 GLY A C 1
ATOM 2361 O O . GLY A 1 327 ? -16.883 -3.167 52.079 1.00 58.19 327 GLY A O 1
ATOM 2362 N N . ALA A 1 328 ? -16.803 -5.207 51.155 1.00 53.16 328 ALA A N 1
ATOM 2363 C CA . ALA A 1 328 ? -18.120 -5.590 51.688 1.00 53.16 328 ALA A CA 1
ATOM 2364 C C . ALA A 1 328 ? -18.160 -5.760 53.222 1.00 53.16 328 ALA A C 1
ATOM 2366 O O . ALA A 1 328 ? -19.232 -5.871 53.818 1.00 53.16 328 ALA A O 1
ATOM 2367 N N . ASP A 1 329 ? -17.007 -5.705 53.895 1.00 57.03 329 ASP A N 1
ATOM 2368 C CA . ASP A 1 329 ? -16.919 -5.867 55.348 1.00 57.03 329 ASP A CA 1
ATOM 2369 C C . ASP A 1 329 ? -17.277 -4.600 56.166 1.00 57.03 329 ASP A C 1
ATOM 2371 O O . ASP A 1 329 ? -17.412 -4.696 57.394 1.00 57.03 329 ASP A O 1
ATOM 2375 N N . VAL A 1 330 ? -17.463 -3.420 55.545 1.00 66.31 330 VAL A N 1
ATOM 2376 C CA . VAL A 1 330 ? -17.965 -2.207 56.233 1.00 66.31 330 VAL A CA 1
ATOM 2377 C C . VAL A 1 330 ? -18.834 -1.336 55.302 1.00 66.31 330 VAL A C 1
ATOM 2379 O O . VAL A 1 330 ? -18.406 -0.290 54.836 1.00 66.31 330 VAL A O 1
ATOM 2382 N N . ASP A 1 331 ? -20.056 -1.784 55.015 1.00 70.69 331 ASP A N 1
ATOM 2383 C CA . ASP A 1 331 ? -21.155 -0.926 54.535 1.00 70.69 331 ASP A CA 1
ATOM 2384 C C . ASP A 1 331 ? -22.061 -0.624 55.747 1.00 70.69 331 ASP A C 1
ATOM 2386 O O . ASP A 1 331 ? -22.833 -1.475 56.227 1.00 70.69 331 ASP A O 1
ATOM 2390 N N . GLY A 1 332 ? -21.839 0.546 56.348 1.00 77.19 332 GLY A N 1
ATOM 2391 C CA . GLY A 1 332 ? -22.388 0.963 57.633 1.00 77.19 332 GLY A CA 1
ATOM 2392 C C . GLY A 1 332 ? -23.903 1.132 57.630 1.00 77.19 332 GLY A C 1
ATOM 2393 O O . GLY A 1 332 ? -24.549 0.862 58.657 1.00 77.19 332 GLY A O 1
ATOM 2394 N N . ASP A 1 333 ? -24.482 1.516 56.497 1.00 80.38 333 ASP A N 1
ATOM 2395 C CA . ASP A 1 333 ? -25.889 1.893 56.379 1.00 80.38 333 ASP A CA 1
ATOM 2396 C C . ASP A 1 333 ? -26.704 1.046 55.381 1.00 80.38 333 ASP A C 1
ATOM 2398 O O . ASP A 1 333 ? -27.941 1.016 55.472 1.00 80.38 333 ASP A O 1
ATOM 2402 N N . ARG A 1 334 ? -26.022 0.206 54.597 1.00 82.75 334 ARG A N 1
ATOM 2403 C CA . ARG A 1 334 ? -26.557 -0.817 53.689 1.00 82.75 334 ARG A CA 1
ATOM 2404 C C . ARG A 1 334 ? -27.226 -0.256 52.451 1.00 82.75 334 ARG A C 1
ATOM 2406 O O . ARG A 1 334 ? -28.266 -0.784 52.026 1.00 82.75 334 ARG A O 1
ATOM 2413 N N . ASP A 1 335 ? -26.663 0.800 51.898 1.00 82.38 335 ASP A N 1
ATOM 2414 C CA . ASP A 1 335 ? -27.144 1.432 50.677 1.00 82.38 335 ASP A CA 1
ATOM 2415 C C . ASP A 1 335 ? -26.508 0.854 49.395 1.00 82.38 335 ASP A C 1
ATOM 2417 O O . ASP A 1 335 ? -27.032 1.058 48.295 1.00 82.38 335 ASP A O 1
ATOM 2421 N N . GLY A 1 336 ? -25.475 0.017 49.547 1.00 80.56 336 GLY A N 1
ATOM 2422 C CA . GLY A 1 336 ? -24.747 -0.625 48.455 1.00 80.56 336 GLY A CA 1
ATOM 2423 C C . GLY A 1 336 ? -23.433 0.063 48.081 1.00 80.56 336 GLY A C 1
ATOM 2424 O O . GLY A 1 336 ? -22.799 -0.379 47.117 1.00 80.56 336 GLY A O 1
ATOM 2425 N N . ILE A 1 337 ? -23.018 1.093 48.819 1.00 81.38 337 ILE A N 1
ATOM 2426 C CA . ILE A 1 337 ? -21.748 1.802 48.675 1.00 81.38 337 ILE A CA 1
ATOM 2427 C C . ILE A 1 337 ? -20.874 1.525 49.921 1.00 81.38 337 ILE A C 1
ATOM 2429 O O . ILE A 1 337 ? -21.332 1.668 51.047 1.00 81.38 337 ILE A O 1
ATOM 2433 N N . PRO A 1 338 ? -19.608 1.090 49.777 1.00 80.56 338 PRO A N 1
ATOM 2434 C CA . PRO A 1 338 ? -18.729 0.855 50.932 1.00 80.56 338 PRO A CA 1
ATOM 2435 C C . PRO A 1 338 ? -18.356 2.147 51.685 1.00 80.56 338 PRO A C 1
ATOM 2437 O O . PRO A 1 338 ? -18.056 3.142 51.028 1.00 80.56 338 PRO A O 1
ATOM 2440 N N . ASP A 1 339 ? -18.208 2.110 53.024 1.00 79.50 339 ASP A N 1
ATOM 2441 C CA . ASP A 1 339 ? -17.924 3.274 53.906 1.00 79.50 339 ASP A CA 1
ATOM 2442 C C . ASP A 1 339 ? -16.773 4.190 53.429 1.00 79.50 339 ASP A C 1
ATOM 2444 O O . ASP A 1 339 ? -16.723 5.375 53.753 1.00 79.50 339 ASP A O 1
ATOM 2448 N N . GLU A 1 340 ? -15.773 3.643 52.731 1.00 78.50 340 GLU A N 1
ATOM 2449 C CA . GLU A 1 340 ? -14.615 4.406 52.238 1.00 78.50 340 GLU A CA 1
ATOM 2450 C C . GLU A 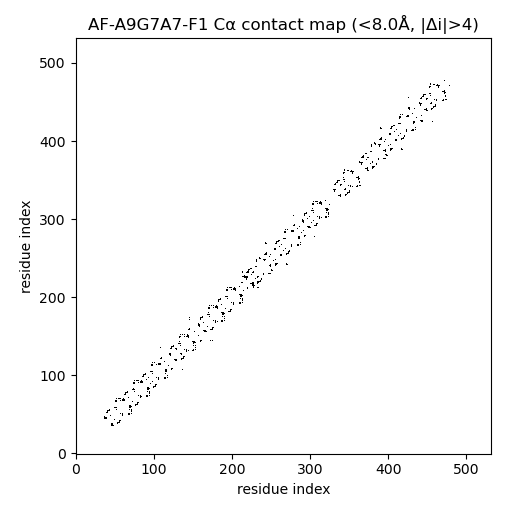1 340 ? -14.873 5.176 50.936 1.00 78.50 340 GLU A C 1
ATOM 2452 O O . GLU A 1 340 ? -14.103 6.079 50.597 1.00 78.50 340 GLU A O 1
ATOM 2457 N N . SER A 1 341 ? -15.927 4.799 50.216 1.00 84.69 341 SER A N 1
ATOM 2458 C CA . SER A 1 341 ? -16.394 5.415 48.969 1.00 84.69 341 SER A CA 1
ATOM 2459 C C . SER A 1 341 ? -17.752 6.100 49.125 1.00 84.69 341 SER A C 1
ATOM 2461 O O . SER A 1 341 ? -18.183 6.774 48.195 1.00 84.69 341 SER A O 1
ATOM 2463 N N . ASP A 1 342 ? -18.393 5.926 50.279 1.00 87.88 342 ASP A N 1
ATOM 2464 C CA . ASP A 1 342 ? -19.678 6.507 50.628 1.00 87.88 342 ASP A CA 1
ATOM 2465 C C . ASP A 1 342 ? -19.506 7.945 51.152 1.00 87.88 342 ASP A C 1
ATOM 2467 O O . ASP A 1 342 ? -18.810 8.190 52.145 1.00 87.88 342 ASP A O 1
ATOM 2471 N N . ASN A 1 343 ? -20.116 8.919 50.474 1.00 90.62 343 ASN A N 1
ATOM 2472 C CA . ASN A 1 343 ? -20.134 10.319 50.905 1.00 90.62 343 ASN A CA 1
ATOM 2473 C C . ASN A 1 343 ? -21.161 10.605 52.017 1.00 90.62 343 ASN A C 1
ATOM 2475 O O . ASN A 1 343 ? -21.166 11.715 52.556 1.00 90.62 343 ASN A O 1
ATOM 2479 N N . CYS A 1 344 ? -21.955 9.606 52.415 1.00 91.12 344 CYS A N 1
ATOM 2480 C CA . CYS A 1 344 ? -22.790 9.585 53.610 1.00 91.12 344 CYS A CA 1
ATOM 2481 C C . CYS A 1 344 ? -22.756 8.220 54.340 1.00 91.12 344 CYS A C 1
ATOM 2483 O O . CYS A 1 344 ? -23.810 7.621 54.506 1.00 91.12 344 CYS A O 1
ATOM 2485 N N . PRO A 1 345 ? -21.629 7.805 54.970 1.00 88.19 345 PRO A N 1
ATOM 2486 C CA . PRO A 1 345 ? -21.399 6.449 55.534 1.00 88.19 345 PRO A CA 1
ATOM 2487 C C . PRO A 1 345 ? -22.407 5.897 56.565 1.00 88.19 345 PRO A C 1
ATOM 2489 O O . PRO A 1 345 ? -22.228 4.821 57.146 1.00 88.19 345 PRO A O 1
ATOM 2492 N N . HIS A 1 346 ? -23.382 6.704 56.969 1.00 86.06 346 HIS A N 1
ATOM 2493 C CA . HIS A 1 346 ? -24.364 6.409 58.006 1.00 86.06 346 HIS A CA 1
ATOM 2494 C C . HIS A 1 346 ? -25.807 6.719 57.567 1.00 86.06 346 HIS A C 1
ATOM 2496 O O . HIS A 1 346 ? -26.723 6.534 58.381 1.00 86.06 346 HIS A O 1
ATOM 2502 N N . VAL A 1 347 ? -26.020 7.222 56.347 1.00 86.31 347 VAL A N 1
ATOM 2503 C CA . VAL A 1 347 ? -27.320 7.643 55.812 1.00 86.31 347 VAL A CA 1
ATOM 2504 C C . VAL A 1 347 ? -27.467 7.140 54.370 1.00 86.31 347 VAL A C 1
ATOM 2506 O O . VAL A 1 347 ? -26.879 7.742 53.479 1.00 86.31 347 VAL A O 1
ATOM 2509 N N . PRO A 1 348 ? -28.346 6.146 54.117 1.00 89.50 348 PRO A N 1
ATOM 2510 C CA . PRO A 1 348 ? -28.397 5.490 52.818 1.00 89.50 348 PRO A CA 1
ATOM 2511 C C . PRO A 1 348 ? -28.679 6.440 51.656 1.00 89.50 348 PRO A C 1
ATOM 2513 O O . PRO A 1 348 ? -29.775 7.010 51.573 1.00 89.50 348 PRO A O 1
ATOM 2516 N N . ASN A 1 349 ? -27.747 6.537 50.715 1.00 89.75 349 ASN A N 1
ATOM 2517 C CA . ASN A 1 349 ? -27.838 7.357 49.514 1.00 89.75 349 ASN A CA 1
ATOM 2518 C C . ASN A 1 349 ? -27.143 6.672 48.315 1.00 89.75 349 ASN A C 1
ATOM 2520 O O . ASN A 1 349 ? -26.116 7.137 47.817 1.00 89.75 349 ASN A O 1
ATOM 2524 N N . PRO A 1 350 ? -27.766 5.627 47.729 1.00 89.94 350 PRO A N 1
ATOM 2525 C CA . PRO A 1 350 ? -27.149 4.834 46.660 1.00 89.94 350 PRO A CA 1
ATOM 2526 C C . PRO A 1 350 ? -26.803 5.622 45.385 1.00 89.94 350 PRO A C 1
ATOM 2528 O O . PRO A 1 350 ? -26.140 5.104 44.488 1.00 89.94 350 PRO A O 1
ATOM 2531 N N . ASP A 1 351 ? -27.333 6.840 45.241 1.00 93.06 351 ASP A N 1
ATOM 2532 C CA . ASP A 1 351 ? -27.057 7.738 44.121 1.00 93.06 351 ASP A CA 1
ATOM 2533 C C . ASP A 1 351 ? -25.850 8.660 44.350 1.00 93.06 351 ASP A C 1
ATOM 2535 O O . ASP A 1 351 ? -25.411 9.305 43.395 1.00 93.06 351 ASP A O 1
ATOM 2539 N N . GLN A 1 352 ? -25.320 8.702 45.579 1.00 92.94 352 GLN A N 1
ATOM 2540 C CA . GLN A 1 352 ? -24.116 9.425 45.995 1.00 92.94 352 GLN A CA 1
ATOM 2541 C C . GLN A 1 352 ? -24.099 10.885 45.522 1.00 92.94 352 GLN A C 1
ATOM 2543 O O . GLN A 1 352 ? -23.046 11.449 45.223 1.00 92.94 352 GLN A O 1
ATOM 2548 N N . THR A 1 353 ? -25.276 11.515 45.416 1.00 93.50 353 THR A N 1
ATOM 2549 C CA . THR A 1 353 ? -25.359 12.891 44.913 1.00 93.50 353 THR A CA 1
ATOM 2550 C C . THR A 1 353 ? -24.684 13.870 45.874 1.00 93.50 353 THR A C 1
ATOM 2552 O O . THR A 1 353 ? -24.943 13.854 47.073 1.00 93.50 353 THR A O 1
ATOM 2555 N N . ASP A 1 354 ? -23.838 14.732 45.318 1.00 90.00 354 ASP A N 1
ATOM 2556 C CA . ASP A 1 354 ? -23.105 15.801 46.001 1.00 90.00 354 ASP A CA 1
ATOM 2557 C C . ASP A 1 354 ? -23.189 17.024 45.076 1.00 90.00 354 ASP A C 1
ATOM 2559 O O . ASP A 1 354 ? -22.643 17.021 43.969 1.00 90.00 354 ASP A O 1
ATOM 2563 N N . ALA A 1 355 ? -24.033 17.996 45.426 1.00 87.62 355 ALA A N 1
ATOM 2564 C CA . ALA A 1 355 ? -24.360 19.114 44.543 1.00 87.62 355 ALA A CA 1
ATOM 2565 C C . ALA A 1 355 ? -23.276 20.203 44.522 1.00 87.62 355 ALA A C 1
ATOM 2567 O O . ALA A 1 355 ? -23.211 20.972 43.552 1.00 87.62 355 ALA A O 1
ATOM 2568 N N . ASP A 1 356 ? -22.458 20.289 45.570 1.00 84.50 356 ASP A N 1
ATOM 2569 C CA . ASP A 1 356 ? -21.445 21.327 45.753 1.00 84.50 356 ASP A CA 1
ATOM 2570 C C . ASP A 1 356 ? -19.993 20.797 45.681 1.00 84.50 356 ASP A C 1
ATOM 2572 O O . ASP A 1 356 ? -19.045 21.594 45.713 1.00 84.50 356 ASP A O 1
ATOM 2576 N N . ASP A 1 357 ? -19.834 19.485 45.465 1.00 89.19 357 ASP A N 1
ATOM 2577 C CA . ASP A 1 357 ? -18.582 18.732 45.333 1.00 89.19 357 ASP A CA 1
ATOM 2578 C C . ASP A 1 357 ? -17.676 18.851 46.581 1.00 89.19 357 ASP A C 1
ATOM 2580 O O . ASP A 1 357 ? -16.436 18.863 46.472 1.00 89.19 357 ASP A O 1
ATOM 2584 N N . ASN A 1 358 ? -18.258 18.995 47.778 1.00 86.62 358 ASN A N 1
ATOM 2585 C CA . ASN A 1 358 ? -17.501 19.159 49.023 1.00 86.62 358 ASN A CA 1
ATOM 2586 C C . ASN A 1 358 ? -17.088 17.822 49.683 1.00 86.62 358 ASN A C 1
ATOM 2588 O O . ASN A 1 358 ? -16.230 17.824 50.580 1.00 86.62 358 ASN A O 1
ATOM 2592 N N . GLY A 1 359 ? -17.609 16.693 49.191 1.00 88.31 359 GLY A N 1
ATOM 2593 C CA . GLY A 1 359 ? -17.332 15.342 49.682 1.00 88.31 359 GLY A CA 1
ATOM 2594 C C . GLY A 1 359 ? -18.275 14.844 50.782 1.00 88.31 359 GLY A C 1
ATOM 2595 O O . GLY A 1 359 ? -18.033 13.758 51.310 1.00 88.31 359 GLY A O 1
ATOM 2596 N N . VAL A 1 360 ? -19.307 15.610 51.136 1.00 90.50 360 VAL A N 1
ATOM 2597 C CA . VAL A 1 360 ? -20.451 15.201 51.962 1.00 90.50 360 VAL A CA 1
ATOM 2598 C C . VAL A 1 360 ? -21.660 15.101 51.036 1.00 90.50 360 VAL A C 1
ATOM 2600 O O . VAL A 1 360 ? -21.934 16.021 50.275 1.00 90.50 360 VAL A O 1
ATOM 2603 N N . GLY A 1 361 ? -22.361 13.970 51.048 1.00 92.31 361 GLY A N 1
ATOM 2604 C CA . GLY A 1 361 ? -23.517 13.791 50.173 1.00 92.31 361 GLY A CA 1
ATOM 2605 C C . GLY A 1 361 ? -24.712 14.639 50.607 1.00 92.31 361 GLY A C 1
ATOM 2606 O O . GLY A 1 361 ? -24.953 14.830 51.799 1.00 92.31 361 GLY A O 1
ATOM 2607 N N . ASN A 1 362 ? -25.542 15.036 49.639 1.00 87.56 362 ASN A N 1
ATOM 2608 C CA . ASN A 1 362 ? -26.767 15.819 49.868 1.00 87.56 362 ASN A CA 1
ATOM 2609 C C . ASN A 1 362 ? -27.710 15.170 50.906 1.00 87.56 362 ASN A C 1
ATOM 2611 O O . ASN A 1 362 ? -28.553 15.830 51.502 1.00 87.56 362 ASN A O 1
ATOM 2615 N N . ALA A 1 363 ? -27.630 13.845 51.081 1.00 88.31 363 ALA A N 1
ATOM 2616 C CA . ALA A 1 363 ? -28.474 13.094 52.007 1.00 88.31 363 ALA A CA 1
ATOM 2617 C C . ALA A 1 363 ? -28.096 13.285 53.487 1.00 88.31 363 ALA A C 1
ATOM 2619 O O . ALA A 1 363 ? -28.916 13.002 54.361 1.00 88.31 363 ALA A O 1
ATOM 2620 N N . CYS A 1 364 ? -26.871 13.725 53.772 1.00 89.19 364 CYS A N 1
ATOM 2621 C CA . CYS A 1 364 ? -26.338 13.899 55.121 1.00 89.19 364 CYS A CA 1
ATOM 2622 C C . CYS A 1 364 ? -25.698 15.278 55.339 1.00 89.19 364 CYS A C 1
ATOM 2624 O O . CYS A 1 364 ? -24.983 15.469 56.324 1.00 89.19 364 CYS A O 1
ATOM 2626 N N . GLU A 1 365 ? -25.945 16.215 54.425 1.00 89.62 365 GLU A N 1
ATOM 2627 C CA . GLU A 1 365 ? -25.545 17.611 54.550 1.00 89.62 365 GLU A CA 1
ATOM 2628 C C . GLU A 1 365 ? -26.365 18.293 55.657 1.00 89.62 365 GLU A C 1
ATOM 2630 O O . GLU A 1 365 ? -27.569 18.066 55.741 1.00 89.62 365 GLU A O 1
ATOM 2635 N N . ASP A 1 366 ? -25.681 19.022 56.543 1.00 88.50 366 ASP A N 1
ATOM 2636 C CA . ASP A 1 366 ? -26.197 19.734 57.730 1.00 88.50 366 ASP A CA 1
ATOM 2637 C C . ASP A 1 366 ? -25.355 21.016 57.852 1.00 88.50 366 ASP A C 1
ATOM 2639 O O . ASP A 1 366 ? -24.272 21.031 58.462 1.00 88.50 366 ASP A O 1
ATOM 2643 N N . VAL A 1 367 ? -25.760 22.049 57.110 1.00 90.56 367 VAL A N 1
ATOM 2644 C CA . VAL A 1 367 ? -24.964 23.269 56.895 1.00 90.56 367 VAL A CA 1
ATOM 2645 C C . VAL A 1 367 ? -24.784 24.075 58.181 1.00 90.56 367 VAL A C 1
ATOM 2647 O O . VAL A 1 367 ? -23.713 24.666 58.402 1.00 90.56 367 VAL A O 1
ATOM 2650 N N . ASP A 1 368 ? -25.794 24.110 59.040 1.00 88.69 368 ASP A N 1
ATOM 2651 C CA . ASP A 1 368 ? -25.819 24.938 60.242 1.00 88.69 368 ASP A CA 1
ATOM 2652 C C . ASP A 1 368 ? -25.413 24.188 61.532 1.00 88.69 368 ASP A C 1
ATOM 2654 O O . ASP A 1 368 ? -25.063 24.817 62.546 1.00 88.69 368 ASP A O 1
ATOM 2658 N N . GLY A 1 369 ? -25.323 22.857 61.467 1.00 89.31 369 GLY A N 1
ATOM 2659 C CA . GLY A 1 369 ? -24.865 21.974 62.529 1.00 89.31 369 GLY A CA 1
ATOM 2660 C C . GLY A 1 369 ? -25.881 21.781 63.651 1.00 89.31 369 GLY A C 1
ATOM 2661 O O . GLY A 1 369 ? -25.464 21.574 64.807 1.00 89.31 369 GLY A O 1
ATOM 2662 N N . ASP A 1 370 ? -27.174 21.905 63.366 1.00 90.00 370 ASP A N 1
ATOM 2663 C CA . ASP A 1 370 ? -28.244 21.759 64.350 1.00 90.00 370 ASP A CA 1
ATOM 2664 C C . ASP A 1 370 ? -28.600 20.297 64.679 1.00 90.00 370 ASP A C 1
ATOM 2666 O O . ASP A 1 370 ? -29.093 19.992 65.778 1.00 90.00 370 ASP A O 1
ATOM 2670 N N . GLY A 1 371 ? -28.167 19.374 63.816 1.00 87.44 371 GLY A N 1
ATOM 2671 C CA . GLY A 1 371 ? -28.385 17.938 63.934 1.00 87.44 371 GLY A CA 1
ATOM 2672 C C . GLY A 1 371 ? -29.516 17.399 63.059 1.00 87.44 371 GLY A C 1
ATOM 2673 O O . GLY A 1 371 ? -29.858 16.214 63.204 1.00 87.44 371 GLY A O 1
ATOM 2674 N N . LEU A 1 372 ? -30.079 18.222 62.181 1.00 86.62 372 LEU A N 1
ATOM 2675 C CA . LEU A 1 372 ? -30.969 17.851 61.092 1.00 86.62 372 LEU A CA 1
ATOM 2676 C C . LEU A 1 372 ? -30.241 18.057 59.763 1.00 86.62 372 LEU A C 1
ATOM 2678 O O . LEU A 1 372 ? -29.363 18.892 59.635 1.00 86.62 372 LEU A O 1
ATOM 2682 N N . SER A 1 373 ? -30.542 17.213 58.777 1.00 87.19 373 SER A N 1
ATOM 2683 C CA . SER A 1 373 ? -30.003 17.426 57.432 1.00 87.19 373 SER A CA 1
ATOM 2684 C C . SER A 1 373 ? -30.741 18.578 56.759 1.00 87.19 373 SER A C 1
ATOM 2686 O O . SER A 1 373 ? -31.952 18.645 56.959 1.00 87.19 373 SER A O 1
ATOM 2688 N N . ASP A 1 374 ? -30.120 19.313 55.840 1.00 85.69 374 ASP A N 1
ATOM 2689 C CA . ASP A 1 374 ? -30.738 20.419 55.084 1.00 85.69 374 ASP A CA 1
ATOM 2690 C C . ASP A 1 374 ? -32.118 20.044 54.497 1.00 85.69 374 ASP A C 1
ATOM 2692 O O . ASP A 1 374 ? -33.075 20.808 54.518 1.00 85.69 374 ASP A O 1
ATOM 2696 N N . ALA A 1 375 ? -32.278 18.807 54.007 1.00 83.81 375 ALA A N 1
ATOM 2697 C CA . ALA A 1 375 ? -33.542 18.322 53.439 1.00 83.81 375 ALA A CA 1
ATOM 2698 C C . ALA A 1 375 ? -34.671 18.075 54.467 1.00 83.81 375 ALA A C 1
ATOM 2700 O O . ALA A 1 375 ? -35.826 17.866 54.083 1.00 83.81 375 ALA A O 1
ATOM 2701 N N . ALA A 1 376 ? -34.330 17.995 55.748 1.00 87.81 376 ALA A N 1
ATOM 2702 C CA . ALA A 1 376 ? -35.225 17.731 56.871 1.00 87.81 376 ALA A CA 1
ATOM 2703 C C . ALA A 1 376 ? -35.332 18.925 57.832 1.00 87.81 376 ALA A C 1
ATOM 2705 O O . ALA A 1 376 ? -36.048 18.802 58.826 1.00 87.81 376 ALA A O 1
ATOM 2706 N N . ASP A 1 377 ? -34.637 20.018 57.525 1.00 92.00 377 ASP A N 1
ATOM 2707 C CA . ASP A 1 377 ? -34.549 21.232 58.316 1.00 92.00 377 ASP A CA 1
ATOM 2708 C C . ASP A 1 377 ? -35.468 22.314 57.723 1.00 92.00 377 ASP A C 1
ATOM 2710 O O . ASP A 1 377 ? -35.406 22.614 56.527 1.00 92.00 377 ASP A O 1
ATOM 2714 N N . ASN A 1 378 ? -36.371 22.870 58.534 1.00 93.38 378 ASN A N 1
ATOM 2715 C CA . ASN A 1 378 ? -37.228 23.988 58.133 1.00 93.38 378 ASN A CA 1
ATOM 2716 C C . ASN A 1 378 ? -36.492 25.344 58.119 1.00 93.38 378 ASN A C 1
ATOM 2718 O O . ASN A 1 378 ? -37.069 26.330 57.654 1.00 93.38 378 ASN A O 1
ATOM 2722 N N . CYS A 1 379 ? -35.226 25.371 58.551 1.00 94.38 379 CYS A N 1
ATOM 2723 C CA . CYS A 1 379 ? -34.277 26.473 58.457 1.00 94.38 379 CYS A CA 1
ATOM 2724 C C . CYS A 1 379 ? -32.842 25.979 58.172 1.00 94.38 379 CYS A C 1
ATOM 2726 O O . CYS A 1 379 ? -31.932 26.263 58.938 1.00 94.38 379 CYS A O 1
ATOM 2728 N N . ASP A 1 380 ? -32.622 25.347 57.016 1.00 90.56 380 ASP A N 1
ATOM 2729 C CA . ASP A 1 380 ? -31.344 24.754 56.561 1.00 90.56 380 ASP A CA 1
ATOM 2730 C C . ASP A 1 380 ? -30.054 25.599 56.732 1.00 90.56 380 ASP A C 1
ATOM 2732 O O . ASP A 1 380 ? -28.951 25.060 56.819 1.00 90.56 380 ASP A O 1
ATOM 2736 N N . GLU A 1 381 ? -30.148 26.932 56.778 1.00 91.81 381 GLU A N 1
ATOM 2737 C CA . GLU A 1 381 ? -29.004 27.825 57.023 1.00 91.81 381 GLU A CA 1
ATOM 2738 C C . GLU A 1 381 ? -28.918 28.392 58.465 1.00 91.81 381 GLU A C 1
ATOM 2740 O O . GLU A 1 381 ? -27.969 29.135 58.774 1.00 91.81 381 GLU A O 1
ATOM 2745 N N . GLN A 1 382 ? -29.885 28.120 59.351 1.00 93.50 382 GLN A N 1
ATOM 2746 C CA . GLN A 1 382 ? -30.022 28.753 60.670 1.00 93.50 382 GLN A CA 1
ATOM 2747 C C . GLN A 1 382 ? -30.380 27.792 61.813 1.00 93.50 382 GLN A C 1
ATOM 2749 O O . GLN A 1 382 ? -31.545 27.499 62.040 1.00 93.50 382 GLN A O 1
ATOM 2754 N N . TYR A 1 383 ? -29.382 27.529 62.667 1.00 94.75 383 TYR A N 1
ATOM 2755 C CA . TYR A 1 383 ? -29.474 26.595 63.795 1.00 94.75 383 TYR A CA 1
ATOM 2756 C C . TYR A 1 383 ? -30.787 26.678 64.596 1.00 94.75 383 TYR A C 1
ATOM 2758 O O . TYR A 1 383 ? -30.955 27.606 65.404 1.00 94.75 383 TYR A O 1
ATOM 2766 N N . ASN A 1 384 ? -31.660 25.674 64.465 1.00 94.06 384 ASN A N 1
ATOM 2767 C CA . ASN A 1 384 ? -32.953 25.599 65.154 1.00 94.06 384 ASN A CA 1
ATOM 2768 C C . ASN A 1 384 ? -33.394 24.140 65.444 1.00 94.06 384 ASN A C 1
ATOM 2770 O O . ASN A 1 384 ? -34.424 23.653 64.973 1.00 94.06 384 ASN A O 1
ATOM 2774 N N . PRO A 1 385 ? -32.700 23.439 66.359 1.00 93.38 385 PRO A N 1
ATOM 2775 C CA . PRO A 1 385 ? -32.891 21.999 66.573 1.00 93.38 385 PRO A CA 1
ATOM 2776 C C . PRO A 1 385 ? -34.259 21.606 67.161 1.00 93.38 385 PRO A C 1
ATOM 2778 O O . PRO A 1 385 ? -34.541 20.417 67.349 1.00 93.38 385 PRO A O 1
ATOM 2781 N N . ASP A 1 386 ? -35.082 22.576 67.567 1.00 93.62 386 ASP A N 1
ATOM 2782 C CA . ASP A 1 386 ? -36.463 22.371 68.000 1.00 93.62 386 ASP A CA 1
ATOM 2783 C C . ASP A 1 386 ? -37.486 22.442 66.862 1.00 93.62 386 ASP A C 1
ATOM 2785 O O . ASP A 1 386 ? -38.602 21.955 67.072 1.00 93.62 386 ASP A O 1
ATOM 2789 N N . GLN A 1 387 ? -37.093 22.949 65.686 1.00 94.44 387 GLN A N 1
ATOM 2790 C CA . GLN A 1 387 ? -37.909 23.045 64.472 1.00 94.44 387 GLN A CA 1
ATOM 2791 C C . GLN A 1 387 ? -39.269 23.680 64.765 1.00 94.44 387 GLN A C 1
ATOM 2793 O O . GLN A 1 387 ? -40.317 23.151 64.383 1.00 94.44 387 GLN A O 1
ATOM 2798 N N . ALA A 1 388 ? -39.249 24.766 65.544 1.00 95.31 388 ALA A N 1
ATOM 2799 C CA . ALA A 1 388 ? -40.435 25.575 65.770 1.00 95.31 388 ALA A CA 1
ATOM 2800 C C . ALA A 1 388 ? -40.940 26.125 64.422 1.00 95.31 388 ALA A C 1
ATOM 2802 O O . ALA A 1 388 ? -40.138 26.404 63.532 1.00 95.31 388 ALA A O 1
ATOM 2803 N N . ASP A 1 389 ? -42.260 26.128 64.273 1.00 93.94 389 ASP A N 1
ATOM 2804 C CA . ASP A 1 389 ? -43.022 26.466 63.064 1.00 93.94 389 ASP A CA 1
ATOM 2805 C C . ASP A 1 389 ? -44.431 26.824 63.562 1.00 93.94 389 ASP A C 1
ATOM 2807 O O . ASP A 1 389 ? -45.296 25.952 63.758 1.00 93.94 389 ASP A O 1
ATOM 2811 N N . SER A 1 390 ? -44.577 28.076 63.990 1.00 93.12 390 SER A N 1
ATOM 2812 C CA . SER A 1 390 ? -45.710 28.569 64.773 1.00 93.12 390 SER A CA 1
ATOM 2813 C C . SER A 1 390 ? -46.988 28.687 63.935 1.00 93.12 390 SER A C 1
ATOM 2815 O O . SER A 1 390 ? -48.087 28.423 64.450 1.00 93.12 390 SER A O 1
ATOM 2817 N N . ASP A 1 391 ? -46.870 28.941 62.634 1.00 91.44 391 ASP A N 1
ATOM 2818 C CA . ASP A 1 391 ? -47.995 29.017 61.703 1.00 91.44 391 ASP A CA 1
ATOM 2819 C C . ASP A 1 391 ? -48.244 27.713 60.900 1.00 91.44 391 ASP A C 1
ATOM 2821 O O . ASP A 1 391 ? -49.364 27.463 60.415 1.00 91.44 391 ASP A O 1
ATOM 2825 N N . GLY A 1 392 ? -47.258 26.814 60.846 1.00 92.31 392 GLY A N 1
ATOM 2826 C CA . GLY A 1 392 ? -47.324 25.520 60.178 1.00 92.31 392 GLY A CA 1
ATOM 2827 C C . GLY A 1 392 ? -47.135 25.578 58.660 1.00 92.31 392 GLY A C 1
ATOM 2828 O O . GLY A 1 392 ? -47.656 24.679 57.971 1.00 92.31 392 GLY A O 1
ATOM 2829 N N . ASP A 1 393 ? -46.499 26.616 58.114 1.00 91.88 393 ASP A N 1
ATOM 2830 C CA . ASP A 1 393 ? -46.274 26.770 56.674 1.00 91.88 393 ASP A CA 1
ATOM 2831 C C . ASP A 1 393 ? -45.062 25.981 56.142 1.00 91.88 393 ASP A C 1
ATOM 2833 O O . ASP A 1 393 ? -44.994 25.676 54.938 1.00 91.88 393 ASP A O 1
ATOM 2837 N N . GLY A 1 394 ? -44.202 25.518 57.055 1.00 91.38 394 GLY A N 1
ATOM 2838 C CA . GLY A 1 394 ? -43.031 24.693 56.786 1.00 91.38 394 GLY A CA 1
ATOM 2839 C C . GLY A 1 394 ? -41.713 25.459 56.663 1.00 91.38 394 GLY A C 1
ATOM 2840 O O . GLY A 1 394 ? -40.696 24.801 56.430 1.00 91.38 394 GLY A O 1
ATOM 2841 N N . GLN A 1 395 ? -41.711 26.784 56.803 1.00 93.69 395 GLN A N 1
ATOM 2842 C CA . GLN A 1 395 ? -40.541 27.577 57.173 1.00 93.69 395 GLN A CA 1
ATOM 2843 C C . GLN A 1 395 ? -40.475 27.646 58.708 1.00 93.69 395 GLN A C 1
ATOM 2845 O O . GLN A 1 395 ? -41.499 27.630 59.376 1.00 93.69 395 GLN A O 1
ATOM 2850 N N . GLY A 1 396 ? -39.282 27.581 59.298 1.00 95.06 396 GLY A N 1
ATOM 2851 C CA . GLY A 1 396 ? -39.165 27.621 60.757 1.00 95.06 396 GLY A CA 1
ATOM 2852 C C . GLY A 1 396 ? -39.102 29.038 61.319 1.00 95.06 396 GLY A C 1
ATOM 2853 O O . GLY A 1 396 ? -38.507 29.920 60.698 1.00 95.06 396 GLY A O 1
ATOM 2854 N N . ASP A 1 397 ? -39.565 29.204 62.560 1.00 94.94 397 ASP A N 1
ATOM 2855 C CA . ASP A 1 397 ? -39.548 30.475 63.308 1.00 94.94 397 ASP A CA 1
ATOM 2856 C C . ASP A 1 397 ? -38.142 31.126 63.320 1.00 94.94 397 ASP A C 1
ATOM 2858 O O . ASP A 1 397 ? -37.938 32.333 63.266 1.00 94.94 397 ASP A O 1
ATOM 2862 N N . ALA A 1 398 ? -37.081 30.312 63.348 1.00 93.31 398 ALA A N 1
ATOM 2863 C CA . ALA A 1 398 ? -35.709 30.824 63.385 1.00 93.31 398 ALA A CA 1
ATOM 2864 C C . ALA A 1 398 ? -35.271 31.553 62.099 1.00 93.31 398 ALA A C 1
ATOM 2866 O O . ALA A 1 398 ? -34.287 32.301 62.118 1.00 93.31 398 ALA A O 1
ATOM 2867 N N . CYS A 1 399 ? -35.951 31.311 60.980 1.00 93.19 399 CYS A N 1
ATOM 2868 C CA . CYS A 1 399 ? -35.631 31.870 59.674 1.00 93.19 399 CYS A CA 1
ATOM 2869 C C . CYS A 1 399 ? -36.804 32.591 59.008 1.00 93.19 399 CYS A C 1
ATOM 2871 O O . CYS A 1 399 ? -36.670 33.006 57.850 1.00 93.19 399 CYS A O 1
ATOM 2873 N N . GLU A 1 400 ? -37.908 32.770 59.723 1.00 93.56 400 GLU A N 1
ATOM 2874 C CA . GLU A 1 400 ? -39.041 33.593 59.327 1.00 93.56 400 GLU A CA 1
ATOM 2875 C C . GLU A 1 400 ? -38.907 35.025 59.897 1.00 93.56 400 GLU A C 1
ATOM 2877 O O . GLU A 1 400 ? -37.979 35.330 60.648 1.00 93.56 400 GLU A O 1
ATOM 2882 N N . GLU A 1 401 ? -39.714 35.966 59.392 1.00 94.06 401 GLU A N 1
ATOM 2883 C CA . GLU A 1 401 ? -39.761 37.361 59.883 1.00 94.06 401 GLU A CA 1
ATOM 2884 C C . GLU A 1 401 ? -41.109 37.695 60.572 1.00 94.06 401 GLU A C 1
ATOM 2886 O O . GLU A 1 401 ? -41.305 38.843 60.989 1.00 94.06 401 GLU A O 1
ATOM 2891 N N . ASP A 1 402 ? -42.049 36.746 60.567 1.00 94.75 402 ASP A N 1
ATOM 2892 C CA . ASP A 1 402 ? -43.461 36.832 60.977 1.00 94.75 402 ASP A CA 1
ATOM 2893 C C . ASP A 1 402 ? -43.937 35.400 61.304 1.00 94.75 402 ASP A C 1
ATOM 2895 O O . ASP A 1 402 ? -44.608 34.762 60.492 1.00 94.75 402 ASP A O 1
ATOM 2899 N N . ASP A 1 403 ? -43.493 34.874 62.448 1.00 95.00 403 ASP A N 1
ATOM 2900 C CA . ASP A 1 403 ? -43.577 33.449 62.832 1.00 95.00 403 ASP A CA 1
ATOM 2901 C C . ASP A 1 403 ? -45.021 32.901 62.891 1.00 95.00 403 ASP A C 1
ATOM 2903 O O . ASP A 1 403 ? -45.252 31.693 62.802 1.00 95.00 403 ASP A O 1
ATOM 2907 N N . ASP A 1 404 ? -46.023 33.763 63.086 1.00 93.38 404 ASP A N 1
ATOM 2908 C CA . ASP A 1 404 ? -47.431 33.367 63.185 1.00 93.38 404 ASP A CA 1
ATOM 2909 C C . ASP A 1 404 ? -48.296 33.797 61.981 1.00 93.38 404 ASP A C 1
ATOM 2911 O O . ASP A 1 404 ? -49.482 33.437 61.877 1.00 93.38 404 ASP A O 1
ATOM 2915 N N . ASN A 1 405 ? -47.679 34.500 61.027 1.00 93.56 405 ASN A N 1
ATOM 2916 C CA . ASN A 1 405 ? -48.258 34.965 59.774 1.00 93.56 405 ASN A CA 1
ATOM 2917 C C . ASN A 1 405 ? -49.569 35.765 59.945 1.00 93.56 405 ASN A C 1
ATOM 2919 O O . ASN A 1 405 ? -50.495 35.701 59.111 1.00 93.56 405 ASN A O 1
ATOM 2923 N N . ASP A 1 406 ? -49.669 36.564 61.010 1.00 94.00 406 ASP A N 1
ATOM 2924 C CA . ASP A 1 406 ? -50.792 37.472 61.250 1.00 94.00 406 ASP A CA 1
ATOM 2925 C C . ASP A 1 406 ? -50.666 38.823 60.510 1.00 94.00 406 ASP A C 1
ATOM 2927 O O . ASP A 1 406 ? -51.657 39.556 60.337 1.00 94.00 406 ASP A O 1
ATOM 2931 N N . GLY A 1 407 ? -49.474 39.106 59.972 1.00 93.62 407 GLY A N 1
ATOM 2932 C CA . GLY A 1 407 ? -49.129 40.319 59.239 1.00 93.62 407 GLY A CA 1
ATOM 2933 C C . GLY A 1 407 ? -48.407 41.389 60.063 1.00 93.62 407 GLY A C 1
ATOM 2934 O O . GLY A 1 407 ? -48.221 42.508 59.546 1.00 93.62 407 GLY A O 1
ATOM 2935 N N . VAL A 1 408 ? -48.022 41.088 61.301 1.00 94.31 408 VAL A N 1
ATOM 2936 C CA . VAL A 1 408 ? -47.179 41.900 62.178 1.00 94.31 408 VAL A CA 1
ATOM 2937 C C . VAL A 1 408 ? -45.821 41.202 62.335 1.00 94.31 408 VAL A C 1
ATOM 2939 O O . VAL A 1 408 ? -45.734 40.182 62.987 1.00 94.31 408 VAL A O 1
ATOM 2942 N N . PRO A 1 409 ? -44.723 41.765 61.792 1.00 95.38 409 PRO A N 1
ATOM 2943 C CA . PRO A 1 409 ? -43.405 41.137 61.905 1.00 95.38 409 PRO A CA 1
ATOM 2944 C C . PRO A 1 409 ? -42.950 40.995 63.360 1.00 95.38 409 PRO A C 1
ATOM 2946 O O . PRO A 1 409 ? -43.166 41.934 64.133 1.00 95.38 409 PRO A O 1
ATOM 2949 N N . ASP A 1 410 ? -42.187 39.950 63.689 1.00 92.81 410 ASP A N 1
ATOM 2950 C CA . ASP A 1 410 ? -41.811 39.575 65.067 1.00 92.81 410 ASP A CA 1
ATOM 2951 C C . ASP A 1 410 ? -41.236 40.734 65.893 1.00 92.81 410 ASP A C 1
ATOM 2953 O O . ASP A 1 410 ? -41.502 40.901 67.081 1.00 92.81 410 ASP A O 1
ATOM 2957 N N . GLU A 1 411 ? -40.430 41.597 65.262 1.00 94.12 411 GLU A N 1
ATOM 2958 C CA . GLU A 1 411 ? -39.822 42.762 65.918 1.00 94.12 411 GLU A CA 1
ATOM 2959 C C . GLU A 1 411 ? -40.850 43.817 66.390 1.00 94.12 411 GLU A C 1
ATOM 2961 O O . GLU A 1 411 ? -40.491 44.749 67.121 1.00 94.12 411 GLU A O 1
ATOM 2966 N N . GLN A 1 412 ? -42.082 43.757 65.891 1.00 94.75 412 GLN A N 1
ATOM 2967 C CA . GLN A 1 412 ? -43.203 44.637 66.226 1.00 94.75 412 GLN A CA 1
ATOM 2968 C C . GLN A 1 412 ? -44.375 43.901 66.873 1.00 94.75 412 GLN A C 1
ATOM 2970 O O . GLN A 1 412 ? -45.338 44.578 67.233 1.00 94.75 412 GLN A O 1
ATOM 2975 N N . ASP A 1 413 ? -44.279 42.584 67.006 1.00 94.19 413 ASP A N 1
ATOM 2976 C CA . ASP A 1 413 ? -45.356 41.732 67.464 1.00 94.19 413 ASP A CA 1
ATOM 2977 C C . ASP A 1 413 ? -45.287 41.530 68.984 1.00 94.19 413 ASP A C 1
ATOM 2979 O O . ASP A 1 413 ? -44.293 41.041 69.529 1.00 94.19 413 ASP A O 1
ATOM 2983 N N . ASN A 1 414 ? -46.345 41.929 69.689 1.00 92.12 414 ASN A N 1
ATOM 2984 C CA . ASN A 1 414 ? -46.504 41.668 71.118 1.00 92.12 414 ASN A CA 1
ATOM 2985 C C . ASN A 1 414 ? -46.909 40.212 71.414 1.00 92.12 414 ASN A C 1
ATOM 2987 O O . ASN A 1 414 ? -47.139 39.864 72.574 1.00 92.12 414 ASN A O 1
ATOM 2991 N N . CYS A 1 415 ? -46.987 39.368 70.386 1.00 92.38 415 CYS A N 1
ATOM 2992 C CA . CYS A 1 415 ? -47.512 38.022 70.429 1.00 92.38 415 CYS A CA 1
ATOM 2993 C C . CYS A 1 415 ? -46.914 37.061 69.392 1.00 92.38 415 CYS A C 1
ATOM 2995 O O . CYS A 1 415 ? -47.597 36.150 68.958 1.00 92.38 415 CYS A O 1
ATOM 2997 N N . THR A 1 416 ? -45.603 37.152 69.162 1.00 92.62 416 THR A N 1
ATOM 2998 C CA . THR A 1 416 ? -44.801 36.501 68.098 1.00 92.62 416 THR A CA 1
ATOM 2999 C C . THR A 1 416 ? -45.164 35.075 67.642 1.00 92.62 416 THR A C 1
ATOM 3001 O O . THR A 1 416 ? -44.789 34.689 66.560 1.00 92.62 416 THR A O 1
ATOM 3004 N N . SER A 1 417 ? -45.836 34.239 68.436 1.00 90.88 417 SER A N 1
ATOM 3005 C CA . SER A 1 417 ? -46.184 32.852 68.046 1.00 90.88 417 SER A CA 1
ATOM 3006 C C . SER A 1 417 ? -47.695 32.569 68.054 1.00 90.88 417 SER A C 1
ATOM 3008 O O . SER A 1 417 ? -48.117 31.406 68.016 1.00 90.88 417 SER A O 1
ATOM 3010 N N . VAL A 1 418 ? -48.534 33.599 68.205 1.00 91.50 418 VAL A N 1
ATOM 3011 C CA . VAL A 1 418 ? -49.988 33.485 68.371 1.00 91.50 418 VAL A CA 1
ATOM 3012 C C . VAL A 1 418 ? -50.698 34.619 67.619 1.00 91.50 418 VAL A C 1
ATOM 3014 O O . VAL A 1 418 ? -50.786 35.724 68.152 1.00 91.50 418 VAL A O 1
ATOM 3017 N N . PRO A 1 419 ? -51.380 34.315 66.496 1.00 93.19 419 PRO A N 1
A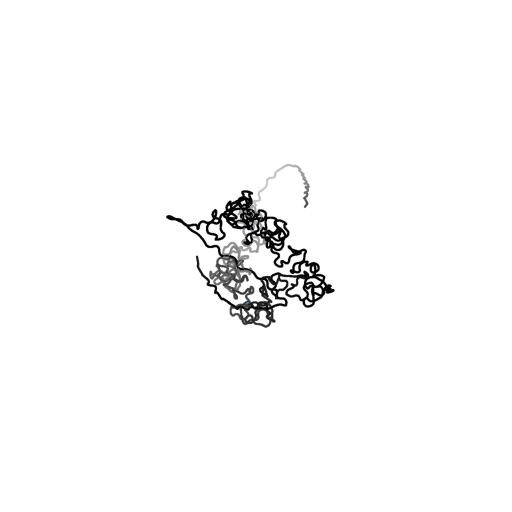TOM 3018 C CA . PRO A 1 419 ? -51.887 35.351 65.600 1.00 93.19 419 PRO A CA 1
ATOM 3019 C C . PRO A 1 419 ? -52.826 36.357 66.273 1.00 93.19 419 PRO A C 1
ATOM 3021 O O . PRO A 1 419 ? -53.930 35.990 66.709 1.00 93.19 419 PRO A O 1
ATOM 3024 N N . ASN A 1 420 ? -52.449 37.633 66.278 1.00 91.31 420 ASN A N 1
ATOM 3025 C CA . ASN A 1 420 ? -53.204 38.755 66.833 1.00 91.31 420 ASN A CA 1
ATOM 3026 C C . ASN A 1 420 ? -52.948 40.080 66.076 1.00 91.31 420 ASN A C 1
ATOM 3028 O O . ASN A 1 420 ? -52.565 41.099 66.643 1.00 91.31 420 ASN A O 1
ATOM 3032 N N . ALA A 1 421 ? -53.281 40.112 64.784 1.00 93.88 421 ALA A N 1
ATOM 3033 C CA . ALA A 1 421 ? -52.989 41.238 63.883 1.00 93.88 421 ALA A CA 1
ATOM 3034 C C . ALA A 1 421 ? -53.479 42.639 64.332 1.00 93.88 421 ALA A C 1
ATOM 3036 O O . ALA A 1 421 ? -53.136 43.659 63.721 1.00 93.88 421 ALA A O 1
ATOM 3037 N N . ASP A 1 422 ? -54.366 42.721 65.328 1.00 92.12 422 ASP A N 1
ATOM 3038 C CA . ASP A 1 422 ? -54.818 43.972 65.938 1.00 92.12 422 ASP A CA 1
ATOM 3039 C C . ASP A 1 422 ? -53.908 44.494 67.060 1.00 92.12 422 ASP A C 1
ATOM 3041 O O . ASP A 1 422 ? -54.037 45.671 67.413 1.00 92.12 422 ASP A O 1
ATOM 3045 N N . GLN A 1 423 ? -52.971 43.671 67.541 1.00 92.50 423 GLN A N 1
ATOM 3046 C CA . GLN A 1 423 ? -51.966 43.976 68.559 1.00 92.50 423 GLN A CA 1
ATOM 3047 C C . GLN A 1 423 ? -52.613 44.562 69.814 1.00 92.50 423 GLN A C 1
ATOM 3049 O O . GLN A 1 423 ? -52.154 45.565 70.367 1.00 92.50 423 GLN A O 1
ATOM 3054 N N . ALA A 1 424 ? -53.749 43.975 70.204 1.00 90.31 424 ALA A N 1
ATOM 3055 C CA . ALA A 1 424 ? -54.422 44.322 71.442 1.00 90.31 424 ALA A CA 1
ATOM 3056 C C . ALA A 1 424 ? -53.489 44.013 72.625 1.00 90.31 424 ALA A C 1
ATOM 3058 O O . ALA A 1 424 ? -52.929 42.921 72.708 1.00 90.31 424 ALA A O 1
ATOM 3059 N N . ASP A 1 425 ? -53.270 45.033 73.445 1.00 85.56 425 ASP A N 1
ATOM 3060 C CA . ASP A 1 425 ? -52.503 45.040 74.694 1.00 85.56 425 ASP A CA 1
ATOM 3061 C C . ASP A 1 425 ? -53.194 46.098 75.548 1.00 85.56 425 ASP A C 1
ATOM 3063 O O . ASP A 1 425 ? -52.976 47.314 75.417 1.00 85.56 425 ASP A O 1
ATOM 3067 N N . ASN A 1 426 ? -54.201 45.638 76.270 1.00 83.06 426 ASN A N 1
ATOM 3068 C CA . ASN A 1 426 ? -55.131 46.515 76.956 1.00 83.06 426 ASN A CA 1
ATOM 3069 C C . ASN A 1 426 ? -54.594 47.035 78.292 1.00 83.06 426 ASN A C 1
ATOM 3071 O O . ASN A 1 426 ? -55.012 48.105 78.763 1.00 83.06 426 ASN A O 1
ATOM 3075 N N . ASP A 1 427 ? -53.669 46.292 78.874 1.00 77.94 427 ASP A N 1
ATOM 3076 C CA . ASP A 1 427 ? -53.091 46.517 80.184 1.00 77.94 427 ASP A CA 1
ATOM 3077 C C . ASP A 1 427 ? -51.749 47.306 80.090 1.00 77.94 427 ASP A C 1
ATOM 3079 O O . ASP A 1 427 ? -51.328 47.944 81.069 1.00 77.94 427 ASP A O 1
ATOM 3083 N N . GLU A 1 428 ? -51.204 47.424 78.871 1.00 82.94 428 GLU A N 1
ATOM 3084 C CA . GLU A 1 428 ? -49.976 48.114 78.459 1.00 82.94 428 GLU A CA 1
ATOM 3085 C C . GLU A 1 428 ? -48.688 47.500 79.056 1.00 82.94 428 GLU A C 1
ATOM 3087 O O . GLU A 1 428 ? -47.765 48.251 79.426 1.00 82.94 428 GLU A O 1
ATOM 3092 N N . ASP A 1 429 ? -48.604 46.171 79.186 1.00 83.12 429 ASP A N 1
ATOM 3093 C CA . ASP A 1 429 ? -47.426 45.465 79.717 1.00 83.12 429 ASP A CA 1
ATOM 3094 C C . ASP A 1 429 ? -46.391 44.998 78.665 1.00 83.12 429 ASP A C 1
ATOM 3096 O O . ASP A 1 429 ? -45.316 44.506 79.037 1.00 83.12 429 ASP A O 1
ATOM 3100 N N . ASP A 1 430 ? -46.643 45.310 77.388 1.00 85.31 430 ASP A N 1
ATOM 3101 C CA . ASP A 1 430 ? -45.885 44.923 76.190 1.00 85.31 430 ASP A CA 1
ATOM 3102 C C . ASP A 1 430 ? -46.097 43.448 75.735 1.00 85.31 430 ASP A C 1
ATOM 3104 O O . ASP A 1 430 ? -45.465 43.038 74.753 1.00 85.31 430 ASP A O 1
ATOM 3108 N N . GLN A 1 431 ? -46.970 42.658 76.379 1.00 87.50 431 GLN A N 1
ATOM 3109 C CA . GLN A 1 431 ? -47.465 41.354 75.907 1.00 87.50 431 GLN A CA 1
ATOM 3110 C C . GLN A 1 431 ? -48.902 41.504 75.377 1.00 87.50 431 GLN A C 1
ATOM 3112 O O . GLN A 1 431 ? -49.732 42.178 75.967 1.00 87.50 431 GLN A O 1
ATOM 3117 N N . GLY A 1 432 ? -49.218 40.901 74.229 1.00 89.69 432 GLY A N 1
ATOM 3118 C CA . GLY A 1 432 ? -50.571 40.975 73.676 1.00 89.69 432 GLY A CA 1
ATOM 3119 C C . GLY A 1 432 ? -51.570 40.069 74.390 1.00 89.69 432 GLY A C 1
ATOM 3120 O O . GLY A 1 432 ? -51.237 38.933 74.737 1.00 89.69 432 GLY A O 1
ATOM 3121 N N . ASP A 1 433 ? -52.827 40.515 74.473 1.00 83.88 433 ASP A N 1
ATOM 3122 C CA . ASP A 1 433 ? -53.941 39.799 75.121 1.00 83.88 433 ASP A CA 1
ATOM 3123 C C . ASP A 1 433 ? -54.100 38.348 74.593 1.00 83.88 433 ASP A C 1
ATOM 3125 O O . ASP A 1 433 ? -54.577 37.443 75.277 1.00 83.88 433 ASP A O 1
ATOM 3129 N N . ALA A 1 434 ? -53.703 38.086 73.340 1.00 85.44 434 ALA A N 1
ATOM 3130 C CA . ALA A 1 434 ? -53.795 36.760 72.725 1.00 85.44 434 ALA A CA 1
ATOM 3131 C C . ALA A 1 434 ? -52.809 35.727 73.313 1.00 85.44 434 ALA A C 1
ATOM 3133 O O . ALA A 1 434 ? -53.093 34.523 73.286 1.00 85.44 434 ALA A O 1
ATOM 3134 N N . CYS A 1 435 ? -51.680 36.188 73.854 1.00 84.06 435 CYS A N 1
ATOM 3135 C CA . CYS A 1 435 ? -50.621 35.377 74.463 1.00 84.06 435 CYS A CA 1
ATOM 3136 C C . CYS A 1 435 ? -50.527 35.547 75.967 1.00 84.06 435 CYS A C 1
ATOM 3138 O O . CYS A 1 435 ? -49.776 34.802 76.609 1.00 84.06 435 CYS A O 1
ATOM 3140 N N . ASP A 1 436 ? -51.217 36.543 76.513 1.00 80.88 436 ASP A N 1
ATOM 3141 C CA . ASP A 1 436 ? -51.136 36.875 77.917 1.00 80.88 436 ASP A CA 1
ATOM 3142 C C . ASP A 1 436 ? -51.967 35.896 78.750 1.00 80.88 436 ASP A C 1
ATOM 3144 O O . ASP A 1 436 ? -53.126 36.081 79.097 1.00 80.88 436 ASP A O 1
ATOM 3148 N N . VAL A 1 437 ? -51.364 34.740 79.003 1.00 67.81 437 VAL A N 1
ATOM 3149 C CA . VAL A 1 437 ? -51.952 33.678 79.825 1.00 67.81 437 VAL A CA 1
ATOM 3150 C C . VAL A 1 437 ? -51.618 33.833 81.311 1.00 67.81 437 VAL A C 1
ATOM 3152 O O . VAL A 1 437 ? -52.037 32.986 82.115 1.00 67.81 437 VAL A O 1
ATOM 3155 N N . ASP A 1 438 ? -50.808 34.836 81.663 1.00 64.62 438 ASP A N 1
ATOM 3156 C CA . ASP A 1 438 ? -50.262 35.048 83.003 1.00 64.62 438 ASP A CA 1
ATOM 3157 C C . ASP A 1 438 ? -50.846 36.298 83.696 1.00 64.62 438 ASP A C 1
ATOM 3159 O O . ASP A 1 438 ? -50.845 36.312 84.942 1.00 64.62 438 ASP A O 1
ATOM 3163 N N . ASP A 1 439 ? -51.400 37.272 82.961 1.00 69.00 439 ASP A N 1
ATOM 3164 C CA . ASP A 1 439 ? -52.380 38.227 83.488 1.00 69.00 439 ASP A CA 1
ATOM 3165 C C . ASP A 1 439 ? -53.783 37.596 83.542 1.00 69.00 439 ASP A C 1
ATOM 3167 O O . ASP A 1 439 ? -54.107 36.618 82.871 1.00 69.00 439 ASP A O 1
ATOM 3171 N N . ALA A 1 440 ? -54.579 38.028 84.508 1.00 73.00 440 ALA A N 1
ATOM 3172 C CA . ALA A 1 440 ? -55.932 37.544 84.717 1.00 73.00 440 ALA A CA 1
ATOM 3173 C C . ALA A 1 440 ? -56.925 38.706 84.805 1.00 73.00 440 ALA A C 1
ATOM 3175 O O . ALA A 1 440 ? -57.973 38.485 85.407 1.00 73.00 440 ALA A O 1
ATOM 3176 N N . ASP A 1 441 ? -56.546 39.910 84.366 1.00 75.19 441 ASP A N 1
ATOM 3177 C CA . ASP A 1 441 ? -57.252 41.202 84.445 1.00 75.19 441 ASP A CA 1
ATOM 3178 C C . ASP A 1 441 ? -56.773 42.091 83.269 1.00 75.19 441 ASP A C 1
ATOM 3180 O O . ASP A 1 441 ? -56.107 43.106 83.487 1.00 75.19 441 ASP A O 1
ATOM 3184 N N . ASP A 1 442 ? -57.088 41.676 82.033 1.00 80.00 442 ASP A N 1
ATOM 3185 C CA . ASP A 1 442 ? -56.557 42.195 80.754 1.00 80.00 442 ASP A CA 1
ATOM 3186 C C . ASP A 1 442 ? -56.757 43.716 80.568 1.00 80.00 442 ASP A C 1
ATOM 3188 O O . ASP A 1 442 ? -56.059 44.355 79.790 1.00 80.00 442 ASP A O 1
ATOM 3192 N N . ASP A 1 443 ? -57.716 44.353 81.251 1.00 77.81 443 ASP A N 1
ATOM 3193 C CA . ASP A 1 443 ? -57.956 45.804 81.164 1.00 77.81 443 ASP A CA 1
ATOM 3194 C C . ASP A 1 443 ? -57.547 46.601 82.416 1.00 77.81 443 ASP A C 1
ATOM 3196 O O . ASP A 1 443 ? -57.744 47.829 82.495 1.00 77.81 443 ASP A O 1
ATOM 3200 N N . ASN A 1 444 ? -56.929 45.910 83.379 1.00 78.06 444 ASN A N 1
ATOM 3201 C CA . ASN A 1 444 ? -56.361 46.447 84.608 1.00 78.06 444 ASN A CA 1
ATOM 3202 C C . ASN A 1 444 ? -57.353 47.300 85.436 1.00 78.06 444 ASN A C 1
ATOM 3204 O O . ASN A 1 444 ? -56.967 48.243 86.158 1.00 78.06 444 ASN A O 1
ATOM 3208 N N . ASP A 1 445 ? -58.653 47.003 85.365 1.00 82.12 445 ASP A N 1
ATOM 3209 C CA . ASP A 1 445 ? -59.686 47.724 86.108 1.00 82.12 445 ASP A CA 1
ATOM 3210 C C . ASP A 1 445 ? -59.864 47.225 87.555 1.00 82.12 445 ASP A C 1
ATOM 3212 O O . ASP A 1 445 ? -60.438 47.931 88.412 1.00 82.12 445 ASP A O 1
ATOM 3216 N N . GLY A 1 446 ? -59.281 46.060 87.858 1.00 82.88 446 GLY A N 1
ATOM 3217 C CA . GLY A 1 446 ? -59.332 45.391 89.150 1.00 82.88 446 GLY A CA 1
ATOM 3218 C C . GLY A 1 446 ? -60.358 44.259 89.245 1.00 82.88 446 GLY A C 1
ATOM 3219 O O . GLY A 1 446 ? -60.648 43.830 90.380 1.00 82.88 446 GLY A O 1
ATOM 3220 N N . VAL A 1 447 ? -60.925 43.806 88.126 1.00 82.38 447 VAL A N 1
ATOM 3221 C CA . VAL A 1 447 ? -61.843 42.670 88.011 1.00 82.38 447 VAL A CA 1
ATOM 3222 C C . VAL A 1 447 ? -61.214 41.608 87.100 1.00 82.38 447 VAL A C 1
ATOM 3224 O O . VAL A 1 447 ? -60.976 41.863 85.937 1.00 82.38 447 VAL A O 1
ATOM 3227 N N . PRO A 1 448 ? -60.971 40.382 87.599 1.00 85.50 448 PRO A N 1
ATOM 3228 C CA . PRO A 1 448 ? -60.336 39.367 86.767 1.00 85.50 448 PRO A CA 1
ATOM 3229 C C . PRO A 1 448 ? -61.191 38.925 85.567 1.00 85.50 448 PRO A C 1
ATOM 3231 O O . PRO A 1 448 ? -62.387 38.720 85.774 1.00 85.50 448 PRO A O 1
ATOM 3234 N N . ASP A 1 449 ? -60.612 38.609 84.403 1.00 79.56 449 ASP A N 1
ATOM 3235 C CA . ASP A 1 449 ? -61.319 38.328 83.127 1.00 79.56 449 ASP A CA 1
ATOM 3236 C C . ASP A 1 449 ? -62.418 37.273 83.254 1.00 79.56 449 ASP A C 1
ATOM 3238 O O . ASP A 1 449 ? -63.489 37.346 82.654 1.00 79.56 449 ASP A O 1
ATOM 3242 N N . GLY A 1 450 ? -62.174 36.247 84.075 1.00 82.19 450 GLY A N 1
ATOM 3243 C CA . GLY A 1 450 ? -63.147 35.181 84.321 1.00 82.19 450 GLY A CA 1
ATOM 3244 C C . GLY A 1 450 ? -64.404 35.636 85.080 1.00 82.19 450 GLY A C 1
ATOM 3245 O O . GLY A 1 450 ? -65.420 34.932 85.051 1.00 82.19 450 GLY A O 1
ATOM 3246 N N . ASP A 1 451 ? -64.323 36.766 85.779 1.00 86.38 451 ASP A N 1
ATOM 3247 C CA . ASP A 1 451 ? -65.388 37.435 86.527 1.00 86.38 451 ASP A CA 1
ATOM 3248 C C . ASP A 1 451 ? -65.807 38.781 85.883 1.00 86.38 451 ASP A C 1
ATOM 3250 O O . ASP A 1 451 ? -66.768 39.386 86.374 1.00 86.38 451 ASP A O 1
ATOM 3254 N N . ASP A 1 452 ? -65.143 39.208 84.802 1.00 85.81 452 ASP A N 1
ATOM 3255 C CA . ASP A 1 452 ? -65.371 40.469 84.095 1.00 85.81 452 ASP A CA 1
ATOM 3256 C C . ASP A 1 452 ? -66.397 40.323 82.952 1.00 85.81 452 ASP A C 1
ATOM 3258 O O . ASP A 1 452 ? -66.310 39.432 82.102 1.00 85.81 452 ASP A O 1
ATOM 3262 N N . ASN A 1 453 ? -67.421 41.180 82.926 1.00 88.38 453 ASN A N 1
ATOM 3263 C CA . ASN A 1 453 ? -68.410 41.234 81.846 1.00 88.38 453 ASN A CA 1
ATOM 3264 C C . ASN A 1 453 ? -68.008 42.134 80.660 1.00 88.38 453 ASN A C 1
ATOM 3266 O O . ASN A 1 453 ? -68.749 42.194 79.673 1.00 88.38 453 ASN A O 1
ATOM 3270 N N . CYS A 1 454 ? -66.856 42.789 80.747 1.00 87.69 454 CYS A N 1
ATOM 3271 C CA . CYS A 1 454 ? -66.102 43.442 79.690 1.00 87.69 454 CYS A CA 1
ATOM 3272 C C . CYS A 1 454 ? -64.589 43.216 79.893 1.00 87.69 454 CYS A C 1
ATOM 3274 O O . CYS A 1 454 ? -63.890 44.192 80.111 1.00 87.69 454 CYS A O 1
ATOM 3276 N N . PRO A 1 455 ? -64.060 41.987 79.721 1.00 85.31 455 PRO A N 1
ATOM 3277 C CA . PRO A 1 455 ? -62.651 41.675 80.018 1.00 85.31 455 PRO A CA 1
ATOM 3278 C C . PRO A 1 455 ? -61.617 42.588 79.342 1.00 85.31 455 PRO A C 1
ATOM 3280 O O . PRO A 1 455 ? -60.510 42.740 79.816 1.00 85.31 455 PRO A O 1
ATOM 3283 N N . LEU A 1 456 ? -61.996 43.207 78.221 1.00 81.62 456 LEU A N 1
ATOM 3284 C CA . LEU A 1 456 ? -61.141 44.082 77.426 1.00 81.62 456 LEU A CA 1
ATOM 3285 C C . LEU A 1 456 ? -61.562 45.565 77.503 1.00 81.62 456 LEU A C 1
ATOM 3287 O O . LEU A 1 456 ? -61.287 46.335 76.577 1.00 81.62 456 LEU A O 1
ATOM 3291 N N . ALA A 1 457 ? -62.341 45.995 78.497 1.00 84.31 457 ALA A N 1
ATOM 3292 C CA . ALA A 1 457 ? -62.777 47.387 78.580 1.00 84.31 457 ALA A CA 1
ATOM 3293 C C . ALA A 1 457 ? -63.123 47.828 80.005 1.00 84.31 457 ALA A C 1
ATOM 3295 O O . ALA A 1 457 ? -64.279 47.732 80.423 1.00 84.31 457 ALA A O 1
ATOM 3296 N N . ALA A 1 458 ? -62.157 48.513 80.630 1.00 84.62 458 ALA A N 1
ATOM 3297 C CA . ALA A 1 458 ? -62.190 48.866 82.042 1.00 84.62 458 ALA A CA 1
ATOM 3298 C C . ALA A 1 458 ? -63.543 49.414 82.524 1.00 84.62 458 ALA A C 1
ATOM 3300 O O . ALA A 1 458 ? -63.950 50.555 82.239 1.00 84.62 458 ALA A O 1
ATOM 3301 N N . ASN A 1 459 ? -64.221 48.612 83.328 1.00 86.88 459 ASN A N 1
ATOM 3302 C CA . ASN A 1 459 ? -65.534 48.822 83.903 1.00 86.88 459 ASN A CA 1
ATOM 3303 C C . ASN A 1 459 ? -65.661 48.195 85.306 1.00 86.88 459 ASN A C 1
ATOM 3305 O O . ASN A 1 459 ? -66.621 47.492 85.598 1.00 86.88 459 ASN A O 1
ATOM 3309 N N . ALA A 1 460 ? -64.786 48.578 86.238 1.00 88.25 460 ALA A N 1
ATOM 3310 C CA . ALA A 1 460 ? -64.722 48.031 87.603 1.00 88.25 460 ALA A CA 1
ATOM 3311 C C . ALA A 1 460 ? -66.040 48.027 88.423 1.00 88.25 460 ALA A C 1
ATOM 3313 O O . ALA A 1 460 ? -66.104 47.491 89.537 1.00 88.25 460 ALA A O 1
ATOM 3314 N N . ASP A 1 461 ? -67.098 48.701 87.957 1.00 88.31 461 ASP A N 1
ATOM 3315 C CA . ASP A 1 461 ? -68.439 48.648 88.541 1.00 88.31 461 ASP A CA 1
ATOM 3316 C C . ASP A 1 461 ? -69.339 47.525 87.993 1.00 88.31 461 ASP A C 1
ATOM 3318 O O . ASP A 1 461 ? -70.401 47.286 88.585 1.00 88.31 461 ASP A O 1
ATOM 3322 N N . GLN A 1 462 ? -68.903 46.826 86.941 1.00 90.81 462 GLN A N 1
ATOM 3323 C CA . GLN A 1 462 ? -69.525 45.662 86.308 1.00 90.81 462 GLN A CA 1
ATOM 3324 C C . GLN A 1 462 ? -71.005 45.920 85.989 1.00 90.81 462 GLN A C 1
ATOM 3326 O O . GLN A 1 462 ? -71.892 45.088 86.212 1.00 90.81 462 GLN A O 1
ATOM 3331 N N . GLY A 1 463 ? -71.300 47.152 85.558 1.00 89.31 463 GLY A N 1
ATOM 3332 C CA . GLY A 1 463 ? -72.646 47.577 85.195 1.00 89.31 463 GLY A CA 1
ATOM 3333 C C . GLY A 1 463 ? -73.151 46.798 83.984 1.00 89.31 463 GLY A C 1
ATOM 3334 O O . GLY A 1 463 ? -72.455 46.716 82.988 1.00 89.31 463 GLY A O 1
ATOM 3335 N N . ASP A 1 464 ? -74.356 46.240 84.074 1.00 87.38 464 ASP A N 1
ATOM 3336 C CA . ASP A 1 464 ? -75.053 45.549 82.981 1.00 87.38 464 ASP A CA 1
ATOM 3337 C C . ASP A 1 464 ? -76.534 45.953 83.058 1.00 87.38 464 ASP A C 1
ATOM 3339 O O . ASP A 1 464 ? -77.318 45.479 83.899 1.00 87.38 464 ASP A O 1
ATOM 3343 N N . GLY A 1 465 ? -76.885 46.970 82.275 1.00 87.12 465 GLY A N 1
ATOM 3344 C CA . GLY A 1 465 ? -78.169 47.648 82.337 1.00 87.12 465 GLY A CA 1
ATOM 3345 C C . GLY A 1 465 ? -79.330 46.826 81.784 1.00 87.12 465 GLY A C 1
ATOM 3346 O O . GLY A 1 465 ? -80.476 47.030 82.221 1.00 87.12 465 GLY A O 1
ATOM 3347 N N . ASP A 1 466 ? -79.069 45.913 80.849 1.00 84.69 466 ASP A N 1
ATOM 3348 C CA . ASP A 1 466 ? -80.089 45.093 80.194 1.00 84.69 466 ASP A CA 1
ATOM 3349 C C . ASP A 1 466 ? -80.051 43.599 80.582 1.00 84.69 466 ASP A C 1
ATOM 3351 O O . ASP A 1 466 ? -81.033 42.879 80.337 1.00 84.69 466 ASP A O 1
ATOM 3355 N N . ALA A 1 467 ? -79.050 43.222 81.380 1.00 85.56 467 ALA A N 1
ATOM 3356 C CA . ALA A 1 467 ? -78.839 41.933 82.025 1.00 85.56 467 ALA A CA 1
ATOM 3357 C C . ALA A 1 467 ? -78.569 40.781 81.047 1.00 85.56 467 ALA A C 1
ATOM 3359 O O . ALA A 1 467 ? -79.036 39.654 81.291 1.00 85.56 467 ALA A O 1
ATOM 3360 N N . ASP A 1 468 ? -77.892 41.052 79.934 1.00 86.06 468 ASP A N 1
ATOM 3361 C CA . ASP A 1 468 ? -77.545 40.045 78.932 1.00 86.06 468 ASP A CA 1
ATOM 3362 C C . ASP A 1 468 ? -76.194 39.347 79.185 1.00 86.06 468 ASP A C 1
ATOM 3364 O O . ASP A 1 468 ? -75.941 38.287 78.598 1.00 86.06 468 ASP A O 1
ATOM 3368 N N . GLY A 1 469 ? -75.419 39.840 80.157 1.00 85.38 469 GLY A N 1
ATOM 3369 C CA . GLY A 1 469 ? -74.118 39.307 80.548 1.00 85.38 469 GLY A CA 1
ATOM 3370 C C . GLY A 1 469 ? -72.924 40.026 79.923 1.00 85.38 469 GLY A C 1
ATOM 3371 O O . GLY A 1 469 ? -71.806 39.623 80.231 1.00 85.38 469 GLY A O 1
ATOM 3372 N N . VAL A 1 470 ? -73.143 41.055 79.099 1.00 87.19 470 VAL A N 1
ATOM 3373 C CA . VAL A 1 470 ? -72.120 41.982 78.592 1.00 87.19 470 VAL A CA 1
ATOM 3374 C C . VAL A 1 470 ? -72.239 43.305 79.354 1.00 87.19 470 VAL A C 1
ATOM 3376 O O . VAL A 1 470 ? -73.340 43.772 79.643 1.00 87.19 470 VAL A O 1
ATOM 3379 N N . GLY A 1 471 ? -71.120 43.906 79.752 1.00 89.44 471 GLY A N 1
ATOM 3380 C CA . GLY A 1 471 ? -71.151 45.153 80.512 1.00 89.44 471 GLY A CA 1
ATOM 3381 C C . GLY A 1 471 ? -71.523 46.378 79.671 1.00 89.44 471 GLY A C 1
ATOM 3382 O O . GLY A 1 471 ? -71.201 46.478 78.490 1.00 89.44 471 GLY A O 1
ATOM 3383 N N . ASP A 1 472 ? -72.129 47.383 80.312 1.00 87.56 472 ASP A N 1
ATOM 3384 C CA . ASP A 1 472 ? -72.527 48.665 79.707 1.00 87.56 472 ASP A CA 1
ATOM 3385 C C . ASP A 1 472 ? -71.349 49.392 79.013 1.00 87.56 472 ASP A C 1
ATOM 3387 O O . ASP A 1 472 ? -71.568 50.265 78.171 1.00 87.56 472 ASP A O 1
ATOM 3391 N N . ALA A 1 473 ? -70.104 49.091 79.403 1.00 84.88 473 ALA A N 1
ATOM 3392 C CA . ALA A 1 473 ? -68.890 49.691 78.850 1.00 84.88 473 ALA A CA 1
ATOM 3393 C C . ALA A 1 473 ? -68.496 49.124 77.475 1.00 84.88 473 ALA A C 1
ATOM 3395 O O . ALA A 1 473 ? -67.897 49.851 76.682 1.00 84.88 473 ALA A O 1
ATOM 3396 N N . CYS A 1 474 ? -68.876 47.876 77.186 1.00 86.50 474 CYS A N 1
ATOM 3397 C CA . CYS A 1 474 ? -68.568 47.158 75.949 1.00 86.50 474 CYS A CA 1
ATOM 3398 C C . CYS A 1 474 ? -69.829 46.699 75.179 1.00 86.50 474 CYS A C 1
ATOM 3400 O O . CYS A 1 474 ? -69.716 46.094 74.111 1.00 86.50 474 CYS A O 1
ATOM 3402 N N . ASP A 1 475 ? -71.034 47.029 75.664 1.00 83.88 475 ASP A N 1
ATOM 3403 C CA . ASP A 1 475 ? -72.303 46.758 74.981 1.00 83.88 475 ASP A CA 1
ATOM 3404 C C . ASP A 1 475 ? -72.698 47.878 73.992 1.00 83.88 475 ASP A C 1
ATOM 3406 O O . ASP A 1 475 ? -73.340 48.883 74.320 1.00 83.88 475 ASP A O 1
ATOM 3410 N N . ASP A 1 476 ? -72.371 47.666 72.716 1.00 73.12 476 ASP A N 1
ATOM 3411 C CA . ASP A 1 476 ? -72.750 48.545 71.599 1.00 73.12 476 ASP A CA 1
ATOM 3412 C C . ASP A 1 476 ? -74.232 48.377 71.154 1.00 73.12 476 ASP A C 1
ATOM 3414 O O . ASP A 1 476 ? -74.697 48.983 70.174 1.00 73.12 476 ASP A O 1
ATOM 3418 N N . SER A 1 477 ? -75.028 47.583 71.884 1.00 65.50 477 SER A N 1
ATOM 3419 C CA . SER A 1 477 ? -76.403 47.188 71.534 1.00 65.50 477 SER A CA 1
ATOM 3420 C C . SER A 1 477 ? -77.505 47.864 72.366 1.00 65.50 477 SER A C 1
ATOM 3422 O O . SER A 1 477 ? -78.679 47.545 72.186 1.00 65.50 477 SER A O 1
ATOM 3424 N N . GLY A 1 478 ? -77.213 48.872 73.193 1.00 52.78 478 GLY A N 1
ATOM 3425 C CA . GLY A 1 478 ? -78.170 49.489 74.136 1.00 52.78 478 GLY A CA 1
ATOM 3426 C C . GLY A 1 478 ? -79.040 50.675 73.651 1.00 52.78 478 GLY A C 1
ATOM 3427 O O . GLY A 1 478 ? -79.323 51.601 74.405 1.00 52.78 478 GLY A O 1
ATOM 3428 N N . GLY A 1 479 ? -79.466 50.710 72.384 1.00 46.59 479 GLY A N 1
ATOM 3429 C CA . GLY A 1 479 ? -80.602 51.483 71.827 1.00 46.59 479 GLY A CA 1
ATOM 3430 C C . GLY A 1 479 ? -80.960 52.919 72.301 1.00 46.59 479 GLY A C 1
ATOM 3431 O O . GLY A 1 479 ? -81.842 53.089 73.141 1.00 46.59 479 GLY A O 1
ATOM 3432 N N . ALA A 1 480 ? -80.543 53.953 71.542 1.00 41.97 480 ALA A N 1
ATOM 3433 C CA . ALA A 1 480 ? -81.390 55.122 71.200 1.00 41.97 480 ALA A CA 1
ATOM 3434 C C . ALA A 1 480 ? -80.856 56.001 70.032 1.00 41.97 480 ALA A C 1
ATOM 3436 O O . ALA A 1 480 ? -80.350 57.097 70.237 1.00 41.97 480 ALA A O 1
ATOM 3437 N N . GLY A 1 481 ? -81.142 55.607 68.784 1.00 35.75 481 GLY A N 1
ATOM 3438 C CA . GLY A 1 481 ? -81.618 56.539 67.745 1.00 35.75 481 GLY A CA 1
ATOM 3439 C C . GLY A 1 481 ? -80.623 57.360 66.895 1.00 35.75 481 GLY A C 1
ATOM 3440 O O . GLY A 1 481 ? -80.299 58.494 67.222 1.00 35.75 481 GLY A O 1
ATOM 3441 N N . SER A 1 482 ? -80.457 56.894 65.648 1.00 37.75 482 SER A N 1
ATOM 3442 C CA . SER A 1 482 ? -80.292 57.669 64.396 1.00 37.75 482 SER A CA 1
ATOM 3443 C C . SER A 1 482 ? -78.879 58.011 63.875 1.00 37.75 482 SER A C 1
ATOM 3445 O O . SER A 1 482 ? -78.253 58.979 64.288 1.00 37.75 482 SER A O 1
ATOM 3447 N N . SER A 1 483 ? -78.592 57.360 62.735 1.00 41.06 483 SER A N 1
ATOM 3448 C CA . SER A 1 483 ? -78.020 57.856 61.460 1.00 41.06 483 SER A CA 1
ATOM 3449 C C . SER A 1 483 ? -76.501 57.865 61.198 1.00 41.06 483 SER A C 1
ATOM 3451 O O . SER A 1 483 ? -75.849 58.865 61.464 1.00 41.06 483 SER A O 1
ATOM 3453 N N . GLY A 1 484 ? -76.066 56.850 60.422 1.00 32.41 484 GLY A N 1
ATOM 3454 C CA . GLY A 1 484 ? -75.008 56.874 59.382 1.00 32.41 484 GLY A CA 1
ATOM 3455 C C . GLY A 1 484 ? -73.578 56.614 59.880 1.00 32.41 484 GLY A C 1
ATOM 3456 O O . GLY A 1 484 ? -73.174 57.260 60.827 1.00 32.41 484 GLY A O 1
ATOM 3457 N N . GLY A 1 485 ? -72.733 55.759 59.293 1.00 31.22 485 GLY A N 1
ATOM 3458 C CA . GLY A 1 485 ? -72.801 54.854 58.139 1.00 31.22 485 GLY A CA 1
ATOM 3459 C C . GLY A 1 485 ? -71.384 54.344 57.784 1.00 31.22 485 GLY A C 1
ATOM 3460 O O . GLY A 1 485 ? -70.436 55.084 58.011 1.00 31.22 485 GLY A O 1
ATOM 3461 N N . GLY A 1 486 ? -71.276 53.152 57.167 1.00 30.38 486 GLY A N 1
ATOM 3462 C CA . GLY A 1 486 ? -70.038 52.546 56.612 1.00 30.38 486 GLY A CA 1
ATOM 3463 C C . GLY A 1 486 ? -69.134 51.914 57.681 1.00 30.38 486 GLY A C 1
ATOM 3464 O O . GLY A 1 486 ? -68.986 52.509 58.732 1.00 30.38 486 GLY A O 1
ATOM 3465 N N . SER A 1 487 ? -68.523 50.738 57.525 1.00 32.38 487 SER A N 1
ATOM 3466 C CA . SER A 1 487 ? -68.206 49.889 56.364 1.00 32.38 487 SER A CA 1
ATOM 3467 C C . SER A 1 487 ? -67.644 48.541 56.874 1.00 32.38 487 SER A C 1
ATOM 3469 O O . SER A 1 487 ? -67.062 48.553 57.945 1.00 32.38 487 SER A O 1
ATOM 3471 N N . THR A 1 488 ? -67.838 47.454 56.096 1.00 32.94 488 THR A N 1
ATOM 3472 C CA . THR A 1 488 ? -66.958 46.254 55.881 1.00 32.94 488 THR A CA 1
ATOM 3473 C C . THR A 1 488 ? -66.193 45.678 57.086 1.00 32.94 488 THR A C 1
ATOM 3475 O O . THR A 1 488 ? -65.365 46.382 57.637 1.00 32.94 488 THR A O 1
ATOM 3478 N N . GLU A 1 489 ? -66.370 44.432 57.540 1.00 32.62 489 GLU A N 1
ATOM 3479 C CA . GLU A 1 489 ? -66.029 43.090 56.976 1.00 32.62 489 GLU A CA 1
ATOM 3480 C C . GLU A 1 489 ? -65.748 42.174 58.219 1.00 32.62 489 GLU A C 1
ATOM 3482 O O . GLU A 1 489 ? -65.895 42.674 59.332 1.00 32.62 489 GLU A O 1
ATOM 3487 N N . PRO A 1 490 ? -65.279 40.913 58.126 1.00 41.56 490 PRO A N 1
ATOM 3488 C CA . PRO A 1 490 ? -65.883 39.681 57.616 1.00 41.56 490 PRO A CA 1
ATOM 3489 C C . PRO A 1 490 ? -66.050 38.590 58.718 1.00 41.56 490 PRO A C 1
ATOM 3491 O O . PRO A 1 490 ? -65.792 38.805 59.895 1.00 41.56 490 PRO A O 1
ATOM 3494 N N . GLU A 1 491 ? -66.546 37.410 58.325 1.00 31.00 491 GLU A N 1
ATOM 3495 C CA . GLU A 1 491 ? -66.829 36.260 59.198 1.00 31.00 491 GLU A CA 1
ATOM 3496 C C . GLU A 1 491 ? -65.574 35.453 59.582 1.00 31.00 491 GLU A C 1
ATOM 3498 O O . GLU A 1 491 ? -64.838 35.005 58.704 1.00 31.00 491 GLU A O 1
ATOM 3503 N N . VAL A 1 492 ? -65.408 35.168 60.879 1.00 34.88 492 VAL A N 1
ATOM 3504 C CA . VAL A 1 492 ? -64.490 34.147 61.416 1.00 34.88 492 VAL A CA 1
ATOM 3505 C C . VAL A 1 492 ? -65.192 32.786 61.477 1.00 34.88 492 VAL A C 1
ATOM 3507 O O . VAL A 1 492 ? -66.244 32.619 62.097 1.00 34.88 492 VAL A O 1
ATOM 3510 N N . SER A 1 493 ? -64.603 31.802 60.796 1.00 30.08 493 SER A N 1
ATOM 3511 C CA . SER A 1 493 ? -65.037 30.405 60.746 1.00 30.08 493 SER A CA 1
ATOM 3512 C C . SER A 1 493 ? -64.346 29.601 61.850 1.00 30.08 493 SER A C 1
ATOM 3514 O O . SER A 1 493 ? -63.179 29.247 61.721 1.00 30.08 493 SER A O 1
ATOM 3516 N N . SER A 1 494 ? -65.073 29.253 62.912 1.00 40.47 494 SER A N 1
ATOM 3517 C CA . SER A 1 494 ? -64.554 28.445 64.021 1.00 40.47 494 SER A CA 1
ATOM 3518 C C . SER A 1 494 ? -64.344 26.959 63.663 1.00 40.47 494 SER A C 1
ATOM 3520 O O . SER A 1 494 ? -65.285 26.247 63.306 1.00 40.47 494 SER A O 1
ATOM 3522 N N . GLY A 1 495 ? -63.090 26.525 63.827 1.00 32.66 495 GLY A N 1
ATOM 3523 C CA . GLY A 1 495 ? -62.553 25.235 64.295 1.00 32.66 495 GLY A CA 1
ATOM 3524 C C . GLY A 1 495 ? -63.384 23.943 64.235 1.00 32.66 495 GLY A C 1
ATOM 3525 O O . GLY A 1 495 ? -64.389 23.767 64.928 1.00 32.66 495 GLY A O 1
ATOM 3526 N N . LEU A 1 496 ? -62.843 22.957 63.509 1.00 30.41 496 LEU A N 1
ATOM 3527 C CA . LEU A 1 496 ? -63.235 21.549 63.545 1.00 30.41 496 LEU A CA 1
ATOM 3528 C C . LEU A 1 496 ? -62.406 20.788 64.599 1.00 30.41 496 LEU A C 1
ATOM 3530 O O . LEU A 1 496 ? -61.185 20.727 64.539 1.00 30.41 496 LEU A O 1
ATOM 3534 N N . VAL A 1 497 ? -63.105 20.163 65.544 1.00 31.67 497 VAL A N 1
ATOM 3535 C CA . VAL A 1 497 ? -62.576 19.328 66.635 1.00 31.67 497 VAL A CA 1
ATOM 3536 C C . VAL A 1 497 ? -61.972 18.016 66.108 1.00 31.67 497 VAL A C 1
ATOM 3538 O O . VAL A 1 497 ? -62.666 17.238 65.450 1.00 31.67 497 VAL A O 1
ATOM 3541 N N . CYS A 1 498 ? -60.725 17.707 66.481 1.00 29.81 498 CYS A N 1
ATOM 3542 C CA . CYS A 1 498 ? -60.081 16.418 66.213 1.00 29.81 498 CYS A CA 1
ATOM 3543 C C . CYS A 1 498 ? -60.286 15.448 67.396 1.00 29.81 498 CYS A C 1
ATOM 3545 O O . CYS A 1 498 ? -59.886 15.717 68.528 1.00 29.81 498 CYS A O 1
ATOM 3547 N N . ALA A 1 499 ? -60.938 14.308 67.145 1.00 32.25 499 ALA A N 1
ATOM 3548 C CA . ALA A 1 499 ? -61.161 13.247 68.125 1.00 32.25 499 ALA A CA 1
ATOM 3549 C C . ALA A 1 499 ? -60.209 12.066 67.878 1.00 32.25 499 ALA A C 1
ATOM 3551 O O . ALA A 1 499 ? -60.221 11.451 66.813 1.00 32.25 499 ALA A O 1
ATOM 3552 N N . MET A 1 500 ? -59.433 11.708 68.905 1.00 28.94 500 MET A N 1
ATOM 3553 C CA . MET A 1 500 ? -58.602 10.503 68.947 1.00 28.94 500 MET A CA 1
ATOM 3554 C C . MET A 1 500 ? -59.434 9.214 68.845 1.00 28.94 500 MET A C 1
ATOM 3556 O O . MET A 1 500 ? -60.363 9.005 69.630 1.00 28.94 500 MET A O 1
ATOM 3560 N N . GLN A 1 501 ? -59.011 8.263 68.002 1.00 28.23 501 GLN A N 1
ATOM 3561 C CA . GLN A 1 501 ? -59.435 6.866 68.122 1.00 28.23 501 GLN A CA 1
ATOM 3562 C C . GLN A 1 501 ? -58.289 5.886 67.819 1.00 28.23 501 GLN A C 1
ATOM 3564 O O . GLN A 1 501 ? -57.785 5.798 66.706 1.00 28.23 501 GLN A O 1
ATOM 3569 N N . ARG A 1 502 ? -57.908 5.114 68.846 1.00 33.28 502 ARG A N 1
ATOM 3570 C CA . ARG A 1 502 ? -56.958 3.987 68.794 1.00 33.28 502 ARG A CA 1
ATOM 3571 C C . ARG A 1 502 ? -57.482 2.828 67.934 1.00 33.28 502 ARG A C 1
ATOM 3573 O O . ARG A 1 502 ? -58.642 2.442 68.081 1.00 33.28 502 ARG A O 1
ATOM 3580 N N . GLY A 1 503 ? -56.589 2.173 67.186 1.00 29.86 503 GLY A N 1
ATOM 3581 C CA . GLY A 1 503 ? -56.832 0.880 66.537 1.00 29.86 503 GLY A CA 1
ATOM 3582 C C . GLY A 1 503 ? -55.538 0.183 66.101 1.00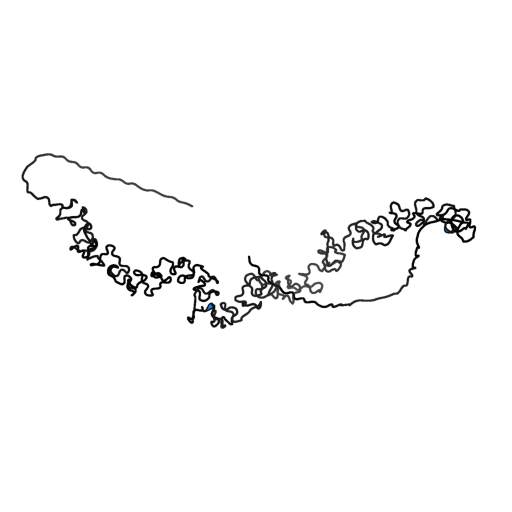 29.86 503 GLY A C 1
ATOM 3583 O O . GLY A 1 503 ? -54.833 0.658 65.228 1.00 29.86 503 GLY A O 1
ATOM 3584 N N . GLU A 1 504 ? -55.236 -0.936 66.752 1.00 33.78 504 GLU A N 1
ATOM 3585 C CA . GLU A 1 504 ? -54.050 -1.790 66.629 1.00 33.78 504 GLU A CA 1
ATOM 3586 C C . GLU A 1 504 ? -53.915 -2.591 65.305 1.00 33.78 504 GLU A C 1
ATOM 3588 O O . GLU A 1 504 ? -54.904 -3.115 64.798 1.00 33.78 504 GLU A O 1
ATOM 3593 N N . ARG A 1 505 ? -52.642 -2.858 64.938 1.00 34.28 505 ARG A N 1
ATOM 3594 C CA . ARG A 1 505 ? -52.054 -4.046 64.251 1.00 34.28 505 ARG A CA 1
ATOM 3595 C C . ARG A 1 505 ? -52.162 -4.201 62.718 1.00 34.28 505 ARG A C 1
ATOM 3597 O O . ARG A 1 505 ? -53.146 -4.715 62.209 1.00 34.28 505 ARG A O 1
ATOM 3604 N N . GLY A 1 506 ? -51.003 -4.047 62.064 1.00 31.08 506 GLY A N 1
ATOM 3605 C CA . GLY A 1 506 ? -50.190 -5.196 61.624 1.00 31.08 506 GLY A CA 1
ATOM 3606 C C . GLY A 1 506 ? -50.217 -5.591 60.139 1.00 31.08 506 GLY A C 1
ATOM 3607 O O . GLY A 1 506 ? -51.190 -6.173 59.681 1.00 31.08 506 GLY A O 1
ATOM 3608 N N . GLY A 1 507 ? -49.054 -5.467 59.482 1.00 31.70 507 GLY A N 1
ATOM 3609 C CA . GLY A 1 507 ? -48.498 -6.541 58.644 1.00 31.70 507 GLY A CA 1
ATOM 3610 C C . GLY A 1 507 ? -48.540 -6.396 57.116 1.00 31.70 507 GLY A C 1
ATOM 3611 O O . GLY A 1 507 ? -49.542 -6.718 56.495 1.00 31.70 507 GLY A O 1
ATOM 3612 N N . ALA A 1 508 ? -47.353 -6.104 56.569 1.00 32.19 508 ALA A N 1
ATOM 3613 C CA . ALA A 1 508 ? -46.706 -6.745 55.412 1.00 32.19 508 ALA A CA 1
ATOM 3614 C C . ALA A 1 508 ? -47.230 -6.523 53.969 1.00 32.19 508 ALA A C 1
ATOM 3616 O O . ALA A 1 508 ? -48.206 -7.121 53.529 1.00 32.19 508 ALA A O 1
ATOM 3617 N N . LEU A 1 509 ? -46.402 -5.758 53.242 1.00 30.06 509 LEU A N 1
ATOM 3618 C CA . LEU A 1 509 ? -45.682 -6.074 51.995 1.00 30.06 509 LEU A CA 1
ATOM 3619 C C . LEU A 1 509 ? -46.420 -6.426 50.676 1.00 30.06 509 LEU A C 1
ATOM 3621 O O . LEU A 1 509 ? -47.019 -7.485 50.521 1.00 30.06 509 LEU A O 1
ATOM 3625 N N . VAL A 1 510 ? -46.079 -5.578 49.691 1.00 31.66 510 VAL A N 1
ATOM 3626 C CA . VAL A 1 510 ? -45.661 -5.846 48.295 1.00 31.66 510 VAL A CA 1
ATOM 3627 C C . VAL A 1 510 ? -46.719 -6.118 47.223 1.00 31.66 510 VAL A C 1
ATOM 3629 O O . VAL A 1 510 ? -47.410 -7.132 47.214 1.00 31.66 510 VAL A O 1
ATOM 3632 N N . GLY A 1 511 ? -46.652 -5.262 46.193 1.00 29.38 511 GLY A N 1
ATOM 3633 C CA . GLY A 1 511 ? -46.563 -5.724 44.806 1.00 29.38 511 GLY A CA 1
ATOM 3634 C C . GLY A 1 511 ? -47.617 -5.163 43.858 1.00 29.38 511 GLY A C 1
ATOM 3635 O O . GLY A 1 511 ? -48.582 -5.856 43.547 1.00 29.38 511 GLY A O 1
ATOM 3636 N N . LEU A 1 512 ? -47.401 -3.954 43.325 1.00 29.64 512 LEU A N 1
ATOM 3637 C CA . LEU A 1 512 ? -48.118 -3.469 42.142 1.00 29.64 512 LEU A CA 1
ATOM 3638 C C . LEU A 1 512 ? -47.115 -3.182 41.013 1.00 29.64 512 LEU A C 1
ATOM 3640 O O . LEU A 1 512 ? -46.540 -2.104 40.935 1.00 29.64 512 LEU A O 1
ATOM 3644 N N . VAL A 1 513 ? -46.911 -4.169 40.137 1.00 31.34 513 VAL A N 1
ATOM 3645 C CA . VAL A 1 513 ? -46.238 -3.991 38.843 1.00 31.34 513 VAL A CA 1
ATOM 3646 C C . VAL A 1 513 ? -47.253 -3.404 37.862 1.00 31.34 513 VAL A C 1
ATOM 3648 O O . VAL A 1 513 ? -48.258 -4.047 37.548 1.00 31.34 513 VAL A O 1
ATOM 3651 N N . ALA A 1 514 ? -46.987 -2.194 37.372 1.00 34.03 514 ALA A N 1
ATOM 3652 C CA . ALA A 1 514 ? -47.693 -1.582 36.253 1.00 34.03 514 ALA A CA 1
ATOM 3653 C C . ALA A 1 514 ? -46.796 -1.622 35.004 1.00 34.03 514 ALA A C 1
ATOM 3655 O O . ALA A 1 514 ? -45.838 -0.869 34.881 1.00 34.03 514 ALA A O 1
ATOM 3656 N N . LEU A 1 515 ? -47.129 -2.521 34.076 1.00 31.38 515 LEU A N 1
ATOM 3657 C CA . LEU A 1 515 ? -46.608 -2.564 32.709 1.00 31.38 515 LEU A CA 1
ATOM 3658 C C . LEU A 1 515 ? -47.393 -1.564 31.847 1.00 31.38 515 LEU A C 1
ATOM 3660 O O . LEU A 1 515 ? -48.598 -1.742 31.649 1.00 31.38 515 LEU A O 1
ATOM 3664 N N . LEU A 1 516 ? -46.714 -0.559 31.290 1.00 34.00 516 LEU A N 1
ATOM 3665 C CA . LEU A 1 516 ? -47.210 0.214 30.150 1.00 34.00 516 LEU A CA 1
ATOM 3666 C C . LEU A 1 516 ? -46.270 0.066 28.955 1.00 34.00 516 LEU A C 1
ATOM 3668 O O . LEU A 1 516 ? -45.053 0.157 29.055 1.00 34.00 516 LEU A O 1
ATOM 3672 N N . ALA A 1 517 ? -46.907 -0.218 27.826 1.00 33.38 517 ALA A N 1
ATOM 3673 C CA . ALA A 1 517 ? -46.326 -0.577 26.553 1.00 33.38 517 ALA A CA 1
ATOM 3674 C C . ALA A 1 517 ? -45.944 0.647 25.705 1.00 33.38 517 ALA A C 1
ATOM 3676 O O . ALA A 1 517 ? -46.726 1.585 25.596 1.00 33.38 517 ALA A O 1
ATOM 3677 N N . GLY A 1 518 ? -44.806 0.527 25.015 1.00 30.38 518 GLY A N 1
ATOM 3678 C CA . GLY A 1 518 ? -44.684 0.626 23.556 1.00 30.38 518 GLY A CA 1
ATOM 3679 C C . GLY A 1 518 ? -44.868 1.982 22.867 1.00 30.38 518 GLY A C 1
ATOM 3680 O O . GLY A 1 518 ? -45.968 2.518 22.825 1.00 30.38 518 GLY A O 1
ATOM 3681 N N . ALA A 1 519 ? -43.835 2.401 22.127 1.00 35.44 519 ALA A N 1
ATOM 3682 C CA . ALA A 1 519 ? -43.981 2.916 20.760 1.00 35.44 519 ALA A CA 1
ATOM 3683 C C . ALA A 1 519 ? -42.623 2.963 20.029 1.00 35.44 519 ALA A C 1
ATOM 3685 O O . ALA A 1 519 ? -41.807 3.848 20.257 1.00 35.44 519 ALA A O 1
ATOM 3686 N N . LEU A 1 520 ? -42.430 2.023 19.099 1.00 35.50 520 LEU A N 1
ATOM 3687 C CA . LEU A 1 520 ? -41.491 2.122 17.978 1.00 35.50 520 LEU A CA 1
ATOM 3688 C C . LEU A 1 520 ? -41.972 3.207 17.003 1.00 35.50 520 LEU A C 1
ATOM 3690 O O . LEU A 1 520 ? -43.140 3.209 16.605 1.00 35.50 520 LEU A O 1
ATOM 3694 N N . GLY A 1 521 ? -41.065 4.081 16.569 1.00 31.77 521 GLY A N 1
ATOM 3695 C CA . GLY A 1 521 ? -41.318 5.092 15.546 1.00 31.77 521 GLY A CA 1
ATOM 3696 C C . GLY A 1 521 ? -40.148 5.214 14.576 1.00 31.77 521 GLY A C 1
ATOM 3697 O O . GLY A 1 521 ? -39.208 5.955 14.833 1.00 31.77 521 GLY A O 1
ATOM 3698 N N . LEU A 1 522 ? -40.237 4.505 13.445 1.00 36.62 522 LEU A N 1
ATOM 3699 C CA . LEU A 1 522 ? -39.391 4.700 12.265 1.00 36.62 522 LEU A CA 1
ATOM 3700 C C . LEU A 1 522 ? -39.482 6.152 11.758 1.00 36.62 522 LEU A C 1
ATOM 3702 O O . LEU A 1 522 ? -40.581 6.665 11.534 1.00 36.62 522 LEU A O 1
ATOM 3706 N N . GLY A 1 523 ? -38.335 6.767 11.461 1.00 32.09 523 GLY A N 1
ATOM 3707 C CA . GLY A 1 523 ? -38.237 8.082 10.824 1.00 32.09 523 GLY A CA 1
ATOM 3708 C C . GLY A 1 523 ? -37.091 8.142 9.815 1.00 32.09 523 GLY A C 1
ATOM 3709 O O . GLY A 1 523 ? -35.936 8.311 10.176 1.00 32.09 523 GLY A O 1
ATOM 3710 N N . ALA A 1 524 ? -37.435 7.991 8.537 1.00 35.03 524 ALA A N 1
ATOM 3711 C CA . ALA A 1 524 ? -36.537 7.894 7.392 1.00 35.03 524 ALA A CA 1
ATOM 3712 C C . ALA A 1 524 ? -35.642 9.131 7.146 1.00 35.03 524 ALA A C 1
ATOM 3714 O O . ALA A 1 524 ? -36.117 10.270 7.127 1.00 35.03 524 ALA A O 1
ATOM 3715 N N . ARG A 1 525 ? -34.366 8.875 6.812 1.00 34.75 525 ARG A N 1
ATOM 3716 C CA . ARG A 1 525 ? -33.418 9.827 6.204 1.00 34.75 525 ARG A CA 1
ATOM 3717 C C . ARG A 1 525 ? -33.900 10.247 4.805 1.00 34.75 525 ARG A C 1
ATOM 3719 O O . ARG A 1 525 ? -34.173 9.406 3.951 1.00 34.75 525 ARG A O 1
ATOM 3726 N N . ARG A 1 526 ? -33.935 11.557 4.531 1.00 39.69 526 ARG A N 1
ATOM 3727 C CA . ARG A 1 526 ? -33.955 12.122 3.168 1.00 39.69 526 ARG A CA 1
ATOM 3728 C C . ARG A 1 526 ? -32.632 12.830 2.898 1.00 39.69 526 ARG A C 1
ATOM 3730 O O . ARG A 1 526 ? -32.343 13.839 3.535 1.00 39.69 526 ARG A O 1
ATOM 3737 N N . ARG A 1 527 ? -31.887 12.323 1.910 1.00 38.75 527 ARG A N 1
ATOM 3738 C CA . ARG A 1 527 ? -30.792 13.027 1.229 1.00 38.75 527 ARG A CA 1
ATOM 3739 C C . ARG A 1 527 ? -31.323 14.307 0.570 1.00 38.75 527 ARG A C 1
ATOM 3741 O O . ARG A 1 527 ? -32.429 14.320 0.021 1.00 38.75 527 ARG A O 1
ATOM 3748 N N . ARG A 1 528 ? -30.517 15.366 0.601 1.00 46.81 528 ARG A N 1
ATOM 3749 C CA . ARG A 1 528 ? -30.640 16.533 -0.275 1.00 46.81 528 ARG A CA 1
ATOM 3750 C C . ARG A 1 528 ? -29.286 16.762 -0.929 1.00 46.81 528 ARG A C 1
ATOM 3752 O O . ARG A 1 528 ? -28.360 17.212 -0.267 1.00 46.81 528 ARG A O 1
ATOM 3759 N N . ASP A 1 529 ? -29.229 16.473 -2.220 1.00 48.59 529 ASP A N 1
ATOM 3760 C CA . ASP A 1 529 ? -28.237 17.031 -3.127 1.00 48.59 529 ASP A CA 1
ATOM 3761 C C . ASP A 1 529 ? -28.443 18.544 -3.227 1.00 48.59 529 ASP A C 1
ATOM 3763 O O . ASP A 1 529 ? -29.566 19.002 -3.467 1.00 48.59 529 ASP A O 1
ATOM 3767 N N . HIS A 1 530 ? -27.363 19.315 -3.131 1.00 47.22 530 HIS A N 1
ATOM 3768 C CA . HIS A 1 530 ? -27.214 20.529 -3.923 1.00 47.22 530 HIS A CA 1
ATOM 3769 C C . HIS A 1 530 ? -25.741 20.801 -4.219 1.00 47.22 530 HIS A C 1
ATOM 3771 O O . HIS A 1 530 ? -24.936 21.021 -3.323 1.00 47.22 530 HIS A O 1
ATOM 3777 N N . ALA A 1 531 ? -25.459 20.793 -5.519 1.00 48.44 531 ALA A N 1
ATOM 3778 C CA . ALA A 1 531 ? -24.265 21.303 -6.154 1.00 48.44 531 ALA A CA 1
ATOM 3779 C C . ALA A 1 531 ? -24.118 22.821 -5.959 1.00 48.44 531 ALA A C 1
ATOM 3781 O O . ALA A 1 531 ? -25.097 23.558 -6.122 1.00 48.44 531 ALA A O 1
ATOM 3782 N N . ALA A 1 532 ? -22.886 23.254 -5.695 1.00 50.00 532 ALA A N 1
ATOM 3783 C CA . ALA A 1 532 ? -22.214 24.416 -6.283 1.00 50.00 532 ALA A CA 1
ATOM 3784 C C . ALA A 1 532 ? -20.724 24.345 -5.937 1.00 50.00 532 ALA A C 1
ATOM 3786 O O . ALA A 1 532 ? -20.431 24.159 -4.735 1.00 50.00 532 ALA A O 1
#

Nearest PDB structures (foldseek):
  1yo8-assembly1_A  TM=3.465E-01  e=4.512E-28  Homo sapiens
  2rhp-assembly1_A  TM=3.468E-01  e=2.760E-26  unclassified
  3fby-assembly3_C  TM=2.854E-01  e=1.858E-26  Homo sapiens
  1ux6-assembly1_A  TM=6.508E-01  e=5.450E-13  Homo sapiens

Organism: Sorangium cellulosum (strain So ce56) (NCBI:txid448385)

pLDDT: mean 82.74, std 21.12, range [28.23, 98.0]